Protein AF-A0A0P7BI59-F1 (afdb_monomer_lite)

Radius of gyration: 29.46 Å; chains: 1; bounding box: 63×76×78 Å

InterPro domains:
  IPR029062 Class I glutamine amidotransferase-like [G3DSA:3.40.50.880] (46-272)
  IPR029062 Class I glutamine amidotransferase-like [SSF52317] (73-241)
  IPR044992 Glutamine amidotransferase domain containing protein ChyE-like [PTHR42695] (14-272)
  IPR044992 Glutamine amidotransferase domain containing protein ChyE-like [cd01741] (15-230)

Organism: NCBI:txid78410

Secondary structure (DSSP, 8-state):
--EEE--SSSSEEEEEEEEE-S---HHHHHHT--HHHHHHHHHHHHHHHSSS-EEEEEEEEE--GGGT--PPPGGGGTT-SEEEE---SS-TTS--HHHHHHHHHHHHHHHH-TT-EEEEETHHHHHHHHHTT-EEEE-TT---EEEEEEEEEPHHHHHHHT---SEEEEEEEESEEEEE---SSTTS-TT---EEEEE-SS-S-SEEEETTTEEEESSBTT--HHHHHHHHHHHHHTTS---HHHHHHHHHTTTS---HHHHHHHHHHHH---TT---SSS--TT------BHHHHHHHS-GGG--S---TTSHHHHHHHHSBP--TTT--SSSSBPPP-GGGTT-GGG----S-TT--EEEEEEB-S--SS--EEEEEETTT-EEEEEETTTTBPPPGGG-EEHHHHHHHHHHHHHTTSEEEEEETTTEEEEEE-S--HHHHHHHHHHHHHHHH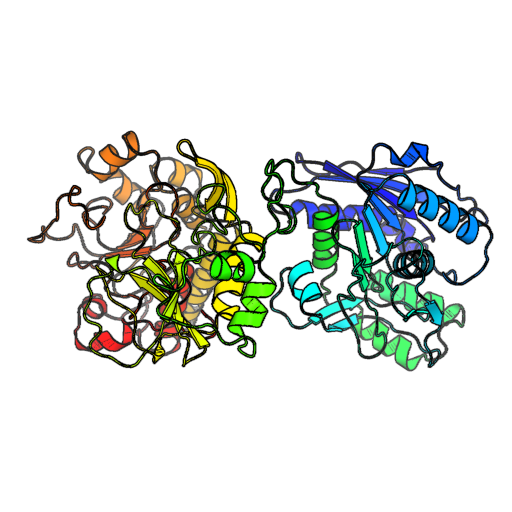HHHHH--PPTTPPPPPPBP---HHHHTTS---HHHHHHHHHSPBPSSSEEETTEE---HHHHHHHHHTS-TT-HHHHHHHHH-PBPP-EEEEEEEEEPP--TT---TTSSS---S---GGGEEEEEEPPB-SSS-TTBEEEE-TT--B-SSEESS--TTSS-PPPBHHHHHHHHHHHHHHTSS-EETTEE-S-GGGGT-GGGHHHHEE---TTT-

Foldseek 3Di:
DKDKDWFPDDDAEAEEEEAEAAAADPVCCVVQNGPQSLVQVLLSVLQCVDVVRYTYIYIYFHQPVVVVTHDDDLVVCVPHLEYEYEADPDFLQDDDPSSVVVLVSVLCCLVVPVRYAQEYEASSQQNVQVSLPFDKDFFPVQAFDFAKFKWQFDPVLCLLLVHPDRTFIFGGTDRMARPGGHDADDSQHHPFDKDQGTCGPRYRRQWIDGFLHYTYGNGDLRQALVRRLVSLVVCVVVVVHPPVVVSVVNNVRRHPDGPSSSSSNSVVVSSDPPPQPLGDPDDDPPDDQPFDQQVNQLVVP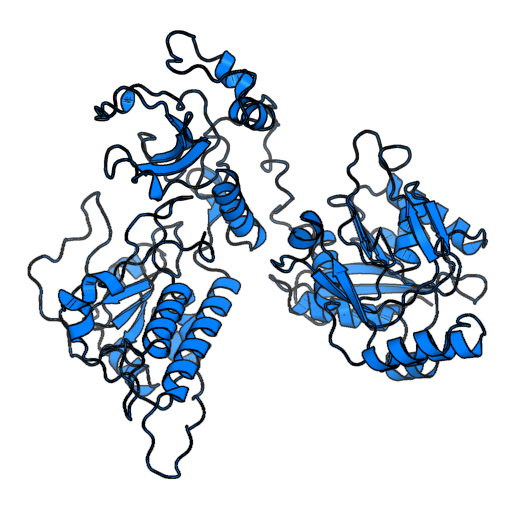PPVQDPDDDDCPDPVVVVSRPDGFDDQQLAAPAQFWTTADSSQQRDPVLPDPPVCPPWHKGQRTFGPPPDPDRQWHWIATRVVRWIFTDRRPPGRTDDPVLTHHPVVLVVVRVSCSSLVQWGFDQDPVRGTYIFGDLDDVVLLVLLQVLLVLLLVLLLVQEDDDPPDHADDFAAAADLVLLVVADAFPSLSSNRNHHTAGPFADSDAQKGADDSVNVCVQQVLADPPPVQVVCVVPAVWHAKDAGIFGPAAAAPPDPPQDDPDDPDDDDDDRDRNNTFGKIQHIDHDGDNRQAIWGAASNRDILLAFALDANGSGGRDHQGSSNVSNLSSVCSNVCVFHHYNRTGPHHSCCSVDPVNSVSRHDYQDPVND

Structure (mmCIF, N/CA/C/O backbone):
data_AF-A0A0P7BI59-F1
#
_entry.id   AF-A0A0P7BI59-F1
#
loop_
_atom_site.group_PDB
_atom_site.id
_atom_site.type_symbol
_atom_site.label_atom_id
_atom_site.label_alt_id
_atom_site.label_comp_id
_atom_site.label_asym_id
_atom_site.label_entity_id
_atom_site.label_seq_id
_atom_site.pdbx_PDB_ins_code
_atom_site.Cartn_x
_atom_site.Cartn_y
_atom_site.Cartn_z
_atom_site.occupancy
_atom_site.B_iso_or_equiv
_atom_site.auth_seq_id
_atom_site.auth_comp_id
_atom_site.auth_asym_id
_atom_site.auth_atom_id
_atom_site.pdbx_PDB_model_num
ATOM 1 N N . MET A 1 1 ? -5.778 -16.360 -35.110 1.00 52.47 1 MET A N 1
ATOM 2 C CA . MET A 1 1 ? -6.865 -15.350 -35.141 1.00 52.47 1 MET A CA 1
ATOM 3 C C . MET A 1 1 ? -6.785 -14.556 -33.850 1.00 52.47 1 MET A C 1
ATOM 5 O O . MET A 1 1 ? -6.412 -15.161 -32.855 1.00 52.47 1 MET A O 1
ATOM 9 N N . ALA A 1 2 ? -7.043 -13.246 -33.877 1.00 66.44 2 ALA A N 1
ATOM 10 C CA . ALA A 1 2 ? -7.028 -12.439 -32.656 1.00 66.44 2 ALA A CA 1
ATOM 11 C C . ALA A 1 2 ? -8.194 -12.843 -31.741 1.00 66.44 2 ALA A C 1
ATOM 13 O O . ALA A 1 2 ? -9.279 -13.153 -32.246 1.00 66.44 2 ALA A O 1
ATOM 14 N N . GLN A 1 3 ? -7.960 -12.883 -30.433 1.00 75.38 3 GLN A N 1
ATOM 15 C CA . GLN A 1 3 ? -8.986 -13.166 -29.427 1.00 75.38 3 GLN A CA 1
ATOM 16 C C . GLN A 1 3 ? -9.200 -11.922 -28.567 1.00 75.38 3 GLN A C 1
ATOM 18 O O . GLN A 1 3 ? -8.234 -11.282 -28.170 1.00 75.38 3 GLN A O 1
ATOM 23 N N . HIS A 1 4 ? -10.457 -11.572 -28.302 1.00 78.00 4 HIS A N 1
ATOM 24 C CA . HIS A 1 4 ? -10.819 -10.346 -27.594 1.00 78.00 4 HIS A CA 1
ATOM 25 C C . HIS A 1 4 ? -11.628 -10.673 -26.338 1.00 78.00 4 HIS A C 1
ATOM 27 O O . HIS A 1 4 ? -12.643 -11.373 -26.425 1.00 78.00 4 HIS A O 1
ATOM 33 N N . PHE A 1 5 ? -11.192 -10.148 -25.194 1.00 77.81 5 PHE A N 1
ATOM 34 C CA . PHE A 1 5 ? -11.770 -10.407 -23.876 1.00 77.81 5 PHE A CA 1
ATOM 35 C C . PHE A 1 5 ? -12.227 -9.110 -23.223 1.00 77.81 5 PHE A C 1
ATOM 37 O O . PHE A 1 5 ? -11.475 -8.139 -23.179 1.00 77.81 5 PHE A O 1
ATOM 44 N N . LYS A 1 6 ? -13.463 -9.113 -22.721 1.00 71.88 6 LYS A N 1
ATOM 45 C CA . LYS A 1 6 ? -14.146 -7.945 -22.152 1.00 71.88 6 LYS A CA 1
ATOM 46 C C . LYS A 1 6 ? -13.942 -7.850 -20.636 1.00 71.88 6 LYS A C 1
ATOM 48 O O . LYS A 1 6 ? -13.765 -8.890 -20.005 1.00 71.88 6 LYS A O 1
ATOM 53 N N . PRO A 1 7 ? -14.052 -6.646 -20.047 1.00 68.69 7 PRO A N 1
ATOM 54 C CA . PRO A 1 7 ? -13.990 -6.479 -18.600 1.00 68.69 7 PRO A CA 1
ATOM 55 C C . PRO A 1 7 ? -15.139 -7.206 -17.893 1.00 68.69 7 PRO A C 1
ATOM 57 O O . PRO A 1 7 ? -16.250 -7.324 -18.418 1.00 68.69 7 PRO A O 1
ATOM 60 N N . THR A 1 8 ? -14.863 -7.670 -16.675 1.00 68.81 8 THR A N 1
ATOM 61 C CA . THR A 1 8 ? -15.817 -8.369 -15.800 1.00 68.81 8 THR A CA 1
ATOM 62 C C . THR A 1 8 ? -16.585 -7.433 -14.861 1.00 68.81 8 THR A C 1
ATOM 64 O O . THR A 1 8 ? -17.529 -7.881 -14.213 1.00 68.81 8 THR A O 1
ATOM 67 N N . ILE A 1 9 ? -16.206 -6.151 -14.795 1.00 55.00 9 ILE A N 1
ATOM 68 C CA . ILE A 1 9 ? -16.776 -5.135 -13.897 1.00 55.00 9 ILE A CA 1
ATOM 69 C C . ILE A 1 9 ? -17.119 -3.843 -14.658 1.00 55.00 9 ILE A C 1
ATOM 71 O O . ILE A 1 9 ? -16.523 -3.560 -15.699 1.00 55.00 9 ILE A O 1
ATOM 75 N N . ASP A 1 10 ? -18.067 -3.061 -14.133 1.00 66.88 10 ASP A N 1
ATOM 76 C CA . ASP A 1 10 ? -18.457 -1.745 -14.666 1.00 66.88 10 ASP A CA 1
ATOM 77 C C . ASP A 1 10 ? -17.609 -0.641 -14.007 1.00 66.88 10 ASP A C 1
ATOM 79 O O . ASP A 1 10 ? -17.970 -0.090 -12.968 1.00 66.88 10 ASP A O 1
ATOM 83 N N . ALA A 1 11 ? -16.416 -0.404 -14.558 1.00 66.81 11 ALA A N 1
ATOM 84 C CA . ALA A 1 11 ? -15.424 0.546 -14.052 1.00 66.81 11 ALA A CA 1
ATOM 85 C C . ALA A 1 11 ? -14.570 1.116 -15.200 1.00 66.81 11 ALA A C 1
ATOM 87 O O . ALA A 1 11 ? -14.719 0.696 -16.349 1.00 66.81 11 ALA A O 1
ATOM 88 N N . THR A 1 12 ? -13.647 2.045 -14.910 1.00 77.19 12 THR A N 1
ATOM 89 C CA . THR A 1 12 ? -12.648 2.500 -15.895 1.00 77.19 12 THR A CA 1
ATOM 90 C C . THR A 1 12 ? -11.896 1.295 -16.458 1.00 77.19 12 THR A C 1
ATOM 92 O O . THR A 1 12 ? -11.370 0.483 -15.699 1.00 77.19 12 THR A O 1
ATOM 95 N N . VAL A 1 13 ? -11.867 1.170 -17.787 1.00 86.25 13 VAL A N 1
ATOM 96 C CA . VAL A 1 13 ? -11.341 -0.015 -18.474 1.00 86.25 13 VAL A CA 1
ATOM 97 C C . VAL A 1 13 ? -9.952 0.264 -19.031 1.00 86.25 13 VAL A C 1
ATOM 99 O O . VAL A 1 13 ? -9.805 1.138 -19.881 1.00 86.25 13 VAL A O 1
ATOM 102 N N . LEU A 1 14 ? -8.968 -0.522 -18.600 1.00 89.50 14 LEU A N 1
ATOM 103 C CA . LEU A 1 14 ? -7.641 -0.581 -19.205 1.00 89.50 14 LEU A CA 1
ATOM 104 C C . LEU A 1 14 ? -7.628 -1.584 -20.354 1.00 89.50 14 LEU A C 1
ATOM 106 O O . LEU A 1 14 ? -8.056 -2.730 -20.197 1.00 89.50 14 LEU A O 1
ATOM 110 N N . LYS A 1 15 ? -7.103 -1.163 -21.500 1.00 93.06 15 LYS A N 1
ATOM 111 C CA . LYS A 1 15 ? -7.008 -1.957 -22.723 1.00 93.06 15 LYS A CA 1
ATOM 112 C C . LYS A 1 15 ? -5.570 -2.378 -22.965 1.00 93.06 15 LYS A C 1
ATOM 114 O O . LYS A 1 15 ? -4.713 -1.555 -23.288 1.00 93.06 15 LYS A O 1
ATOM 119 N N . ILE A 1 16 ? -5.319 -3.680 -22.874 1.00 95.75 16 ILE A N 1
ATOM 120 C CA . ILE A 1 16 ? -3.981 -4.265 -22.984 1.00 95.75 16 ILE A CA 1
ATOM 121 C C . ILE A 1 16 ? -3.883 -5.111 -24.253 1.00 95.75 16 ILE A C 1
ATOM 123 O O . ILE A 1 16 ? -4.649 -6.058 -24.447 1.00 95.75 16 ILE A O 1
ATOM 127 N N . PHE A 1 17 ? -2.904 -4.807 -25.104 1.00 97.50 17 PHE A N 1
ATOM 128 C CA . PHE A 1 17 ? -2.592 -5.636 -26.266 1.00 97.50 17 PHE A CA 1
ATOM 129 C C . PHE A 1 17 ? -1.596 -6.737 -25.880 1.00 97.50 17 PHE A C 1
ATOM 131 O O . PHE A 1 17 ? -0.443 -6.464 -25.548 1.00 97.50 17 PHE A O 1
ATOM 138 N N . VAL A 1 18 ? -2.018 -7.994 -25.919 1.00 97.81 18 VAL A N 1
ATOM 139 C CA . VAL A 1 18 ? -1.217 -9.148 -25.505 1.00 97.81 18 VAL A CA 1
ATOM 140 C C . VAL A 1 18 ? -0.587 -9.819 -26.726 1.00 97.81 18 VAL A C 1
ATOM 142 O O . VAL A 1 18 ? -1.271 -10.336 -27.613 1.00 97.81 18 VAL A O 1
ATOM 145 N N . LEU A 1 19 ? 0.741 -9.829 -26.752 1.00 98.12 19 LEU A N 1
ATOM 146 C CA . LEU A 1 19 ? 1.565 -10.497 -27.751 1.00 98.12 19 LEU A CA 1
ATOM 147 C C . LEU A 1 19 ? 1.971 -11.862 -27.196 1.00 98.12 19 LEU A C 1
ATOM 149 O O . LEU A 1 19 ? 2.884 -11.972 -26.376 1.00 98.12 19 LEU A O 1
ATOM 153 N N . GLU A 1 20 ? 1.249 -12.893 -27.625 1.00 97.00 20 GLU A N 1
ATOM 154 C CA . GLU A 1 20 ? 1.455 -14.267 -27.180 1.00 97.00 20 GLU A CA 1
ATOM 155 C C . GLU A 1 20 ? 2.565 -14.928 -28.007 1.00 97.00 20 GLU A C 1
ATOM 157 O O . GLU A 1 20 ? 2.496 -15.010 -29.238 1.00 97.00 20 GLU A O 1
ATOM 162 N N . THR A 1 21 ? 3.612 -15.367 -27.318 1.00 96.75 21 THR A N 1
ATOM 163 C CA . THR A 1 21 ? 4.893 -15.817 -27.888 1.00 96.75 21 THR A CA 1
ATOM 164 C C . THR A 1 21 ? 5.119 -17.321 -27.744 1.00 96.75 21 THR A C 1
ATOM 166 O O . THR A 1 21 ? 6.175 -17.815 -28.136 1.00 96.75 21 THR A O 1
ATOM 169 N N . ASP A 1 22 ? 4.147 -18.054 -27.199 1.00 93.81 22 ASP A N 1
ATOM 170 C CA . ASP A 1 22 ? 4.183 -19.512 -27.069 1.00 93.81 22 ASP A CA 1
ATOM 171 C C . ASP A 1 22 ? 2.785 -20.085 -26.805 1.00 93.81 22 ASP A C 1
ATOM 173 O O . ASP A 1 22 ? 1.817 -19.335 -26.668 1.00 93.81 22 ASP A O 1
ATOM 177 N N . ARG A 1 23 ? 2.670 -21.412 -26.736 1.00 93.00 23 ARG A N 1
ATOM 178 C CA . ARG A 1 23 ? 1.446 -22.120 -26.356 1.00 93.00 23 ARG A CA 1
ATOM 179 C C . ARG A 1 23 ? 1.632 -22.842 -25.020 1.00 93.00 23 ARG A C 1
ATOM 181 O O . ARG A 1 23 ? 2.703 -23.393 -24.767 1.00 93.00 23 ARG A O 1
ATOM 188 N N . PRO A 1 24 ? 0.599 -22.885 -24.168 1.00 92.00 24 PRO A N 1
ATOM 189 C CA . PRO A 1 24 ? 0.653 -23.682 -22.952 1.00 92.00 24 PRO A CA 1
ATOM 190 C C . PRO A 1 24 ? 0.682 -25.185 -23.266 1.00 92.00 24 PRO A C 1
ATOM 192 O O . PRO A 1 24 ? 0.356 -25.616 -24.374 1.00 92.00 24 PRO A O 1
ATOM 195 N N . HIS A 1 25 ? 1.043 -25.990 -22.259 1.00 93.44 25 HIS A N 1
ATOM 196 C CA . HIS A 1 25 ? 0.895 -27.449 -22.313 1.00 93.44 25 HIS A CA 1
ATOM 197 C C . HIS A 1 25 ? -0.533 -27.821 -22.766 1.00 93.44 25 HIS A C 1
ATOM 199 O O . HIS A 1 25 ? -1.467 -27.155 -22.313 1.00 93.44 25 HIS A O 1
ATOM 205 N N . PRO A 1 26 ? -0.743 -28.869 -23.590 1.00 92.75 26 PRO A N 1
ATOM 206 C CA . PRO A 1 26 ? -2.069 -29.241 -24.095 1.00 92.75 26 PRO A CA 1
ATOM 207 C C . PRO A 1 26 ? -3.155 -29.327 -23.015 1.00 92.75 26 PRO A C 1
ATOM 209 O O . PRO A 1 26 ? -4.199 -28.702 -23.156 1.00 92.75 26 PRO A O 1
ATOM 212 N N . ASP A 1 27 ? -2.876 -29.986 -21.888 1.00 93.69 27 ASP A N 1
ATOM 213 C CA . ASP A 1 27 ? -3.842 -30.067 -20.781 1.00 93.69 27 ASP A CA 1
ATOM 214 C C . ASP A 1 27 ? -4.149 -28.687 -20.169 1.00 93.69 27 ASP A C 1
ATOM 216 O O . ASP A 1 27 ? -5.295 -28.379 -19.864 1.00 93.69 27 ASP A O 1
ATOM 220 N N . THR A 1 28 ? -3.150 -27.804 -20.050 1.00 93.62 28 THR A N 1
ATOM 221 C CA . THR A 1 28 ? -3.362 -26.425 -19.577 1.00 93.62 28 THR A CA 1
ATOM 222 C C . THR A 1 28 ? -4.169 -25.616 -20.592 1.00 93.62 28 THR A C 1
ATOM 224 O O . THR A 1 28 ? -5.043 -24.842 -20.205 1.00 93.62 28 THR A O 1
ATOM 227 N N . GLN A 1 29 ? -3.915 -25.815 -21.888 1.00 93.56 29 GLN A N 1
ATOM 228 C CA . GLN A 1 29 ? -4.665 -25.190 -22.975 1.00 93.56 29 GLN A CA 1
ATOM 229 C C . GLN A 1 29 ? -6.142 -25.600 -22.951 1.00 93.56 29 GLN A C 1
ATOM 231 O O . GLN A 1 29 ? -7.005 -24.749 -23.179 1.00 93.56 29 GLN A O 1
ATOM 236 N N . ASP A 1 30 ? -6.421 -26.874 -22.677 1.00 94.00 30 ASP A N 1
ATOM 237 C CA . ASP A 1 30 ? -7.773 -27.428 -22.607 1.00 94.00 30 ASP A CA 1
ATOM 238 C C . ASP A 1 30 ? -8.511 -26.999 -21.326 1.00 94.00 30 ASP A C 1
ATOM 240 O O . ASP A 1 30 ? -9.711 -26.722 -21.368 1.00 94.00 30 ASP A O 1
ATOM 244 N N . GLU A 1 31 ? -7.809 -26.907 -20.193 1.00 93.50 31 GLU A N 1
ATOM 245 C CA . GLU A 1 31 ? -8.395 -26.570 -18.887 1.00 93.50 31 GLU A CA 1
ATOM 246 C C . GLU A 1 31 ? -8.565 -25.065 -18.653 1.00 93.50 31 GLU A C 1
ATOM 248 O O . GLU A 1 31 ? -9.579 -24.630 -18.104 1.00 93.50 31 GLU A O 1
ATOM 253 N N . LYS A 1 32 ? -7.555 -24.268 -19.017 1.00 92.88 32 LYS A N 1
ATOM 254 C CA . LYS A 1 32 ? -7.433 -22.849 -18.632 1.00 92.88 32 LYS A CA 1
ATOM 255 C C . LYS A 1 32 ? -7.363 -21.906 -19.827 1.00 92.88 32 LYS A C 1
ATOM 257 O O . LYS A 1 32 ? -7.591 -20.707 -19.663 1.00 92.88 32 LYS A O 1
ATOM 262 N N . GLY A 1 33 ? -7.090 -22.436 -21.018 1.00 93.94 33 GLY A N 1
ATOM 263 C CA . GLY A 1 33 ? -6.982 -21.646 -22.233 1.00 93.94 33 GLY A CA 1
ATOM 264 C C . GLY A 1 33 ? -5.553 -21.232 -22.585 1.00 93.94 33 GLY A C 1
ATOM 265 O O . GLY A 1 33 ? -4.579 -21.812 -22.114 1.00 93.94 33 GLY A O 1
ATOM 266 N N . SER A 1 34 ? -5.435 -20.246 -23.476 1.00 93.56 34 SER A N 1
ATOM 267 C CA . SER A 1 34 ? -4.153 -19.674 -23.911 1.00 93.56 34 SER A CA 1
ATOM 268 C C . SER A 1 34 ? -3.435 -18.942 -22.766 1.00 93.56 34 SER A C 1
ATOM 270 O O . SER A 1 34 ? -4.056 -18.580 -21.762 1.00 93.56 34 SER A O 1
ATOM 272 N N . PHE A 1 35 ? -2.139 -18.646 -22.905 1.00 92.88 35 PHE A N 1
ATOM 273 C CA . PHE A 1 35 ? -1.440 -17.830 -21.902 1.00 92.88 35 PHE A CA 1
ATOM 274 C C . PHE A 1 35 ? -2.053 -16.439 -21.788 1.00 92.88 35 PHE A C 1
ATOM 276 O O . PHE A 1 35 ? -2.152 -15.891 -20.689 1.00 92.88 35 PHE A O 1
ATOM 283 N N . GLY A 1 36 ? -2.512 -15.886 -22.910 1.00 91.38 36 GLY A N 1
ATOM 284 C CA . GLY A 1 36 ? -3.250 -14.636 -22.894 1.00 91.38 36 GLY A CA 1
ATOM 285 C C . GLY A 1 36 ? -4.533 -14.734 -22.059 1.00 91.38 36 GLY A C 1
ATOM 286 O O . GLY A 1 36 ? -4.795 -13.842 -21.255 1.00 91.38 36 GLY A O 1
ATOM 287 N N . GLN A 1 37 ? -5.322 -15.806 -22.204 1.00 92.81 37 GLN A N 1
ATOM 288 C CA . GLN A 1 37 ? -6.541 -16.034 -21.413 1.00 92.81 37 GLN A CA 1
ATOM 289 C C . GLN A 1 37 ? -6.245 -16.134 -19.915 1.00 92.81 37 GLN A C 1
ATOM 291 O O . GLN A 1 37 ? -6.938 -15.513 -19.108 1.00 92.81 37 GLN A O 1
ATOM 296 N N . ILE A 1 38 ? -5.189 -16.861 -19.553 1.00 95.12 38 ILE A N 1
ATOM 297 C CA . ILE A 1 38 ? -4.738 -17.005 -18.164 1.00 95.12 38 ILE A CA 1
ATOM 298 C C . ILE A 1 38 ? -4.361 -15.638 -17.583 1.00 95.12 38 ILE A C 1
ATOM 300 O O . ILE A 1 38 ? -4.864 -15.249 -16.529 1.00 95.12 38 ILE A O 1
ATOM 304 N N . LEU A 1 39 ? -3.544 -14.866 -18.304 1.00 95.00 39 LEU A N 1
ATOM 305 C CA . LEU A 1 39 ? -3.150 -13.522 -17.884 1.00 95.00 39 LEU A CA 1
ATOM 306 C C . LEU A 1 39 ? -4.347 -12.574 -17.800 1.00 95.00 39 LEU A C 1
ATOM 308 O O . LEU A 1 39 ? -4.427 -11.804 -16.851 1.00 95.00 39 LEU A O 1
ATOM 312 N N . HIS A 1 40 ? -5.298 -12.641 -18.734 1.00 95.06 40 HIS A N 1
ATOM 313 C CA . HIS A 1 40 ? -6.511 -11.826 -18.684 1.00 95.06 40 HIS A CA 1
ATOM 314 C C . HIS A 1 40 ? -7.287 -12.050 -17.382 1.00 95.06 40 HIS A C 1
ATOM 316 O O . HIS A 1 40 ? -7.592 -11.079 -16.694 1.00 95.06 40 HIS A O 1
ATOM 322 N N . HIS A 1 41 ? -7.546 -13.305 -17.000 1.00 93.75 41 HIS A N 1
ATOM 323 C CA . HIS A 1 41 ? -8.217 -13.604 -15.731 1.00 93.75 41 HIS A CA 1
ATOM 324 C C . HIS A 1 41 ? -7.421 -13.097 -14.527 1.00 93.75 41 HIS A C 1
ATOM 326 O O . HIS A 1 41 ? -7.997 -12.542 -13.590 1.00 93.75 41 HIS A O 1
ATOM 332 N N . HIS A 1 42 ? -6.100 -13.244 -14.574 1.00 94.12 42 HIS A N 1
ATOM 333 C CA . HIS A 1 42 ? -5.212 -12.797 -13.509 1.00 94.12 42 HIS A CA 1
ATOM 334 C C . HIS A 1 42 ? -5.219 -11.268 -13.341 1.00 94.12 42 HIS A C 1
ATOM 336 O O . HIS A 1 42 ? -5.338 -10.764 -12.225 1.00 94.12 42 HIS A O 1
ATOM 342 N N . PHE A 1 43 ? -5.207 -10.514 -14.444 1.00 95.31 43 PHE A N 1
ATOM 343 C CA . PHE A 1 43 ? -5.379 -9.060 -14.417 1.00 95.31 43 PHE A CA 1
ATOM 344 C C . PHE A 1 43 ? -6.792 -8.633 -14.019 1.00 95.31 43 PHE A C 1
ATOM 346 O O . PHE A 1 43 ? -6.931 -7.627 -13.337 1.00 95.31 43 PHE A O 1
ATOM 353 N N . CYS A 1 44 ? -7.840 -9.371 -14.394 1.00 93.69 44 CYS A N 1
ATOM 354 C CA . CYS A 1 44 ? -9.196 -9.082 -13.923 1.00 93.69 44 CYS A CA 1
ATOM 355 C C . CYS A 1 44 ? -9.322 -9.242 -12.405 1.00 93.69 44 CYS A C 1
ATOM 357 O O . CYS A 1 44 ? -10.009 -8.438 -11.783 1.00 93.69 44 CYS A O 1
ATOM 359 N N . LYS A 1 45 ? -8.645 -10.235 -11.810 1.00 91.50 45 LYS A N 1
ATOM 360 C CA . LYS A 1 45 ? -8.566 -10.385 -10.351 1.00 91.50 45 LYS A CA 1
ATOM 361 C C . LYS A 1 45 ? -7.894 -9.160 -9.722 1.00 91.50 45 LYS A C 1
ATOM 363 O O . LYS A 1 45 ? -8.524 -8.463 -8.939 1.00 91.50 45 LYS A O 1
ATOM 368 N N . ALA A 1 46 ? -6.681 -8.827 -10.167 1.00 90.44 46 ALA A N 1
ATOM 369 C CA . ALA A 1 46 ? -5.959 -7.653 -9.669 1.00 90.44 46 ALA A CA 1
ATOM 370 C C . ALA A 1 46 ? -6.715 -6.329 -9.904 1.00 90.44 46 ALA A C 1
ATOM 372 O O . ALA A 1 46 ? -6.632 -5.414 -9.093 1.00 90.44 46 ALA A O 1
ATOM 373 N N . GLY A 1 47 ? -7.454 -6.213 -11.010 1.00 86.44 47 GLY A N 1
ATOM 374 C CA . GLY A 1 47 ? -8.269 -5.044 -11.335 1.00 86.44 47 GLY A CA 1
ATOM 375 C C . GLY A 1 47 ? -9.505 -4.912 -10.448 1.00 86.44 47 GLY A C 1
ATOM 376 O O . GLY A 1 47 ? -9.851 -3.797 -10.063 1.00 86.44 47 GLY A O 1
ATOM 377 N N . ALA A 1 48 ? -10.140 -6.025 -10.073 1.00 83.12 48 ALA A N 1
ATOM 378 C CA . ALA A 1 48 ? -11.244 -6.027 -9.114 1.00 83.12 48 ALA A CA 1
ATOM 379 C C . ALA A 1 48 ? -10.784 -5.607 -7.708 1.00 83.12 48 ALA A C 1
ATOM 381 O O . ALA A 1 48 ? -11.501 -4.863 -7.040 1.00 83.12 48 ALA A O 1
ATOM 382 N N . ASP A 1 49 ? -9.579 -6.028 -7.314 1.00 76.75 49 ASP A N 1
ATOM 383 C CA . ASP A 1 49 ? -8.963 -5.695 -6.023 1.00 76.75 49 ASP A CA 1
ATOM 384 C C . ASP A 1 49 ? -8.298 -4.298 -6.022 1.00 76.75 49 ASP A C 1
ATOM 386 O O . ASP A 1 49 ? -7.926 -3.764 -4.976 1.00 76.75 49 ASP A O 1
ATOM 390 N N . HIS A 1 50 ? -8.147 -3.665 -7.193 1.00 72.06 50 HIS A N 1
ATOM 391 C CA . HIS A 1 50 ? -7.601 -2.314 -7.311 1.00 72.06 50 HIS A CA 1
ATOM 392 C C . HIS A 1 50 ? -8.572 -1.265 -6.737 1.00 72.06 50 HIS A C 1
ATOM 394 O O . HIS A 1 50 ? -9.790 -1.412 -6.813 1.00 72.06 50 HIS A O 1
ATOM 400 N N . HIS A 1 51 ? -8.048 -0.149 -6.210 1.00 58.69 51 HIS A N 1
ATOM 401 C CA . HIS A 1 51 ? -8.867 0.965 -5.724 1.00 58.69 51 HIS A CA 1
ATOM 402 C C . HIS A 1 51 ? -8.527 2.301 -6.423 1.00 58.69 51 HIS A C 1
ATOM 404 O O . HIS A 1 51 ? -7.395 2.776 -6.293 1.00 58.69 51 HIS A O 1
ATOM 410 N N . PRO A 1 52 ? -9.487 2.940 -7.129 1.00 64.31 52 PRO A N 1
ATOM 411 C CA . PRO A 1 52 ? -10.817 2.408 -7.459 1.00 64.31 52 PRO A CA 1
ATOM 412 C C . PRO A 1 52 ? -10.715 1.167 -8.371 1.00 64.31 52 PRO A C 1
ATOM 414 O O . PRO A 1 52 ? -9.699 1.038 -9.060 1.00 64.31 52 PRO A O 1
ATOM 417 N N . PRO A 1 53 ? -11.727 0.277 -8.404 1.00 73.38 53 PRO A N 1
ATOM 418 C CA . PRO A 1 53 ? -11.702 -0.913 -9.257 1.00 73.38 53 PRO A CA 1
ATOM 419 C C . PRO A 1 53 ? -11.435 -0.577 -10.724 1.00 73.38 53 PRO A C 1
ATOM 421 O O . PRO A 1 53 ? -11.873 0.462 -11.221 1.00 73.38 53 PRO A O 1
ATOM 424 N N . LEU A 1 54 ? -10.721 -1.461 -11.419 1.00 81.56 54 LEU A N 1
ATOM 425 C CA . LEU A 1 54 ? -10.367 -1.319 -12.830 1.00 81.56 54 LEU A CA 1
ATOM 426 C C . LEU A 1 54 ? -10.904 -2.494 -13.642 1.00 81.56 54 LEU A C 1
ATOM 428 O O . LEU A 1 54 ? -10.636 -3.661 -13.350 1.00 81.56 54 LEU A O 1
ATOM 432 N N . GLY A 1 55 ? -11.637 -2.177 -14.704 1.00 87.75 55 GLY A N 1
ATOM 433 C CA . GLY A 1 55 ? -11.934 -3.146 -15.746 1.00 87.75 55 GLY A CA 1
ATOM 434 C C . GLY A 1 55 ? -10.669 -3.424 -16.553 1.00 87.75 55 GLY A C 1
ATOM 435 O O . GLY A 1 55 ? -9.892 -2.514 -16.829 1.00 87.75 55 GLY A O 1
ATOM 436 N N . VAL A 1 56 ? -10.468 -4.672 -16.968 1.00 93.56 56 VAL A N 1
ATOM 437 C CA . VAL A 1 56 ? -9.367 -5.035 -17.867 1.00 93.56 56 VAL A CA 1
ATOM 438 C C . VAL A 1 56 ? -9.941 -5.662 -19.126 1.00 93.56 56 VAL A C 1
ATOM 440 O O . VAL A 1 56 ? -10.693 -6.632 -19.065 1.00 93.56 56 VAL A O 1
ATOM 443 N N . GLU A 1 57 ? -9.575 -5.108 -20.272 1.00 94.00 57 GLU A N 1
ATOM 444 C CA . GLU A 1 57 ? -9.889 -5.608 -21.605 1.00 94.00 57 GLU A CA 1
ATOM 445 C C . GLU A 1 57 ? -8.580 -6.041 -22.269 1.00 94.00 57 GLU A C 1
ATOM 447 O O . GLU A 1 57 ? -7.586 -5.313 -22.225 1.00 94.00 57 GLU A O 1
ATOM 452 N N . THR A 1 58 ? -8.556 -7.230 -22.874 1.00 95.06 58 THR A N 1
ATOM 453 C CA . THR A 1 58 ? -7.356 -7.712 -23.576 1.00 95.06 58 THR A CA 1
ATOM 454 C C . THR A 1 58 ? -7.668 -8.108 -25.011 1.00 95.06 58 THR A C 1
ATOM 456 O O . THR A 1 58 ? -8.669 -8.777 -25.278 1.00 95.06 58 THR A O 1
ATOM 459 N N . GLU A 1 59 ? -6.794 -7.726 -25.941 1.00 95.19 59 GLU A N 1
ATOM 460 C CA . GLU A 1 59 ? -6.744 -8.315 -27.282 1.00 95.19 59 GLU A CA 1
ATOM 461 C C . GLU A 1 59 ? -5.459 -9.121 -27.429 1.00 95.19 59 GLU A C 1
ATOM 463 O O . GLU A 1 59 ? -4.369 -8.614 -27.195 1.00 95.19 59 GLU A O 1
ATOM 468 N N . GLN A 1 60 ? -5.594 -10.386 -27.811 1.00 94.50 60 GLN A N 1
ATOM 469 C CA . GLN A 1 60 ? -4.502 -11.348 -27.875 1.00 94.50 60 GLN A CA 1
ATOM 470 C C . GLN A 1 60 ? -4.175 -11.713 -29.316 1.00 94.50 60 GLN A C 1
ATOM 472 O O . GLN A 1 60 ? -5.059 -12.103 -30.090 1.00 94.50 60 GLN A O 1
ATOM 477 N N . VAL A 1 61 ? -2.888 -11.658 -29.662 1.00 96.62 61 VAL A N 1
ATOM 478 C CA . VAL A 1 61 ? -2.358 -12.109 -30.952 1.00 96.62 61 VAL A CA 1
ATOM 479 C C . VAL A 1 61 ? -1.159 -13.024 -30.738 1.00 96.62 61 VAL A C 1
ATOM 481 O O . VAL A 1 61 ? -0.169 -12.631 -30.133 1.00 96.62 61 VAL A O 1
ATOM 484 N N . PHE A 1 62 ? -1.231 -14.229 -31.306 1.00 97.25 62 PHE A N 1
ATOM 485 C CA . PHE A 1 62 ? -0.103 -15.156 -31.374 1.00 97.25 62 PHE A CA 1
ATOM 486 C C . PHE A 1 62 ? 0.896 -14.709 -32.453 1.00 97.25 62 PHE A C 1
ATOM 488 O O . PHE A 1 62 ? 0.530 -14.664 -33.635 1.00 97.25 62 PHE A O 1
ATOM 495 N N . VAL A 1 63 ? 2.130 -14.375 -32.061 1.00 97.12 63 VAL A N 1
ATOM 496 C CA . VAL A 1 63 ? 3.117 -13.693 -32.929 1.00 97.12 63 VAL A CA 1
ATOM 497 C C . VAL A 1 63 ? 4.197 -14.595 -33.527 1.00 97.12 63 VAL A C 1
ATOM 499 O O . VAL A 1 63 ? 4.944 -14.146 -34.396 1.00 97.12 63 VAL A O 1
ATOM 502 N N . VAL A 1 64 ? 4.255 -15.871 -33.137 1.00 96.75 64 VAL A N 1
ATOM 503 C CA . VAL A 1 64 ? 5.223 -16.843 -33.674 1.00 96.75 64 VAL A CA 1
ATOM 504 C C . VAL A 1 64 ? 4.801 -17.255 -35.087 1.00 96.75 64 VAL A C 1
ATOM 506 O O . VAL A 1 64 ? 3.995 -18.166 -35.283 1.00 96.75 64 VAL A O 1
ATOM 509 N N . THR A 1 65 ? 5.289 -16.536 -36.100 1.00 95.00 65 THR A N 1
ATOM 510 C CA . THR A 1 65 ? 4.825 -16.690 -37.492 1.00 95.00 65 THR A CA 1
ATOM 511 C C . THR A 1 65 ? 5.190 -18.039 -38.106 1.00 95.00 65 THR A C 1
ATOM 513 O O . THR A 1 65 ? 4.438 -18.547 -38.938 1.00 95.00 65 THR A O 1
ATOM 516 N N . GLU A 1 66 ? 6.286 -18.657 -37.663 1.00 94.12 66 GLU A N 1
ATOM 517 C CA . GLU A 1 66 ? 6.680 -20.007 -38.085 1.00 94.12 66 GLU A CA 1
ATOM 518 C C . GLU A 1 66 ? 5.733 -21.104 -37.567 1.00 94.12 66 GLU A C 1
ATOM 520 O O . GLU A 1 66 ? 5.548 -22.116 -38.237 1.00 94.12 66 GLU A O 1
ATOM 525 N N . GLU A 1 67 ? 5.016 -20.839 -36.471 1.00 93.75 67 GLU A N 1
ATOM 526 C CA . GLU A 1 67 ? 3.993 -21.711 -35.868 1.00 93.75 67 GLU A CA 1
ATOM 527 C C . GLU A 1 67 ? 2.555 -21.279 -36.246 1.00 93.75 67 GLU A C 1
ATOM 529 O O . GLU A 1 67 ? 1.571 -21.567 -35.555 1.00 93.75 67 GLU A O 1
ATOM 534 N N . GLY A 1 68 ? 2.407 -20.534 -37.348 1.00 93.38 68 GLY A N 1
ATOM 535 C CA . GLY A 1 68 ? 1.108 -20.081 -37.863 1.00 93.38 68 GLY A CA 1
ATOM 536 C C . GLY A 1 68 ? 0.535 -18.830 -37.182 1.00 93.38 68 GLY A C 1
ATOM 537 O O . GLY A 1 68 ? -0.655 -18.534 -37.341 1.00 93.38 68 GLY A O 1
ATOM 538 N N . GLY A 1 69 ? 1.353 -18.097 -36.424 1.00 95.25 69 GLY A N 1
ATOM 539 C CA . GLY A 1 69 ? 1.035 -16.773 -35.887 1.00 95.25 69 GLY A CA 1
ATOM 540 C C . GLY A 1 69 ? 1.058 -15.652 -36.932 1.00 95.25 69 GLY A C 1
ATOM 541 O O . GLY A 1 69 ? 1.287 -15.872 -38.123 1.00 95.25 69 GLY A O 1
ATOM 542 N N . ARG A 1 70 ? 0.819 -14.415 -36.484 1.00 96.62 70 ARG A N 1
ATOM 543 C CA . ARG A 1 70 ? 0.925 -13.200 -37.309 1.00 96.62 70 ARG A CA 1
ATOM 544 C C . ARG A 1 70 ? 1.601 -12.078 -36.530 1.00 96.62 70 ARG A C 1
ATOM 546 O O . ARG A 1 70 ? 1.327 -11.910 -35.348 1.00 96.62 70 ARG A O 1
ATOM 553 N N . MET A 1 71 ? 2.381 -11.251 -37.219 1.00 97.12 71 MET A N 1
ATOM 554 C CA . MET A 1 71 ? 2.844 -9.988 -36.649 1.00 97.12 71 MET A CA 1
ATOM 555 C C . MET A 1 71 ? 1.730 -8.930 -36.756 1.00 97.12 71 MET A C 1
ATOM 557 O O . MET A 1 71 ? 1.174 -8.762 -37.850 1.00 97.12 71 MET A O 1
ATOM 561 N N . PRO A 1 72 ? 1.355 -8.239 -35.665 1.00 96.69 72 PRO A N 1
ATOM 562 C CA . PRO A 1 72 ? 0.445 -7.102 -35.728 1.00 96.69 72 PRO A CA 1
ATOM 563 C C . PRO A 1 72 ? 1.050 -5.921 -36.488 1.00 96.69 72 PRO A C 1
ATOM 565 O O . PRO A 1 72 ? 2.270 -5.769 -36.581 1.00 96.69 72 PRO A O 1
ATOM 568 N N . LYS A 1 73 ? 0.187 -5.062 -37.020 1.00 95.12 73 LYS A N 1
ATOM 569 C CA . LYS A 1 73 ? 0.575 -3.770 -37.586 1.00 95.12 73 LYS A CA 1
ATOM 570 C C . LYS A 1 73 ? 0.586 -2.697 -36.504 1.00 95.12 73 LYS A C 1
ATOM 572 O O . LYS A 1 73 ? -0.132 -2.799 -35.516 1.00 95.12 73 LYS A O 1
ATOM 577 N N . PHE A 1 74 ? 1.360 -1.640 -36.732 1.00 94.94 74 PHE A N 1
ATOM 578 C CA . PHE A 1 74 ? 1.483 -0.511 -35.809 1.00 94.94 74 PHE A CA 1
ATOM 579 C C . PHE A 1 74 ? 0.124 0.118 -35.449 1.00 94.94 74 PHE A C 1
ATOM 581 O O . PHE A 1 74 ? -0.114 0.435 -34.289 1.00 94.94 74 PHE A O 1
ATOM 588 N N . GLU A 1 75 ? -0.786 0.247 -36.416 1.00 94.50 75 GLU A N 1
ATOM 589 C CA . GLU A 1 75 ? -2.087 0.904 -36.222 1.00 94.50 75 GLU A CA 1
ATOM 590 C C . GLU A 1 75 ? -3.052 0.083 -35.347 1.00 94.50 75 GLU A C 1
ATOM 592 O O . GLU A 1 75 ? -4.028 0.618 -34.828 1.00 94.50 75 GLU A O 1
ATOM 597 N N . GLU A 1 76 ? -2.793 -1.216 -35.148 1.00 95.19 76 GLU A N 1
ATOM 598 C CA . GLU A 1 76 ? -3.615 -2.065 -34.269 1.00 95.19 76 GLU A CA 1
ATOM 599 C C . GLU A 1 76 ? -3.459 -1.682 -32.783 1.00 95.19 76 GLU A C 1
ATOM 601 O O . GLU A 1 76 ? -4.309 -2.038 -31.974 1.00 95.19 76 GLU A O 1
ATOM 606 N N . PHE A 1 77 ? -2.421 -0.917 -32.422 1.00 95.25 77 PHE A N 1
ATOM 607 C CA . PHE A 1 77 ? -2.145 -0.485 -31.047 1.00 95.25 77 PHE A CA 1
ATOM 608 C C . PHE A 1 77 ? -2.744 0.892 -30.699 1.00 95.25 77 PHE A C 1
ATOM 610 O O . PHE A 1 77 ? -2.600 1.361 -29.568 1.00 95.25 77 PHE A O 1
ATOM 617 N N . ASP A 1 78 ? -3.405 1.573 -31.641 1.00 89.56 78 ASP A N 1
ATOM 618 C CA . ASP A 1 78 ? -3.894 2.950 -31.448 1.00 89.56 78 ASP A CA 1
ATOM 619 C C . ASP A 1 78 ? -4.981 3.068 -30.367 1.00 89.56 78 ASP A C 1
ATOM 621 O O . ASP A 1 78 ? -5.091 4.103 -29.716 1.00 89.56 78 ASP A O 1
ATOM 625 N N . SER A 1 79 ? -5.764 2.010 -30.141 1.00 88.12 79 SER A N 1
ATOM 626 C CA . SER A 1 79 ? -6.858 1.981 -29.158 1.00 88.12 79 SER A CA 1
ATOM 627 C C . SER A 1 79 ? -6.492 1.343 -27.814 1.00 88.12 79 SER A C 1
ATOM 629 O O . SER A 1 79 ? -7.398 1.017 -27.046 1.00 88.12 79 SER A O 1
ATOM 631 N N . TYR A 1 80 ? -5.204 1.112 -27.562 1.00 93.12 80 TYR A N 1
ATOM 632 C CA . TYR A 1 80 ? -4.703 0.402 -26.386 1.00 93.12 80 TYR A CA 1
ATOM 633 C C . TYR A 1 80 ? -3.834 1.315 -25.515 1.00 93.12 80 TYR A C 1
ATOM 635 O O . TYR A 1 80 ? -3.153 2.210 -26.026 1.00 93.12 80 TYR A O 1
ATOM 643 N N . ASP A 1 81 ? -3.834 1.052 -24.209 1.00 90.56 81 ASP A N 1
ATOM 644 C CA . ASP A 1 81 ? -3.076 1.817 -23.207 1.00 90.56 81 ASP A CA 1
ATOM 645 C C . ASP A 1 81 ? -1.636 1.300 -23.067 1.00 90.56 81 ASP A C 1
ATOM 647 O O . ASP A 1 81 ? -0.695 2.045 -22.772 1.00 90.56 81 ASP A O 1
ATOM 651 N N . GLY A 1 82 ? -1.446 0.008 -23.329 1.00 95.31 82 GLY A N 1
ATOM 652 C CA . GLY A 1 82 ? -0.142 -0.633 -23.325 1.00 95.31 82 GLY A CA 1
ATOM 653 C C . GLY A 1 82 ? -0.161 -2.026 -23.936 1.00 95.31 82 GLY A C 1
ATOM 654 O O . GLY A 1 82 ? -1.194 -2.522 -24.400 1.00 95.31 82 GLY A O 1
ATOM 655 N N . LEU A 1 83 ? 1.009 -2.659 -23.929 1.00 97.44 83 LEU A N 1
ATOM 656 C CA . LEU A 1 83 ? 1.199 -4.029 -24.385 1.00 97.44 83 LEU A CA 1
ATOM 657 C C . LEU A 1 83 ? 1.739 -4.929 -23.278 1.00 97.44 83 LEU A C 1
ATOM 659 O O . LEU A 1 83 ? 2.458 -4.475 -22.386 1.00 97.44 83 LEU A O 1
ATOM 663 N N . LEU A 1 84 ? 1.474 -6.225 -23.414 1.00 98.06 84 LEU A N 1
ATOM 664 C CA . LEU A 1 84 ? 2.117 -7.279 -22.643 1.00 98.06 84 LEU A CA 1
ATOM 665 C C . LEU A 1 84 ? 2.698 -8.343 -23.576 1.00 98.06 84 LEU A C 1
ATOM 667 O O . LEU A 1 84 ? 1.995 -8.851 -24.444 1.00 98.06 84 LEU A O 1
ATOM 671 N N . ILE A 1 85 ? 3.959 -8.719 -23.365 1.00 98.44 85 ILE A N 1
ATOM 672 C CA . ILE A 1 85 ? 4.622 -9.828 -24.069 1.00 98.44 85 ILE A CA 1
ATOM 673 C C . ILE A 1 85 ? 4.749 -11.025 -23.124 1.00 98.44 85 ILE A C 1
ATOM 675 O O . ILE A 1 85 ? 5.296 -10.887 -22.026 1.00 98.44 85 ILE A O 1
ATOM 679 N N . THR A 1 86 ? 4.253 -12.191 -23.536 1.00 97.44 86 THR A N 1
ATOM 680 C CA . THR A 1 86 ? 4.288 -13.408 -22.708 1.00 97.44 86 THR A CA 1
ATOM 681 C C . THR A 1 86 ? 5.672 -14.070 -22.683 1.00 97.44 86 THR A C 1
ATOM 683 O O . THR A 1 86 ? 6.575 -13.710 -23.447 1.00 97.44 86 THR A O 1
ATOM 686 N N . GLY A 1 87 ? 5.823 -15.072 -21.812 1.00 94.19 87 GLY A N 1
ATOM 687 C CA . GLY A 1 87 ? 6.971 -15.981 -21.815 1.00 94.19 87 GLY A CA 1
ATOM 688 C C . GLY A 1 87 ? 6.996 -16.884 -23.054 1.00 94.19 87 GLY A C 1
ATOM 689 O O . GLY A 1 87 ? 5.964 -17.075 -23.696 1.00 94.19 87 GLY A O 1
ATOM 690 N N . SER A 1 88 ? 8.170 -17.434 -23.373 1.00 93.38 88 SER A N 1
ATOM 691 C CA . SER A 1 88 ? 8.375 -18.303 -24.533 1.00 93.38 88 SER A CA 1
ATOM 692 C C . SER A 1 88 ? 9.473 -19.331 -24.296 1.00 93.38 88 SER A C 1
ATOM 694 O O . SER A 1 88 ? 10.395 -19.082 -23.524 1.00 93.38 88 SER A O 1
ATOM 696 N N . MET A 1 89 ? 9.385 -20.470 -24.985 1.00 90.56 89 MET A N 1
ATOM 697 C CA . MET A 1 89 ? 10.465 -21.447 -25.111 1.00 90.56 89 MET A CA 1
ATOM 698 C C . MET A 1 89 ? 11.606 -21.016 -26.037 1.00 90.56 89 MET A C 1
ATOM 700 O O . MET A 1 89 ? 12.614 -21.714 -26.089 1.00 90.56 89 MET A O 1
ATOM 704 N N . TYR A 1 90 ? 11.423 -19.942 -26.806 1.00 93.12 90 TYR A N 1
ATOM 705 C CA . TYR A 1 90 ? 12.445 -19.411 -27.701 1.00 93.12 90 TYR A CA 1
ATOM 706 C C . TYR A 1 90 ? 13.454 -18.543 -26.952 1.00 93.12 90 TYR A C 1
ATOM 708 O O . TYR A 1 90 ? 13.113 -17.860 -25.988 1.00 93.12 90 TYR A O 1
ATOM 716 N N . ASP A 1 91 ? 14.670 -18.479 -27.482 1.00 93.56 91 ASP A N 1
ATOM 717 C CA . ASP A 1 91 ? 15.728 -17.628 -26.949 1.00 93.56 91 ASP A CA 1
ATOM 718 C C . ASP A 1 91 ? 15.465 -16.159 -27.321 1.00 93.56 91 ASP A C 1
ATOM 720 O O . ASP A 1 91 ? 15.527 -15.774 -28.494 1.00 93.56 91 ASP A O 1
ATOM 724 N N . ALA A 1 92 ? 15.217 -15.288 -26.336 1.00 94.88 92 ALA A N 1
ATOM 725 C CA . ALA A 1 92 ? 14.979 -13.853 -26.577 1.00 94.88 92 ALA A CA 1
ATOM 726 C C . ALA A 1 92 ? 16.184 -13.138 -27.209 1.00 94.88 92 ALA A C 1
ATOM 728 O O . ALA A 1 92 ? 16.051 -12.079 -27.835 1.00 94.88 92 ALA A O 1
ATOM 729 N N . HIS A 1 93 ? 17.372 -13.719 -27.050 1.00 93.25 93 HIS A N 1
ATOM 730 C CA . HIS A 1 93 ? 18.624 -13.255 -27.631 1.00 93.25 93 HIS A CA 1
ATOM 731 C C . HIS A 1 93 ? 18.905 -13.841 -29.029 1.00 93.25 93 HIS A C 1
ATOM 733 O O . HIS A 1 93 ? 19.837 -13.385 -29.692 1.00 93.25 93 HIS A O 1
ATOM 739 N N . GLY A 1 94 ? 18.086 -14.788 -29.499 1.00 92.38 94 GLY A N 1
ATOM 740 C CA . GLY A 1 94 ? 18.201 -15.413 -30.815 1.00 92.38 94 GLY A CA 1
ATOM 741 C C . GLY A 1 94 ? 17.822 -14.497 -31.986 1.00 92.38 94 GLY A C 1
ATOM 742 O O . GLY A 1 94 ? 17.280 -13.400 -31.812 1.00 92.38 94 GLY A O 1
ATOM 743 N N . ASP A 1 95 ? 18.095 -14.973 -33.203 1.00 94.31 95 ASP A N 1
ATOM 744 C CA . ASP A 1 95 ? 17.863 -14.253 -34.467 1.00 94.31 95 ASP A CA 1
ATOM 745 C C . ASP A 1 95 ? 16.722 -14.869 -35.302 1.00 94.31 95 ASP A C 1
ATOM 747 O O . ASP A 1 95 ? 16.693 -14.741 -36.531 1.00 94.31 95 ASP A O 1
ATOM 751 N N . ASN A 1 96 ? 15.766 -15.555 -34.660 1.00 96.44 96 ASN A N 1
ATOM 752 C CA . ASN A 1 96 ? 14.571 -16.055 -35.343 1.00 96.44 96 ASN A CA 1
ATOM 753 C C . ASN A 1 96 ? 13.870 -14.891 -36.072 1.00 96.44 96 ASN A C 1
ATOM 755 O O . ASN A 1 96 ? 13.655 -13.838 -35.461 1.00 96.44 96 ASN A O 1
ATOM 759 N N . PRO A 1 97 ? 13.464 -15.051 -37.348 1.00 96.81 97 PRO A N 1
ATOM 760 C CA . PRO A 1 97 ? 12.907 -13.949 -38.133 1.00 96.81 97 PRO A CA 1
ATOM 761 C C . PRO A 1 97 ? 11.737 -13.225 -37.454 1.00 96.81 97 PRO A C 1
ATOM 763 O O . PRO A 1 97 ? 11.694 -11.999 -37.452 1.00 96.81 97 PRO A O 1
ATOM 766 N N . TRP A 1 98 ? 10.834 -13.965 -36.801 1.00 96.75 98 TRP A N 1
ATOM 767 C CA . TRP A 1 98 ? 9.684 -13.377 -36.110 1.00 96.75 98 TRP A CA 1
ATOM 768 C C . TRP A 1 98 ? 10.077 -12.561 -34.867 1.00 96.75 98 TRP A C 1
ATOM 770 O O . TRP A 1 98 ? 9.404 -11.581 -34.556 1.00 96.75 98 TRP A O 1
ATOM 780 N N . ILE A 1 99 ? 11.173 -12.919 -34.183 1.00 97.75 99 ILE A N 1
ATOM 781 C CA . ILE A 1 99 ? 11.715 -12.166 -33.039 1.00 97.75 99 ILE A CA 1
ATOM 782 C C . ILE A 1 99 ? 12.308 -10.845 -33.531 1.00 97.75 99 ILE A C 1
ATOM 784 O O . ILE A 1 99 ? 12.080 -9.798 -32.923 1.00 97.75 99 ILE A O 1
ATOM 788 N N . LEU A 1 100 ? 13.033 -10.871 -34.653 1.00 97.69 100 LEU A N 1
ATOM 789 C CA . LEU A 1 100 ? 13.582 -9.663 -35.273 1.00 97.69 100 LEU A CA 1
ATOM 790 C C . LEU A 1 100 ? 12.468 -8.724 -35.761 1.00 97.69 100 LEU A C 1
ATOM 792 O O . LEU A 1 100 ? 12.535 -7.516 -35.520 1.00 97.69 100 LEU A O 1
ATOM 796 N N . ASP A 1 101 ? 11.419 -9.275 -36.377 1.00 97.75 101 ASP A N 1
ATOM 797 C CA . ASP A 1 101 ? 10.230 -8.517 -36.782 1.00 97.75 101 ASP A CA 1
ATOM 798 C C . ASP A 1 101 ? 9.505 -7.915 -35.564 1.00 97.75 101 ASP A C 1
ATOM 800 O O . ASP A 1 101 ? 9.102 -6.748 -35.591 1.00 97.75 101 ASP A O 1
ATOM 804 N N . LEU A 1 102 ? 9.395 -8.673 -34.466 1.00 98.19 102 LEU A N 1
ATOM 805 C CA . LEU A 1 102 ? 8.814 -8.196 -33.212 1.00 98.19 102 LEU A CA 1
ATOM 806 C C . LEU A 1 102 ? 9.641 -7.054 -32.610 1.00 98.19 102 LEU A C 1
ATOM 808 O O . LEU A 1 102 ? 9.081 -6.023 -32.248 1.00 98.19 102 LEU A O 1
ATOM 812 N N . LEU A 1 103 ? 10.970 -7.181 -32.547 1.00 98.19 103 LEU A N 1
ATOM 813 C CA . LEU A 1 103 ? 11.858 -6.111 -32.078 1.00 98.19 103 LEU A CA 1
ATOM 814 C C . LEU A 1 103 ? 11.709 -4.838 -32.913 1.00 98.19 103 LEU A C 1
ATOM 816 O O . LEU A 1 103 ? 11.711 -3.737 -32.357 1.00 98.19 103 LEU A O 1
ATOM 820 N N . GLN A 1 104 ? 11.556 -4.970 -34.231 1.00 97.88 104 GLN A N 1
ATOM 821 C CA . GLN A 1 104 ? 11.321 -3.828 -35.109 1.00 97.88 104 GLN A CA 1
ATOM 822 C C . GLN A 1 104 ? 9.977 -3.151 -34.799 1.00 97.88 104 GLN A C 1
ATOM 824 O O . GLN A 1 104 ? 9.941 -1.928 -34.651 1.00 97.88 104 GLN A O 1
ATOM 829 N N . LEU A 1 105 ? 8.898 -3.919 -34.621 1.00 98.19 105 LEU A N 1
ATOM 830 C CA . LEU A 1 105 ? 7.594 -3.389 -34.208 1.00 98.19 105 LEU A CA 1
ATOM 831 C C . LEU A 1 105 ? 7.670 -2.681 -32.844 1.00 98.19 105 LEU A C 1
ATOM 833 O O . LEU A 1 105 ? 7.216 -1.543 -32.713 1.00 98.19 105 LEU A O 1
ATOM 837 N N . LEU A 1 106 ? 8.289 -3.313 -31.843 1.00 98.25 106 LEU A N 1
ATOM 838 C CA . LEU A 1 106 ? 8.446 -2.745 -30.500 1.00 98.25 106 LEU A CA 1
ATOM 839 C C . LEU A 1 106 ? 9.276 -1.459 -30.523 1.00 98.25 106 LEU A C 1
ATOM 841 O O . LEU A 1 106 ? 8.932 -0.494 -29.846 1.00 98.25 106 LEU A O 1
ATOM 845 N N . LYS A 1 107 ? 10.333 -1.403 -31.341 1.00 97.88 107 LYS A N 1
ATOM 846 C CA . LYS A 1 107 ? 11.138 -0.192 -31.542 1.00 97.88 107 LYS A CA 1
ATOM 847 C C . LYS A 1 107 ? 10.317 0.949 -32.132 1.00 97.88 107 LYS A C 1
ATOM 849 O O . LYS A 1 107 ? 10.492 2.105 -31.732 1.00 97.88 107 LYS A O 1
ATOM 854 N N . GLU A 1 108 ? 9.440 0.648 -33.084 1.00 97.56 108 GLU A N 1
ATOM 855 C CA . GLU A 1 108 ? 8.549 1.643 -33.674 1.00 97.56 108 GLU A CA 1
ATOM 856 C C . GLU A 1 108 ? 7.526 2.159 -32.668 1.00 97.56 108 GLU A C 1
ATOM 858 O O . GLU A 1 108 ? 7.390 3.376 -32.545 1.00 97.56 108 GLU A O 1
ATOM 863 N N . LEU A 1 109 ? 6.878 1.269 -31.910 1.00 97.38 109 LEU A N 1
ATOM 864 C CA . LEU A 1 109 ? 5.964 1.644 -30.828 1.00 97.38 109 LEU A CA 1
ATOM 865 C C . LEU A 1 109 ? 6.677 2.513 -29.792 1.00 97.38 109 LEU A C 1
ATOM 867 O O . LEU A 1 109 ? 6.226 3.617 -29.502 1.00 97.38 109 LEU A O 1
ATOM 871 N N . TRP A 1 110 ? 7.845 2.073 -29.321 1.00 96.00 110 TRP A N 1
ATOM 872 C CA . TRP A 1 110 ? 8.640 2.792 -28.327 1.00 96.00 110 TRP A CA 1
ATOM 873 C C . TRP A 1 110 ? 8.971 4.211 -28.788 1.00 96.00 110 TRP A C 1
ATOM 875 O O . TRP A 1 110 ? 8.882 5.156 -28.010 1.00 96.00 110 TRP A O 1
ATOM 885 N N . THR A 1 111 ? 9.335 4.380 -30.059 1.00 93.19 111 THR A N 1
ATOM 886 C CA . THR A 1 111 ? 9.772 5.677 -30.593 1.00 93.19 111 THR A CA 1
ATOM 887 C C . THR A 1 111 ? 8.601 6.597 -30.948 1.00 93.19 111 THR A C 1
ATOM 889 O O . THR A 1 111 ? 8.710 7.810 -30.780 1.00 93.19 111 THR A O 1
ATOM 892 N N . LYS A 1 112 ? 7.500 6.051 -31.477 1.00 92.50 112 LYS A N 1
ATOM 893 C CA . LYS A 1 112 ? 6.387 6.837 -32.040 1.00 92.50 112 LYS A CA 1
ATOM 894 C C . LYS A 1 112 ? 5.235 7.063 -31.056 1.00 92.50 112 LYS A C 1
ATOM 896 O O . LYS A 1 112 ? 4.459 7.988 -31.276 1.00 92.50 112 LYS A O 1
ATOM 901 N N . ARG A 1 113 ? 5.121 6.253 -29.998 1.00 89.31 113 ARG A N 1
ATOM 902 C CA . ARG A 1 113 ? 4.081 6.350 -28.965 1.00 89.31 113 ARG A CA 1
ATOM 903 C C . ARG A 1 113 ? 4.710 6.541 -27.575 1.00 89.31 113 ARG A C 1
ATOM 905 O O . ARG A 1 113 ? 4.864 5.574 -26.830 1.00 89.31 113 ARG A O 1
ATOM 912 N N . PRO A 1 114 ? 5.118 7.772 -27.211 1.00 84.94 114 PRO A N 1
ATOM 913 C CA . PRO A 1 114 ? 5.686 8.054 -25.887 1.00 84.94 114 PRO A CA 1
ATOM 914 C C . PRO A 1 114 ? 4.679 7.849 -24.744 1.00 84.94 114 PRO A C 1
ATOM 916 O O . PRO A 1 114 ? 5.079 7.711 -23.595 1.00 84.94 114 PRO A O 1
ATOM 919 N N . ASP A 1 115 ? 3.388 7.828 -25.067 1.00 80.25 115 ASP A N 1
ATOM 920 C CA . ASP A 1 115 ? 2.263 7.506 -24.195 1.00 80.25 115 ASP A CA 1
ATOM 921 C C . ASP A 1 115 ? 2.015 5.996 -24.046 1.00 80.25 115 ASP A C 1
ATOM 923 O O . ASP A 1 115 ? 1.147 5.608 -23.282 1.00 80.25 115 ASP A O 1
ATOM 927 N N . PHE A 1 116 ? 2.705 5.118 -24.773 1.00 91.38 116 PHE A N 1
ATOM 928 C CA . PHE A 1 116 ? 2.411 3.684 -24.726 1.00 91.38 116 PHE A CA 1
ATOM 929 C C . PHE A 1 116 ? 3.281 2.964 -23.700 1.00 91.38 116 PHE A C 1
ATOM 931 O O . PHE A 1 116 ? 4.481 3.230 -23.584 1.00 91.38 116 PHE A O 1
ATOM 938 N N . ARG A 1 117 ? 2.668 2.045 -22.950 1.00 94.75 117 ARG A N 1
ATOM 939 C CA . ARG A 1 117 ? 3.313 1.337 -21.841 1.00 94.75 117 ARG A CA 1
ATOM 940 C C . ARG A 1 117 ? 3.685 -0.083 -22.239 1.00 94.75 117 ARG A C 1
ATOM 942 O O . ARG A 1 117 ? 2.951 -0.758 -22.958 1.00 94.75 117 ARG A O 1
ATOM 949 N N . PHE A 1 118 ? 4.835 -0.533 -21.755 1.00 98.19 118 PHE A N 1
ATOM 950 C CA . PHE A 1 118 ? 5.448 -1.794 -22.150 1.00 98.19 118 PHE A CA 1
ATOM 951 C C . PHE A 1 118 ? 5.588 -2.727 -20.954 1.00 98.19 118 PHE A C 1
ATOM 953 O O . PHE A 1 118 ? 6.284 -2.419 -19.984 1.00 98.19 118 PHE A O 1
ATOM 960 N N . THR A 1 119 ? 4.983 -3.903 -21.067 1.00 98.19 119 THR A N 1
ATOM 961 C CA . THR A 1 119 ? 5.096 -4.966 -20.075 1.00 98.19 119 THR A CA 1
ATOM 962 C C . THR A 1 119 ? 5.558 -6.267 -20.710 1.00 98.19 119 THR A C 1
ATOM 964 O O . THR A 1 119 ? 5.261 -6.566 -21.866 1.00 98.19 119 THR A O 1
ATOM 967 N N . GLY A 1 120 ? 6.322 -7.053 -19.958 1.00 97.75 120 GLY A N 1
ATOM 968 C CA . GLY A 1 120 ? 6.863 -8.319 -20.431 1.00 97.75 120 GLY A CA 1
ATOM 969 C C . GLY A 1 120 ? 7.125 -9.286 -19.288 1.00 97.75 120 GLY A C 1
ATOM 970 O O . GLY A 1 120 ? 7.570 -8.866 -18.218 1.00 97.75 120 GLY A O 1
ATOM 971 N N . VAL A 1 121 ? 6.849 -10.563 -19.546 1.00 98.06 121 VAL A N 1
ATOM 972 C CA . VAL A 1 121 ? 7.011 -11.683 -18.611 1.00 98.06 121 VAL A CA 1
ATOM 973 C C . VAL A 1 121 ? 8.043 -12.655 -19.179 1.00 98.06 121 VAL A C 1
ATOM 975 O O . VAL A 1 121 ? 7.912 -13.053 -20.337 1.00 98.06 121 VAL A O 1
ATOM 978 N N . CYS A 1 122 ? 9.050 -13.044 -18.394 1.00 97.25 122 CYS A N 1
ATOM 979 C CA . CYS A 1 122 ? 10.104 -13.988 -18.787 1.00 97.25 122 CYS A CA 1
ATOM 980 C C . CYS A 1 122 ? 10.764 -13.600 -20.134 1.00 97.25 122 CYS A C 1
ATOM 982 O O . CYS A 1 122 ? 11.435 -12.569 -20.204 1.00 97.25 122 CYS A O 1
ATOM 984 N N . PHE A 1 123 ? 10.513 -14.327 -21.230 1.00 98.12 123 PHE A N 1
ATOM 985 C CA . PHE A 1 123 ? 10.934 -13.945 -22.591 1.00 98.12 123 PHE A CA 1
ATOM 986 C C . PHE A 1 123 ? 10.595 -12.486 -22.936 1.00 98.12 123 PHE A C 1
ATOM 988 O O . PHE A 1 123 ? 11.421 -11.765 -23.489 1.00 98.12 123 PHE A O 1
ATOM 995 N N . GLY A 1 124 ? 9.397 -12.012 -22.581 1.00 98.25 124 GLY A N 1
ATOM 996 C CA . GLY A 1 124 ? 8.989 -10.629 -22.817 1.00 98.25 124 GLY A CA 1
ATOM 997 C C . GLY A 1 124 ? 9.837 -9.610 -22.051 1.00 98.25 124 GLY A C 1
ATOM 998 O O . GLY A 1 124 ? 10.180 -8.558 -22.591 1.00 98.25 124 GLY A O 1
ATOM 999 N N . HIS A 1 125 ? 10.210 -9.929 -20.809 1.00 98.38 125 HIS A N 1
ATOM 1000 C CA . HIS A 1 125 ? 11.120 -9.115 -20.001 1.00 98.38 125 HIS A CA 1
ATOM 1001 C C . HIS A 1 125 ? 12.503 -9.028 -20.653 1.00 98.38 125 HIS A C 1
ATOM 1003 O O . HIS A 1 125 ? 13.041 -7.934 -20.841 1.00 98.38 125 HIS A O 1
ATOM 1009 N N . GLN A 1 126 ? 13.032 -10.172 -21.077 1.00 98.56 126 GLN A N 1
ATOM 1010 C CA . GLN A 1 126 ? 14.318 -10.274 -21.754 1.00 98.56 126 GLN A CA 1
ATOM 1011 C C . GLN A 1 126 ? 14.315 -9.516 -23.087 1.00 98.56 126 GLN A C 1
ATOM 1013 O O . GLN A 1 126 ? 15.224 -8.735 -23.368 1.00 98.56 126 GLN A O 1
ATOM 1018 N N . LEU A 1 127 ? 13.268 -9.676 -23.897 1.00 98.19 127 LEU A N 1
ATOM 1019 C CA . LEU A 1 127 ? 13.160 -9.024 -25.199 1.00 98.19 127 LEU A CA 1
ATOM 1020 C C . LEU A 1 127 ? 13.097 -7.498 -25.072 1.00 98.19 127 LEU A C 1
ATOM 1022 O O . LEU A 1 127 ? 13.757 -6.785 -25.831 1.00 98.19 127 LEU A O 1
ATOM 1026 N N . LEU A 1 128 ? 12.346 -6.988 -24.091 1.00 98.50 128 LEU A N 1
ATOM 1027 C CA . LEU A 1 128 ? 12.289 -5.555 -23.806 1.00 98.50 128 LEU A CA 1
ATOM 1028 C C . LEU A 1 128 ? 13.615 -5.034 -23.237 1.00 98.50 128 LEU A C 1
ATOM 1030 O O . LEU A 1 128 ? 14.047 -3.948 -23.616 1.00 98.50 128 LEU A O 1
ATOM 1034 N N . ALA A 1 129 ? 14.317 -5.806 -22.406 1.00 98.06 129 ALA A N 1
ATOM 1035 C CA . ALA A 1 129 ? 15.666 -5.447 -21.973 1.00 98.06 129 ALA A CA 1
ATOM 1036 C C . ALA A 1 129 ? 16.631 -5.357 -23.169 1.00 98.06 129 ALA A C 1
ATOM 1038 O O . ALA A 1 129 ? 17.319 -4.346 -23.324 1.00 98.06 129 ALA A O 1
ATOM 1039 N N . ARG A 1 130 ? 16.622 -6.357 -24.064 1.00 97.06 130 ARG A N 1
ATOM 1040 C CA . ARG A 1 130 ? 17.417 -6.382 -25.307 1.00 97.06 130 ARG A CA 1
ATOM 1041 C C . ARG A 1 130 ? 17.113 -5.177 -26.194 1.00 97.06 130 ARG A C 1
ATOM 1043 O O . ARG A 1 130 ? 18.037 -4.527 -26.679 1.00 97.06 130 ARG A O 1
ATOM 1050 N N . LEU A 1 131 ? 15.833 -4.851 -26.383 1.00 97.56 131 LEU A N 1
ATOM 1051 C CA . LEU A 1 131 ? 15.395 -3.686 -27.158 1.00 97.56 131 LEU A CA 1
ATOM 1052 C C . LEU A 1 131 ? 16.034 -2.389 -26.643 1.00 97.56 131 LEU A C 1
ATOM 1054 O O . LEU A 1 131 ? 16.449 -1.544 -27.437 1.00 97.56 131 LEU A O 1
ATOM 1058 N N . LEU A 1 132 ? 16.124 -2.241 -25.322 1.00 97.06 132 LEU A N 1
ATOM 1059 C CA . LEU A 1 132 ? 16.621 -1.039 -24.655 1.00 97.06 132 LEU A CA 1
ATOM 1060 C C . LEU A 1 132 ? 18.143 -1.007 -24.474 1.00 97.06 132 LEU A C 1
ATOM 1062 O O . LEU A 1 132 ? 18.666 -0.038 -23.930 1.00 97.06 132 LEU A O 1
ATOM 1066 N N . GLY A 1 133 ? 18.859 -2.016 -24.974 1.00 95.38 133 GLY A N 1
ATOM 1067 C CA . GLY A 1 133 ? 20.320 -2.086 -24.922 1.00 95.38 133 GLY A CA 1
ATOM 1068 C C . GLY A 1 133 ? 20.878 -2.872 -23.736 1.00 95.38 133 GLY A C 1
ATOM 1069 O O . GLY A 1 133 ? 22.080 -2.808 -23.492 1.00 95.38 133 GLY A O 1
ATOM 1070 N N . GLY A 1 134 ? 20.035 -3.608 -23.009 1.00 96.06 134 GLY A N 1
ATOM 1071 C CA . GLY A 1 134 ? 20.478 -4.634 -22.068 1.00 96.06 134 GLY A CA 1
ATOM 1072 C C . GLY A 1 134 ? 21.013 -5.877 -22.786 1.00 96.06 134 GLY A C 1
ATOM 1073 O O . GLY A 1 134 ? 20.715 -6.119 -23.959 1.00 96.06 134 GLY A O 1
ATOM 1074 N N . THR A 1 135 ? 21.790 -6.684 -22.068 1.00 96.25 135 THR A N 1
ATOM 1075 C CA . THR A 1 135 ? 22.344 -7.946 -22.584 1.00 96.25 135 THR A CA 1
ATOM 1076 C C . THR A 1 135 ? 21.549 -9.118 -22.027 1.00 96.25 135 THR A C 1
ATOM 1078 O O . THR A 1 135 ? 21.316 -9.182 -20.821 1.00 96.25 135 THR A O 1
ATOM 1081 N N . VAL A 1 136 ? 21.168 -10.052 -22.896 1.00 97.50 136 VAL A N 1
ATOM 1082 C CA . VAL A 1 136 ? 20.406 -11.263 -22.563 1.00 97.50 136 VAL A CA 1
ATOM 1083 C C . VAL A 1 136 ? 21.192 -12.484 -23.018 1.00 97.50 136 VAL A C 1
ATOM 1085 O O . VAL A 1 136 ? 21.822 -12.444 -24.076 1.00 97.50 136 VAL A O 1
ATOM 1088 N N . GLY A 1 137 ? 21.141 -13.552 -22.235 1.00 96.69 137 GLY A N 1
ATOM 1089 C CA . GLY A 1 137 ? 21.693 -14.851 -22.595 1.00 96.69 137 GLY A CA 1
ATOM 1090 C C . GLY A 1 137 ? 21.414 -15.890 -21.510 1.00 96.69 137 GLY A C 1
ATOM 1091 O O . GLY A 1 137 ? 20.778 -15.548 -20.508 1.00 96.69 137 GLY A O 1
ATOM 1092 N N . PRO A 1 138 ? 21.919 -17.121 -21.674 1.00 94.94 138 PRO A N 1
ATOM 1093 C CA . PRO A 1 138 ? 21.804 -18.157 -20.657 1.00 94.94 138 PRO A CA 1
ATOM 1094 C C . PRO A 1 138 ? 22.479 -17.729 -19.354 1.00 94.94 138 PRO A C 1
ATOM 1096 O O . PRO A 1 138 ? 23.396 -16.895 -19.350 1.00 94.94 138 PRO A O 1
ATOM 1099 N N . SER A 1 139 ? 22.052 -18.331 -18.245 1.00 93.06 139 SER A N 1
ATOM 1100 C CA . SER A 1 139 ? 22.719 -18.185 -16.956 1.00 93.06 139 SER A CA 1
ATOM 1101 C C . SER A 1 139 ? 24.237 -18.400 -17.098 1.00 93.06 139 SER A C 1
ATOM 1103 O O . SER A 1 139 ? 24.650 -19.327 -17.798 1.00 93.06 139 SER A O 1
ATOM 1105 N N . PRO A 1 140 ? 25.105 -17.593 -16.449 1.00 90.38 140 PRO A N 1
ATOM 1106 C CA . PRO A 1 140 ? 26.556 -17.799 -16.478 1.00 90.38 140 PRO A CA 1
ATOM 1107 C C . PRO A 1 140 ? 26.991 -19.207 -16.051 1.00 90.38 140 P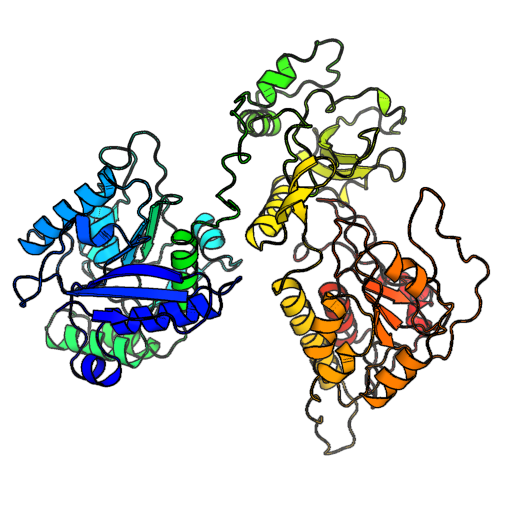RO A C 1
ATOM 1109 O O . PRO A 1 140 ? 28.046 -19.683 -16.475 1.00 90.38 140 PRO A O 1
ATOM 1112 N N . THR A 1 141 ? 26.187 -19.860 -15.213 1.00 90.50 141 THR A N 1
ATOM 1113 C CA . THR A 1 141 ? 26.364 -21.235 -14.730 1.00 90.50 141 THR A CA 1
ATOM 1114 C C . THR A 1 141 ? 25.598 -22.271 -15.554 1.00 90.50 141 THR A C 1
ATOM 1116 O O . THR A 1 141 ? 25.789 -23.468 -15.351 1.00 90.50 141 THR A O 1
ATOM 1119 N N . ASN A 1 142 ? 24.818 -21.823 -16.542 1.00 88.19 142 ASN A N 1
ATOM 1120 C CA . ASN A 1 142 ? 23.995 -22.625 -17.445 1.00 88.19 142 ASN A CA 1
ATOM 1121 C C . ASN A 1 142 ? 22.968 -23.521 -16.724 1.00 88.19 142 ASN A C 1
ATOM 1123 O O . ASN A 1 142 ? 22.529 -24.534 -17.268 1.00 88.19 142 ASN A O 1
ATOM 1127 N N . ASP A 1 143 ? 22.605 -23.145 -15.505 1.00 91.00 143 ASP A N 1
ATOM 1128 C CA . ASP A 1 143 ? 21.564 -23.725 -14.667 1.00 91.00 143 ASP A CA 1
ATOM 1129 C C . ASP A 1 143 ? 20.224 -22.998 -14.847 1.00 91.00 143 ASP A C 1
ATOM 1131 O O . ASP A 1 143 ? 20.127 -21.985 -15.543 1.00 91.00 143 ASP A O 1
ATOM 1135 N N . TRP A 1 144 ? 19.180 -23.580 -14.264 1.00 94.81 144 TRP A N 1
ATOM 1136 C CA . TRP A 1 144 ? 17.819 -23.063 -14.314 1.00 94.81 144 TRP A CA 1
ATOM 1137 C C . TRP A 1 144 ? 17.435 -22.430 -12.978 1.00 94.81 144 TRP A C 1
ATOM 1139 O O . TRP A 1 144 ? 17.823 -22.924 -11.923 1.00 94.81 144 TRP A O 1
ATOM 1149 N N . GLU A 1 145 ? 16.578 -21.414 -13.028 1.00 95.75 145 GLU A N 1
ATOM 1150 C CA . GLU A 1 145 ? 15.770 -20.995 -11.884 1.00 95.75 145 GLU A CA 1
ATOM 1151 C C . GLU A 1 145 ? 14.359 -21.570 -12.057 1.00 95.75 145 GLU A C 1
ATOM 1153 O O . GLU A 1 145 ? 13.668 -21.276 -13.043 1.00 95.75 145 GLU A O 1
ATOM 1158 N N . LEU A 1 146 ? 13.947 -22.438 -11.128 1.00 95.12 146 LEU A N 1
ATOM 1159 C CA . LEU A 1 146 ? 12.720 -23.230 -11.225 1.00 95.12 146 LEU A CA 1
ATOM 1160 C C . LEU A 1 146 ? 11.873 -23.138 -9.956 1.00 95.12 146 LEU A C 1
ATOM 1162 O O . LEU A 1 146 ? 12.384 -23.237 -8.841 1.00 95.12 146 LEU A O 1
ATOM 1166 N N . GLY A 1 147 ? 10.554 -23.099 -10.144 1.00 93.12 147 GLY A N 1
ATOM 1167 C CA . GLY A 1 147 ? 9.582 -23.251 -9.064 1.00 93.12 147 GLY A CA 1
ATOM 1168 C C . GLY A 1 147 ? 9.459 -22.001 -8.199 1.00 93.12 147 GLY A C 1
ATOM 1169 O O . GLY A 1 147 ? 9.710 -20.892 -8.654 1.00 93.12 147 GLY A O 1
ATOM 1170 N N . HIS A 1 148 ? 8.985 -22.164 -6.967 1.00 96.38 148 HIS A N 1
ATOM 1171 C CA . HIS A 1 148 ? 8.789 -21.056 -6.024 1.00 96.38 148 HIS A CA 1
ATOM 1172 C C . HIS A 1 148 ? 10.131 -20.461 -5.574 1.00 96.38 148 HIS A C 1
ATOM 1174 O O . HIS A 1 148 ? 11.035 -21.204 -5.190 1.00 96.38 148 HIS A O 1
ATOM 1180 N N . SER A 1 149 ? 10.290 -19.141 -5.675 1.00 95.75 149 SER A N 1
ATOM 1181 C CA . SER A 1 149 ? 11.525 -18.436 -5.320 1.00 95.75 149 SER A CA 1
ATOM 1182 C C . SER A 1 149 ? 11.241 -17.074 -4.694 1.00 95.75 149 SER A C 1
ATOM 1184 O O . SER A 1 149 ? 10.465 -16.282 -5.235 1.00 95.75 149 SER A O 1
ATOM 1186 N N . ALA A 1 150 ? 11.953 -16.786 -3.603 1.00 96.62 150 ALA A N 1
ATOM 1187 C CA . ALA A 1 150 ? 11.969 -15.473 -2.976 1.00 96.62 150 ALA A CA 1
ATOM 1188 C C . ALA A 1 150 ? 12.807 -14.488 -3.803 1.00 96.62 150 ALA A C 1
ATOM 1190 O O . ALA A 1 150 ? 13.954 -14.761 -4.176 1.00 96.62 150 ALA A O 1
ATOM 1191 N N . ILE A 1 151 ? 12.229 -13.322 -4.064 1.00 98.25 151 ILE A N 1
ATOM 1192 C CA . ILE A 1 151 ? 12.843 -12.205 -4.772 1.00 98.25 151 ILE A CA 1
ATOM 1193 C C . ILE A 1 151 ? 13.017 -11.059 -3.783 1.00 98.25 151 ILE A C 1
ATOM 1195 O O . ILE A 1 151 ? 12.043 -10.443 -3.351 1.00 98.25 151 ILE A O 1
ATOM 1199 N N . ASP A 1 152 ? 14.269 -10.739 -3.479 1.00 97.31 152 ASP A N 1
ATOM 1200 C CA . ASP A 1 152 ? 14.652 -9.586 -2.680 1.00 97.31 152 ASP A CA 1
ATOM 1201 C C . ASP A 1 152 ? 14.301 -8.299 -3.428 1.00 97.31 152 ASP A C 1
ATOM 1203 O O . ASP A 1 152 ? 14.763 -8.040 -4.549 1.00 97.31 152 ASP A O 1
ATOM 1207 N N . LEU A 1 153 ? 13.489 -7.466 -2.791 1.00 87.38 153 LEU A N 1
ATOM 1208 C CA . LEU A 1 153 ? 13.065 -6.186 -3.319 1.00 87.38 153 LEU A CA 1
ATOM 1209 C C . LEU A 1 153 ? 14.122 -5.117 -3.066 1.00 87.38 153 LEU A C 1
ATOM 1211 O O . LEU A 1 153 ? 14.677 -4.954 -1.983 1.00 87.38 153 LEU A O 1
ATOM 1215 N N . THR A 1 154 ? 14.347 -4.304 -4.088 1.00 86.00 154 THR A N 1
ATOM 1216 C CA . THR A 1 154 ? 14.999 -3.003 -3.907 1.00 86.00 154 THR A CA 1
ATOM 1217 C C . THR A 1 154 ? 14.011 -1.995 -3.300 1.00 86.00 154 THR A C 1
ATOM 1219 O O . THR A 1 154 ? 12.801 -2.228 -3.362 1.00 86.00 154 THR A O 1
ATOM 1222 N N . PRO A 1 155 ? 14.463 -0.823 -2.810 1.00 77.81 155 PRO A N 1
ATOM 1223 C CA . PRO A 1 155 ? 13.547 0.207 -2.309 1.00 77.81 155 PRO A CA 1
ATOM 1224 C C . PRO A 1 155 ? 12.487 0.640 -3.333 1.00 77.81 155 PRO A C 1
ATOM 1226 O O . PRO A 1 155 ? 11.345 0.917 -2.977 1.00 77.81 155 PRO A O 1
ATOM 1229 N N . ILE A 1 156 ? 12.835 0.669 -4.627 1.00 78.25 156 ILE A N 1
ATOM 1230 C CA . ILE A 1 156 ? 11.847 0.937 -5.678 1.00 78.25 156 ILE A CA 1
ATOM 1231 C C . ILE A 1 156 ? 10.868 -0.233 -5.834 1.00 78.25 156 ILE A C 1
ATOM 1233 O O . ILE A 1 156 ? 9.688 0.012 -6.034 1.00 78.25 156 ILE A O 1
ATOM 1237 N N . GLY A 1 157 ? 11.317 -1.485 -5.694 1.00 79.12 157 GLY A N 1
ATOM 1238 C CA . GLY A 1 157 ? 10.442 -2.659 -5.714 1.00 79.12 157 GLY A CA 1
ATOM 1239 C C . GLY A 1 157 ? 9.416 -2.629 -4.588 1.00 79.12 157 GLY A C 1
ATOM 1240 O O . GLY A 1 157 ? 8.229 -2.797 -4.847 1.00 79.12 157 GLY A O 1
ATOM 1241 N N . GLN A 1 158 ? 9.841 -2.299 -3.367 1.00 74.88 158 GLN A N 1
ATOM 1242 C CA . GLN A 1 158 ? 8.938 -2.122 -2.223 1.00 74.88 158 GLN A CA 1
ATOM 1243 C C . GLN A 1 158 ? 7.852 -1.078 -2.503 1.00 74.88 158 GLN A C 1
ATOM 1245 O O . GLN A 1 158 ? 6.669 -1.348 -2.289 1.00 74.88 158 GLN A O 1
ATOM 1250 N N . ARG A 1 159 ? 8.228 0.073 -3.079 1.00 72.19 159 ARG A N 1
ATOM 1251 C CA . ARG A 1 159 ? 7.270 1.109 -3.506 1.00 72.19 159 ARG A CA 1
ATOM 1252 C C . ARG A 1 159 ? 6.338 0.627 -4.617 1.00 72.19 159 ARG A C 1
ATOM 1254 O O . ARG A 1 159 ? 5.126 0.804 -4.526 1.00 72.19 159 ARG A O 1
ATOM 1261 N N . LEU A 1 160 ? 6.882 -0.018 -5.650 1.00 80.12 160 LEU A N 1
ATOM 1262 C CA . LEU A 1 160 ? 6.115 -0.511 -6.799 1.00 80.12 160 LEU A CA 1
ATOM 1263 C C . LEU A 1 160 ? 5.076 -1.557 -6.403 1.00 80.12 160 LEU A C 1
ATOM 1265 O O . LEU A 1 160 ? 3.991 -1.566 -6.985 1.00 80.12 160 LEU A O 1
ATOM 1269 N N . PHE A 1 161 ? 5.379 -2.399 -5.416 1.00 81.00 161 PHE A N 1
ATOM 1270 C CA . PHE A 1 161 ? 4.451 -3.395 -4.879 1.00 81.00 161 PHE A CA 1
ATOM 1271 C C . PHE A 1 161 ? 3.628 -2.880 -3.693 1.00 81.00 161 PHE A C 1
ATOM 1273 O O . PHE A 1 161 ? 2.670 -3.539 -3.306 1.00 81.00 161 PHE A O 1
ATOM 1280 N N . ARG A 1 162 ? 3.919 -1.677 -3.176 1.00 77.25 162 ARG A N 1
ATOM 1281 C CA . ARG A 1 162 ? 3.315 -1.092 -1.963 1.00 77.25 162 ARG A CA 1
ATOM 1282 C C . ARG A 1 162 ? 3.402 -2.024 -0.754 1.00 77.25 162 ARG A C 1
ATOM 1284 O O . ARG A 1 162 ? 2.440 -2.186 -0.009 1.00 77.25 162 ARG A O 1
ATOM 1291 N N . THR A 1 163 ? 4.565 -2.635 -0.562 1.00 72.69 163 THR A N 1
ATOM 1292 C CA . THR A 1 163 ? 4.816 -3.567 0.539 1.00 72.69 163 THR A CA 1
ATOM 1293 C C . THR A 1 163 ? 5.948 -3.074 1.429 1.00 72.69 163 THR A C 1
ATOM 1295 O O . THR A 1 163 ? 6.907 -2.463 0.958 1.00 72.69 163 THR A O 1
ATOM 1298 N N . ARG A 1 164 ? 5.842 -3.361 2.730 1.00 69.81 164 ARG A N 1
ATOM 1299 C CA . ARG A 1 164 ? 6.947 -3.199 3.690 1.00 69.81 164 ARG A CA 1
ATOM 1300 C C . ARG A 1 164 ? 7.843 -4.438 3.756 1.00 69.81 164 ARG A C 1
ATOM 1302 O O . ARG A 1 164 ? 8.884 -4.393 4.404 1.00 69.81 164 ARG A O 1
ATOM 1309 N N . SER A 1 165 ? 7.447 -5.535 3.105 1.00 76.56 165 SER A N 1
ATOM 1310 C CA . SER A 1 165 ? 8.269 -6.739 3.018 1.00 76.56 165 SER A CA 1
ATOM 1311 C C . SER A 1 165 ? 9.568 -6.454 2.263 1.00 76.56 165 SER A C 1
ATOM 1313 O O . SER A 1 165 ? 9.598 -5.683 1.302 1.00 76.56 165 SER A O 1
ATOM 1315 N N . ALA A 1 166 ? 10.659 -7.082 2.692 1.00 83.06 166 ALA A N 1
ATOM 1316 C CA . ALA A 1 166 ? 11.933 -7.035 1.979 1.00 83.06 166 ALA A CA 1
ATOM 1317 C C . ALA A 1 166 ? 11.941 -7.928 0.729 1.00 83.06 166 ALA A C 1
ATOM 1319 O O . ALA A 1 166 ? 12.828 -7.778 -0.105 1.00 83.06 166 ALA A O 1
ATOM 1320 N N . SER A 1 167 ? 10.964 -8.824 0.580 1.00 94.00 167 SER A N 1
ATOM 1321 C CA . SER A 1 167 ? 10.881 -9.778 -0.524 1.00 94.00 167 SER A CA 1
ATOM 1322 C C . SER A 1 167 ? 9.437 -10.059 -0.943 1.00 94.00 167 SER A C 1
ATOM 1324 O O . SER A 1 167 ? 8.503 -9.811 -0.177 1.00 94.00 167 SER A O 1
ATOM 1326 N N . ILE A 1 168 ? 9.281 -10.597 -2.151 1.00 96.31 168 ILE A N 1
ATOM 1327 C CA . ILE A 1 168 ? 8.058 -11.257 -2.635 1.00 96.31 168 ILE A CA 1
ATOM 1328 C C . ILE A 1 168 ? 8.408 -12.642 -3.163 1.00 96.31 168 ILE A C 1
ATOM 1330 O O . ILE A 1 168 ? 9.541 -12.869 -3.589 1.00 96.31 168 ILE A O 1
ATOM 1334 N N . ASP A 1 169 ? 7.441 -13.539 -3.191 1.00 97.38 169 ASP A N 1
ATOM 1335 C CA . ASP A 1 169 ? 7.600 -14.895 -3.689 1.00 97.38 169 ASP A CA 1
ATOM 1336 C C . ASP A 1 169 ? 6.918 -15.061 -5.049 1.00 97.38 169 ASP A C 1
ATOM 1338 O O . ASP A 1 169 ? 5.746 -14.725 -5.215 1.00 97.38 169 ASP A O 1
ATOM 1342 N N . LEU A 1 170 ? 7.633 -15.584 -6.049 1.00 97.25 170 LEU A N 1
ATOM 1343 C CA . LEU A 1 170 ? 7.093 -15.834 -7.392 1.00 97.25 170 LEU A CA 1
ATOM 1344 C C . LEU A 1 170 ? 7.598 -17.159 -7.971 1.00 97.25 170 LEU A C 1
ATOM 1346 O O . LEU A 1 170 ? 8.645 -17.673 -7.580 1.00 97.25 170 LEU A O 1
ATOM 1350 N N . HIS A 1 171 ? 6.866 -17.702 -8.947 1.00 97.19 171 HIS A N 1
ATOM 1351 C CA . HIS A 1 171 ? 7.298 -18.892 -9.675 1.00 97.19 171 HIS A CA 1
ATOM 1352 C C . HIS A 1 171 ? 8.251 -18.562 -10.831 1.00 97.19 171 HIS A C 1
ATOM 1354 O O . HIS A 1 171 ? 7.972 -17.698 -11.665 1.00 97.19 171 HIS A O 1
ATOM 1360 N N . GLN A 1 172 ? 9.350 -19.310 -10.911 1.00 96.19 172 GLN A N 1
ATOM 1361 C CA . GLN A 1 172 ? 10.408 -19.197 -11.909 1.00 96.19 172 GLN A CA 1
ATOM 1362 C C . GLN A 1 172 ? 10.383 -20.378 -12.883 1.00 96.19 172 GLN A C 1
ATOM 1364 O O . GLN A 1 172 ? 10.023 -21.505 -12.527 1.00 96.19 172 GLN A O 1
ATOM 1369 N N . MET A 1 173 ? 10.741 -20.105 -14.137 1.00 95.00 173 MET A N 1
ATOM 1370 C CA . MET A 1 173 ? 10.867 -21.111 -15.193 1.00 95.00 173 MET A CA 1
ATOM 1371 C C . MET A 1 173 ? 11.770 -20.579 -16.309 1.00 95.00 173 MET A C 1
ATOM 1373 O O . MET A 1 173 ? 11.292 -20.227 -17.391 1.00 95.00 173 MET A O 1
ATOM 1377 N N . HIS A 1 174 ? 13.071 -20.450 -16.047 1.00 95.38 174 HIS A N 1
ATOM 1378 C CA . HIS A 1 174 ? 13.997 -19.944 -17.060 1.00 95.38 174 HIS A CA 1
ATOM 1379 C C . HIS A 1 174 ? 15.448 -20.399 -16.853 1.00 95.38 174 HIS A C 1
ATOM 1381 O O . HIS A 1 174 ? 15.893 -20.636 -15.735 1.00 95.38 174 HIS A O 1
ATOM 1387 N N . GLN A 1 175 ? 16.180 -20.483 -17.964 1.00 94.56 175 GLN A N 1
ATOM 1388 C CA . GLN A 1 175 ? 17.642 -20.608 -18.007 1.00 94.56 175 GLN A CA 1
ATOM 1389 C C . GLN A 1 175 ? 18.271 -19.298 -18.500 1.00 94.56 175 GLN A C 1
ATOM 1391 O O . GLN A 1 175 ? 19.282 -18.838 -17.972 1.00 94.56 175 GLN A O 1
ATOM 1396 N N . ASP A 1 176 ? 17.639 -18.665 -19.490 1.00 96.44 176 ASP A N 1
ATOM 1397 C CA . ASP A 1 176 ? 17.994 -17.337 -19.981 1.00 96.44 176 ASP A CA 1
ATOM 1398 C C . ASP A 1 176 ? 17.638 -16.242 -18.976 1.00 96.44 176 ASP A C 1
ATOM 1400 O O . ASP A 1 176 ? 16.608 -16.308 -18.308 1.00 96.44 176 ASP A O 1
ATOM 1404 N N . GLN A 1 177 ? 18.462 -15.199 -18.905 1.00 97.75 177 GLN A N 1
ATOM 1405 C CA . GLN A 1 177 ? 18.240 -14.039 -18.049 1.00 97.75 177 GLN A CA 1
ATOM 1406 C C . GLN A 1 177 ? 18.808 -12.752 -18.657 1.00 97.75 177 GLN A C 1
ATOM 1408 O O . GLN A 1 177 ? 19.631 -12.759 -19.580 1.00 97.75 177 GLN A O 1
ATOM 1413 N N . VAL A 1 178 ? 18.391 -11.612 -18.106 1.00 98.06 178 VAL A N 1
ATOM 1414 C CA . VAL A 1 178 ? 19.039 -10.325 -18.372 1.00 98.06 178 VAL A CA 1
ATOM 1415 C C . VAL A 1 178 ? 20.353 -10.266 -17.589 1.00 98.06 178 VAL A C 1
ATOM 1417 O O . VAL A 1 178 ? 20.372 -10.057 -16.379 1.00 98.06 178 VAL A O 1
ATOM 1420 N N . LEU A 1 179 ? 21.470 -10.425 -18.297 1.00 96.50 179 LEU A N 1
ATOM 1421 C CA . LEU A 1 179 ? 22.825 -10.400 -17.734 1.00 96.50 179 LEU A CA 1
ATOM 1422 C C . LEU A 1 179 ? 23.262 -8.986 -17.343 1.00 96.50 179 LEU A C 1
ATOM 1424 O O . LEU A 1 179 ? 24.071 -8.788 -16.438 1.00 96.50 179 LEU A O 1
ATOM 1428 N N . THR A 1 180 ? 22.781 -7.978 -18.067 1.00 95.69 180 THR A N 1
ATOM 1429 C CA . THR A 1 180 ? 23.080 -6.575 -17.775 1.00 95.69 180 THR A CA 1
ATOM 1430 C C . THR A 1 180 ? 21.858 -5.735 -18.084 1.00 95.69 180 THR A C 1
ATOM 1432 O O . THR A 1 180 ? 21.364 -5.749 -19.213 1.00 95.69 180 THR A O 1
ATOM 1435 N N . ALA A 1 181 ? 21.380 -5.005 -17.076 1.00 95.50 181 ALA A N 1
ATOM 1436 C CA . ALA A 1 181 ? 20.261 -4.091 -17.233 1.00 95.50 181 ALA A CA 1
ATOM 1437 C C . ALA A 1 181 ? 20.595 -2.978 -18.250 1.00 95.50 181 ALA A C 1
ATOM 1439 O O . ALA A 1 181 ? 21.756 -2.564 -18.350 1.00 95.50 181 ALA A O 1
ATOM 1440 N N . PRO A 1 182 ? 19.599 -2.474 -18.997 1.00 94.44 182 PRO A N 1
ATOM 1441 C CA . PRO A 1 182 ? 19.782 -1.329 -19.882 1.00 94.44 182 PRO A CA 1
ATOM 1442 C C . PRO A 1 182 ? 20.327 -0.102 -19.136 1.00 94.44 182 PRO A C 1
ATOM 1444 O O . PRO A 1 182 ? 19.945 0.158 -17.997 1.00 94.44 182 PRO A O 1
ATOM 1447 N N . THR A 1 183 ? 21.185 0.677 -19.793 1.00 88.44 183 THR A N 1
ATOM 1448 C CA . THR A 1 183 ? 21.704 1.955 -19.275 1.00 88.44 183 THR A CA 1
ATOM 1449 C C . THR A 1 183 ? 21.310 3.112 -20.193 1.00 88.44 183 THR A C 1
ATOM 1451 O O . THR A 1 183 ? 20.878 2.900 -21.328 1.00 88.44 183 THR A O 1
ATOM 1454 N N . ALA A 1 184 ? 21.426 4.352 -19.705 1.00 77.12 184 ALA A N 1
ATOM 1455 C CA . ALA A 1 184 ? 21.078 5.540 -20.481 1.00 77.12 184 ALA A CA 1
ATOM 1456 C C . ALA A 1 184 ? 21.848 5.602 -21.815 1.00 77.12 184 ALA A C 1
ATOM 1458 O O . ALA A 1 184 ? 23.073 5.479 -21.860 1.00 77.12 184 ALA A O 1
ATOM 1459 N N . GLY A 1 185 ? 21.123 5.837 -22.909 1.00 70.12 185 GLY A N 1
ATOM 1460 C CA . GLY A 1 185 ? 21.660 5.807 -24.269 1.00 70.12 185 GLY A CA 1
ATOM 1461 C C . GLY A 1 185 ? 20.703 5.151 -25.265 1.00 70.12 185 GLY A C 1
ATOM 1462 O O . GLY A 1 185 ? 19.715 4.521 -24.895 1.00 70.12 185 GLY A O 1
ATOM 1463 N N . GLY A 1 186 ? 20.961 5.336 -26.563 1.00 85.81 186 GLY A N 1
ATOM 1464 C CA . GLY A 1 186 ? 20.132 4.750 -27.621 1.00 85.81 186 GLY A CA 1
ATOM 1465 C C . GLY A 1 186 ? 18.653 5.140 -27.507 1.00 85.81 186 GLY A C 1
ATOM 1466 O O . GLY A 1 186 ? 18.314 6.318 -27.605 1.00 85.81 186 GLY A O 1
ATOM 1467 N N . LEU A 1 187 ? 17.780 4.146 -27.309 1.00 89.00 187 LEU A N 1
ATOM 1468 C CA . LEU A 1 187 ? 16.325 4.324 -27.211 1.00 89.00 187 LEU A CA 1
ATOM 1469 C C . LEU A 1 187 ? 15.842 4.901 -25.870 1.00 89.00 187 LEU A C 1
ATOM 1471 O O . LEU A 1 187 ? 14.725 5.422 -25.812 1.00 89.00 187 LEU A O 1
ATOM 1475 N N . LEU A 1 188 ? 16.639 4.803 -24.805 1.00 83.31 188 LEU A N 1
ATOM 1476 C CA . LEU A 1 188 ? 16.300 5.359 -23.491 1.00 83.31 188 LEU A CA 1
ATOM 1477 C C . LEU A 1 188 ? 16.590 6.866 -23.418 1.00 83.31 188 LEU A C 1
ATOM 1479 O O . LEU A 1 188 ? 15.968 7.574 -22.639 1.00 83.31 188 LEU A O 1
ATOM 1483 N N . GLY A 1 189 ? 17.456 7.379 -24.297 1.00 79.06 189 GLY A N 1
ATOM 1484 C CA . GLY A 1 189 ? 17.897 8.771 -24.278 1.00 79.06 189 GLY A CA 1
ATOM 1485 C C . GLY A 1 189 ? 18.918 9.061 -23.162 1.00 79.06 189 GLY A C 1
ATOM 1486 O O . GLY A 1 189 ? 19.171 8.210 -22.304 1.00 79.06 189 GLY A O 1
ATOM 1487 N N . PRO A 1 190 ? 19.573 10.235 -23.186 1.00 70.50 190 PRO A N 1
ATOM 1488 C CA . PRO A 1 190 ? 20.514 10.633 -22.141 1.00 70.50 190 PRO A CA 1
ATOM 1489 C C . PRO A 1 190 ? 19.797 10.884 -20.808 1.00 70.50 190 PRO A C 1
ATOM 1491 O O . PRO A 1 190 ? 18.795 11.592 -20.781 1.00 70.50 190 PRO A O 1
ATOM 1494 N N . GLY A 1 191 ? 20.333 10.346 -19.710 1.00 70.50 191 GLY A N 1
ATOM 1495 C CA . GLY A 1 191 ? 19.814 10.579 -18.355 1.00 70.50 191 GLY A CA 1
ATOM 1496 C C . GLY A 1 191 ? 18.581 9.758 -17.966 1.00 70.50 191 GLY A C 1
ATOM 1497 O O . GLY A 1 191 ? 18.025 9.997 -16.903 1.00 70.50 191 GLY A O 1
ATOM 1498 N N . ALA A 1 192 ? 18.143 8.803 -18.791 1.00 77.50 192 ALA A N 1
ATOM 1499 C CA . ALA A 1 192 ? 17.053 7.913 -18.411 1.00 77.50 192 ALA A CA 1
ATOM 1500 C C . ALA A 1 192 ? 17.461 6.960 -17.285 1.00 77.50 192 ALA A C 1
ATOM 1502 O O . ALA A 1 192 ? 18.487 6.278 -17.370 1.00 77.50 192 ALA A O 1
ATOM 1503 N N . GLU A 1 193 ? 16.613 6.889 -16.264 1.00 82.81 193 GLU A N 1
ATOM 1504 C CA . GLU A 1 193 ? 16.776 5.978 -15.141 1.00 82.81 193 GLU A CA 1
ATOM 1505 C C . GLU A 1 193 ? 16.052 4.663 -15.422 1.00 82.81 193 GLU A C 1
ATOM 1507 O O . GLU A 1 193 ? 14.860 4.624 -15.738 1.00 82.81 193 GLU A O 1
ATOM 1512 N N . VAL A 1 194 ? 16.807 3.572 -15.330 1.00 88.62 194 VAL A N 1
ATOM 1513 C CA . VAL A 1 194 ? 16.290 2.210 -15.413 1.00 88.62 194 VAL A CA 1
ATOM 1514 C C . VAL A 1 194 ? 16.544 1.571 -14.066 1.00 88.62 194 VAL A C 1
ATOM 1516 O O . VAL A 1 194 ? 17.694 1.442 -13.643 1.00 88.62 194 VAL A O 1
ATOM 1519 N N . HIS A 1 195 ? 15.479 1.162 -13.394 1.00 90.81 195 HIS A N 1
ATOM 1520 C CA . HIS A 1 195 ? 15.599 0.534 -12.093 1.00 90.81 195 HIS A CA 1
ATOM 1521 C C . HIS A 1 195 ? 15.399 -0.971 -12.200 1.00 90.81 195 HIS A C 1
ATOM 1523 O O . HIS A 1 195 ? 14.470 -1.443 -12.852 1.00 90.81 195 HIS A O 1
ATOM 1529 N N . VAL A 1 196 ? 16.248 -1.722 -11.508 1.00 95.75 196 VAL A N 1
ATOM 1530 C CA . VAL A 1 196 ? 16.002 -3.134 -11.220 1.00 95.75 196 VAL A CA 1
ATOM 1531 C C . VAL A 1 196 ? 15.164 -3.188 -9.953 1.00 95.75 196 VAL A C 1
ATOM 1533 O O . VAL A 1 196 ? 15.631 -2.721 -8.915 1.00 95.75 196 VAL A O 1
ATOM 1536 N N . TRP A 1 197 ? 13.938 -3.709 -10.021 1.00 94.31 197 TRP A N 1
ATOM 1537 C CA . TRP A 1 197 ? 13.054 -3.693 -8.852 1.00 94.31 197 TRP A CA 1
ATOM 1538 C C . TRP A 1 197 ? 13.284 -4.873 -7.903 1.00 94.31 197 TRP A C 1
ATOM 1540 O O . TRP A 1 197 ? 13.030 -4.723 -6.708 1.00 94.31 197 TRP A O 1
ATOM 1550 N N . GLY A 1 198 ? 13.843 -5.986 -8.386 1.00 96.06 198 GLY A N 1
ATOM 1551 C CA . GLY A 1 198 ? 14.086 -7.180 -7.577 1.00 96.06 198 GLY A CA 1
ATOM 1552 C C . GLY A 1 198 ? 15.286 -8.007 -8.032 1.00 96.06 198 GLY A C 1
ATOM 1553 O O . GLY A 1 198 ? 15.757 -7.875 -9.168 1.00 96.06 198 GLY A O 1
ATOM 1554 N N . ARG A 1 199 ? 15.781 -8.854 -7.129 1.00 97.44 199 ARG A N 1
ATOM 1555 C CA . ARG A 1 199 ? 16.932 -9.750 -7.319 1.00 97.44 199 ARG A CA 1
ATOM 1556 C C . ARG A 1 199 ? 16.667 -11.069 -6.601 1.00 97.44 199 ARG A C 1
ATOM 1558 O O . ARG A 1 199 ? 15.898 -11.106 -5.657 1.00 97.44 199 ARG A O 1
ATOM 1565 N N . SER A 1 200 ? 17.336 -12.130 -7.006 1.00 96.62 200 SER A N 1
ATOM 1566 C CA . SER A 1 200 ? 17.306 -13.427 -6.321 1.00 96.62 200 SER A CA 1
ATOM 1567 C C . SER A 1 200 ? 18.733 -13.946 -6.169 1.00 96.62 200 SER A C 1
ATOM 1569 O O . SER A 1 200 ? 19.671 -13.364 -6.722 1.00 96.62 200 SER A O 1
ATOM 1571 N N . ALA A 1 201 ? 18.906 -15.060 -5.458 1.00 92.19 201 ALA A N 1
ATOM 1572 C CA . ALA A 1 201 ? 20.211 -15.708 -5.341 1.00 92.19 201 ALA A CA 1
ATOM 1573 C C . ALA A 1 201 ? 20.779 -16.164 -6.703 1.00 92.19 201 ALA A C 1
ATOM 1575 O O . ALA A 1 201 ? 21.997 -16.183 -6.871 1.00 92.19 201 ALA A O 1
ATOM 1576 N N . HIS A 1 202 ? 19.909 -16.510 -7.658 1.00 95.00 202 HIS A N 1
ATOM 1577 C CA . HIS A 1 202 ? 20.284 -16.987 -8.991 1.00 95.00 202 HIS A CA 1
ATOM 1578 C C . HIS A 1 202 ? 20.353 -15.843 -10.020 1.00 95.00 202 HIS A C 1
ATOM 1580 O O . HIS A 1 202 ? 21.345 -15.689 -10.733 1.00 95.00 202 HIS A O 1
ATOM 1586 N N . THR A 1 203 ? 19.325 -14.994 -10.056 1.00 97.12 203 THR A N 1
ATOM 1587 C CA . THR A 1 203 ? 19.137 -13.962 -11.085 1.00 97.12 203 THR A CA 1
ATOM 1588 C C . THR A 1 203 ? 19.222 -12.554 -10.508 1.00 97.12 203 THR A C 1
ATOM 1590 O O . THR A 1 203 ? 18.436 -12.162 -9.639 1.00 97.12 203 THR A O 1
ATOM 1593 N N . ALA A 1 204 ? 20.152 -11.753 -11.035 1.00 96.50 204 ALA A N 1
ATOM 1594 C CA . ALA A 1 204 ? 20.419 -10.394 -10.555 1.00 96.50 204 ALA A CA 1
ATOM 1595 C C . ALA A 1 204 ? 19.384 -9.351 -11.017 1.00 96.50 204 ALA A C 1
ATOM 1597 O O . ALA A 1 204 ? 19.232 -8.312 -10.373 1.00 96.50 204 ALA A O 1
ATOM 1598 N N . VAL A 1 205 ? 18.697 -9.611 -12.133 1.00 98.00 205 VAL A N 1
ATOM 1599 C CA . VAL A 1 205 ? 17.704 -8.713 -12.735 1.00 98.00 205 VAL A CA 1
ATOM 1600 C C . VAL A 1 205 ? 16.375 -9.458 -12.825 1.00 98.00 205 VAL A C 1
ATOM 1602 O O . VAL A 1 205 ? 16.031 -9.995 -13.870 1.00 98.00 205 VAL A O 1
ATOM 1605 N N . GLN A 1 206 ? 15.628 -9.507 -11.718 1.00 98.25 206 GLN A N 1
ATOM 1606 C CA . GLN A 1 206 ? 14.306 -10.159 -11.688 1.00 98.25 206 GLN A CA 1
ATOM 1607 C C . GLN A 1 206 ? 13.207 -9.295 -12.324 1.00 98.25 206 GLN A C 1
ATOM 1609 O O . GLN A 1 206 ? 12.129 -9.778 -12.665 1.00 98.25 206 GLN A O 1
ATOM 1614 N N . GLY A 1 207 ? 13.478 -8.010 -12.541 1.00 97.81 207 GLY A N 1
ATOM 1615 C CA . GLY A 1 207 ? 12.613 -7.174 -13.350 1.00 97.81 207 GLY A CA 1
ATOM 1616 C C . GLY A 1 207 ? 13.082 -5.732 -13.455 1.00 97.81 207 GLY A C 1
ATOM 1617 O O . GLY A 1 207 ? 13.892 -5.258 -12.656 1.00 97.81 207 GLY A O 1
ATOM 1618 N N . LEU A 1 208 ? 12.590 -5.052 -14.490 1.00 98.06 208 LEU A N 1
ATOM 1619 C CA . LEU A 1 208 ? 12.969 -3.681 -14.833 1.00 98.06 208 LEU A CA 1
ATOM 1620 C C . LEU A 1 208 ? 11.773 -2.747 -14.720 1.00 98.06 208 LEU A C 1
ATOM 1622 O O . LEU A 1 208 ? 10.660 -3.112 -15.107 1.00 98.06 208 LEU A O 1
ATOM 1626 N N . TYR A 1 209 ? 12.044 -1.529 -14.271 1.00 94.94 209 TYR A N 1
ATOM 1627 C CA . TYR A 1 209 ? 11.102 -0.426 -14.219 1.00 94.94 209 TYR A CA 1
ATOM 1628 C C . TYR A 1 209 ? 11.705 0.831 -14.855 1.00 94.94 209 TYR A C 1
ATOM 1630 O O . TYR A 1 209 ? 12.827 1.225 -14.534 1.00 94.94 209 TYR A O 1
ATOM 1638 N N . VAL A 1 210 ? 10.939 1.462 -15.743 1.00 88.12 210 VAL A N 1
ATOM 1639 C CA . VAL A 1 210 ? 11.180 2.815 -16.258 1.00 88.12 210 VAL A CA 1
ATOM 1640 C C . VAL A 1 210 ? 9.902 3.600 -16.025 1.00 88.12 210 VAL A C 1
ATOM 1642 O O . VAL A 1 210 ? 8.837 3.184 -16.494 1.00 88.12 210 VAL A O 1
ATOM 1645 N N . ALA A 1 211 ? 10.018 4.718 -15.309 1.00 81.19 211 ALA A N 1
ATOM 1646 C CA . ALA A 1 211 ? 8.876 5.517 -14.887 1.00 81.19 211 ALA A CA 1
ATOM 1647 C C . ALA A 1 211 ? 7.911 5.810 -16.046 1.00 81.19 211 ALA A C 1
ATOM 1649 O O . ALA A 1 211 ? 8.336 6.184 -17.142 1.00 81.19 211 ALA A O 1
ATOM 1650 N N . ASP A 1 212 ? 6.620 5.578 -15.793 1.00 78.00 212 ASP A N 1
ATOM 1651 C CA . ASP A 1 212 ? 5.485 5.802 -16.701 1.00 78.00 212 ASP A CA 1
ATOM 1652 C C . ASP A 1 212 ? 5.533 5.074 -18.055 1.00 78.00 212 ASP A C 1
ATOM 1654 O O . ASP A 1 212 ? 4.673 5.308 -18.912 1.00 78.00 212 ASP A O 1
ATOM 1658 N N . ARG A 1 213 ? 6.509 4.178 -18.264 1.00 88.75 213 ARG A N 1
ATOM 1659 C CA . ARG A 1 213 ? 6.776 3.594 -19.582 1.00 88.75 213 ARG A CA 1
ATOM 1660 C C . ARG A 1 213 ? 6.956 2.085 -19.599 1.00 88.75 213 ARG A C 1
ATOM 1662 O O . ARG A 1 213 ? 6.511 1.451 -20.554 1.00 88.75 213 ARG A O 1
ATOM 1669 N N . LEU A 1 214 ? 7.630 1.502 -18.610 1.00 95.56 214 LEU A N 1
ATOM 1670 C CA . LEU A 1 214 ? 7.977 0.083 -18.648 1.00 95.56 214 LEU A CA 1
ATOM 1671 C C . LEU A 1 214 ? 7.957 -0.556 -17.263 1.00 95.56 214 LEU A C 1
ATOM 1673 O O . LEU A 1 214 ? 8.571 -0.046 -16.332 1.00 95.56 214 LEU A O 1
ATOM 1677 N N . PHE A 1 215 ? 7.320 -1.720 -17.167 1.00 97.44 215 PHE A N 1
ATOM 1678 C CA . PHE A 1 215 ? 7.420 -2.623 -16.024 1.00 97.44 215 PHE A CA 1
ATOM 1679 C C . PHE A 1 215 ? 7.509 -4.051 -16.550 1.00 97.44 215 PHE A C 1
ATOM 1681 O O . PHE A 1 215 ? 6.631 -4.501 -17.279 1.00 97.44 215 PHE A O 1
ATOM 1688 N N . THR A 1 216 ? 8.556 -4.782 -16.187 1.00 98.25 216 THR A N 1
ATOM 1689 C CA . THR A 1 216 ? 8.781 -6.160 -16.653 1.00 98.25 216 THR A CA 1
ATOM 1690 C C . THR A 1 216 ? 9.156 -7.073 -15.498 1.00 98.25 216 THR A C 1
ATOM 1692 O O . THR A 1 216 ? 9.715 -6.600 -14.511 1.00 98.25 216 THR A O 1
ATOM 1695 N N . THR A 1 217 ? 8.891 -8.368 -15.635 1.00 98.31 217 THR A N 1
ATOM 1696 C CA . THR A 1 217 ? 9.234 -9.389 -14.638 1.00 98.31 217 THR A CA 1
ATOM 1697 C C . THR A 1 217 ? 9.814 -10.630 -15.310 1.00 98.31 217 THR A C 1
ATOM 1699 O O . THR A 1 217 ? 9.319 -11.069 -16.348 1.00 98.31 217 THR A O 1
ATOM 1702 N N . GLN A 1 218 ? 10.889 -11.179 -14.750 1.00 98.06 218 GLN A N 1
ATOM 1703 C CA . GLN A 1 218 ? 11.474 -12.447 -15.182 1.00 98.06 218 GLN A CA 1
ATOM 1704 C C . GLN A 1 218 ? 10.606 -13.631 -14.722 1.00 98.06 218 GLN A C 1
ATOM 1706 O O . GLN A 1 218 ? 10.459 -14.602 -15.465 1.00 98.06 218 GLN A O 1
ATOM 1711 N N . ALA A 1 219 ? 9.972 -13.500 -13.556 1.00 96.81 219 ALA A N 1
ATOM 1712 C CA . ALA A 1 219 ? 9.111 -14.510 -12.962 1.00 96.81 219 ALA A CA 1
ATOM 1713 C C . ALA A 1 219 ? 7.724 -14.585 -13.621 1.00 96.81 219 ALA A C 1
ATOM 1715 O O . ALA A 1 219 ? 7.227 -13.630 -14.225 1.00 96.81 219 ALA A O 1
ATOM 1716 N N . HIS A 1 220 ? 7.057 -15.725 -13.469 1.00 96.06 220 HIS A N 1
ATOM 1717 C CA . HIS A 1 220 ? 5.730 -15.975 -14.015 1.00 96.06 220 HIS A CA 1
ATOM 1718 C C . HIS A 1 220 ? 4.637 -15.626 -13.002 1.00 96.06 220 HIS A C 1
ATOM 1720 O O . HIS A 1 220 ? 4.310 -16.408 -12.116 1.00 96.06 220 HIS A O 1
ATOM 1726 N N . LEU A 1 221 ? 4.010 -14.461 -13.184 1.00 94.69 221 LEU A N 1
ATOM 1727 C CA . LEU A 1 221 ? 3.002 -13.940 -12.254 1.00 94.69 221 LEU A CA 1
ATOM 1728 C C . LEU A 1 221 ? 1.670 -14.718 -12.201 1.00 94.69 221 LEU A C 1
ATOM 1730 O O . LEU A 1 221 ? 0.860 -14.441 -11.329 1.00 94.69 221 LEU A O 1
ATOM 1734 N N . ALA A 1 222 ? 1.415 -15.639 -13.133 1.00 94.38 222 ALA A N 1
ATOM 1735 C CA . ALA A 1 222 ? 0.117 -16.311 -13.285 1.00 94.38 222 ALA A CA 1
ATOM 1736 C C . ALA A 1 222 ? 0.235 -17.844 -13.392 1.00 94.38 222 ALA A C 1
ATOM 1738 O O . ALA A 1 222 ? -0.662 -18.497 -13.922 1.00 94.38 222 ALA A O 1
ATOM 1739 N N . PHE A 1 223 ? 1.372 -18.413 -12.982 1.00 93.62 223 PHE A N 1
ATOM 1740 C CA . PHE A 1 223 ? 1.559 -19.864 -12.937 1.00 93.62 223 PHE A CA 1
ATOM 1741 C C . PHE A 1 223 ? 0.983 -20.417 -11.640 1.00 93.62 223 PHE A C 1
ATOM 1743 O O . PHE A 1 223 ? 1.291 -19.896 -10.583 1.00 93.62 223 PHE A O 1
ATOM 1750 N N . ASP A 1 224 ? 0.199 -21.486 -11.727 1.00 93.31 224 ASP A N 1
ATOM 1751 C CA . ASP A 1 224 ? -0.225 -22.268 -10.567 1.00 93.31 224 ASP A CA 1
ATOM 1752 C C . ASP A 1 224 ? 0.555 -23.587 -10.463 1.00 93.31 224 ASP A C 1
ATOM 1754 O O . ASP A 1 224 ? 1.410 -23.894 -11.301 1.00 93.31 224 ASP A O 1
ATOM 1758 N N . GLU A 1 225 ? 0.238 -24.381 -9.438 1.00 95.06 225 GLU A N 1
ATOM 1759 C CA . GLU A 1 225 ? 0.900 -25.655 -9.163 1.00 95.06 225 GLU A CA 1
ATOM 1760 C C . GLU A 1 225 ? 0.955 -26.579 -10.388 1.00 95.06 225 GLU A C 1
ATOM 1762 O O . GLU A 1 225 ? 2.028 -27.075 -10.752 1.00 95.06 225 GLU A O 1
ATOM 1767 N N . ASP A 1 226 ? -0.186 -26.800 -11.044 1.00 95.50 226 ASP A N 1
ATOM 1768 C CA . ASP A 1 226 ? -0.284 -27.712 -12.184 1.00 95.50 226 ASP A CA 1
ATOM 1769 C C . ASP A 1 226 ? 0.548 -27.204 -13.361 1.00 95.50 226 ASP A C 1
ATOM 1771 O O . ASP A 1 226 ? 1.247 -27.978 -14.025 1.00 95.50 226 ASP A O 1
ATOM 1775 N N . MET A 1 227 ? 0.514 -25.895 -13.616 1.00 94.94 227 MET A N 1
ATOM 1776 C CA . MET A 1 227 ? 1.309 -25.271 -14.669 1.00 94.94 227 MET A CA 1
ATOM 1777 C C . MET A 1 227 ? 2.807 -25.404 -14.403 1.00 94.94 227 MET A C 1
ATOM 1779 O O . MET A 1 227 ? 3.535 -25.796 -15.316 1.00 94.94 227 MET A O 1
ATOM 1783 N N . VAL A 1 228 ? 3.269 -25.134 -13.179 1.00 95.50 228 VAL A N 1
ATOM 1784 C CA . VAL A 1 228 ? 4.684 -25.289 -12.806 1.00 95.50 228 VAL A CA 1
ATOM 1785 C C . VAL A 1 228 ? 5.126 -26.735 -13.023 1.00 95.50 228 VAL A C 1
ATOM 1787 O O . VAL A 1 228 ? 6.096 -26.973 -13.745 1.00 95.50 228 VAL A O 1
ATOM 1790 N N . ARG A 1 229 ? 4.386 -27.713 -12.485 1.00 96.19 229 ARG A N 1
ATOM 1791 C CA . ARG A 1 229 ? 4.716 -29.143 -12.625 1.00 96.19 229 ARG A CA 1
ATOM 1792 C C . ARG A 1 229 ? 4.767 -29.587 -14.087 1.00 96.19 229 ARG A C 1
ATOM 1794 O O . ARG A 1 229 ? 5.723 -30.247 -14.491 1.00 96.19 229 ARG A O 1
ATOM 1801 N N . ARG A 1 230 ? 3.770 -29.205 -14.894 1.00 94.88 230 ARG A N 1
ATOM 1802 C CA . ARG A 1 230 ? 3.713 -29.541 -16.329 1.00 94.88 230 ARG A CA 1
ATOM 1803 C C . ARG A 1 230 ? 4.887 -28.940 -17.093 1.00 94.88 230 ARG A C 1
ATOM 1805 O O . ARG A 1 230 ? 5.498 -29.635 -17.897 1.00 94.88 230 ARG A O 1
ATOM 1812 N N . GLN A 1 231 ? 5.228 -27.680 -16.826 1.00 92.19 231 GLN A N 1
ATOM 1813 C CA . GLN A 1 231 ? 6.353 -27.018 -17.487 1.00 92.19 231 GLN A CA 1
ATOM 1814 C C . GLN A 1 231 ? 7.691 -27.660 -17.110 1.00 92.19 231 GLN A C 1
ATOM 1816 O O . GLN A 1 231 ? 8.501 -27.913 -18.000 1.00 92.19 231 GLN A O 1
ATOM 1821 N N . ILE A 1 232 ? 7.902 -28.008 -15.835 1.00 94.38 232 ILE A N 1
ATOM 1822 C CA . ILE A 1 232 ? 9.106 -28.740 -15.407 1.00 94.38 232 ILE A CA 1
ATOM 1823 C C . ILE A 1 232 ? 9.192 -30.076 -16.156 1.00 94.38 232 ILE A C 1
ATOM 1825 O O . ILE A 1 232 ? 10.212 -30.363 -16.782 1.00 94.38 232 ILE A O 1
ATOM 1829 N N . GLN A 1 233 ? 8.110 -30.863 -16.164 1.00 94.06 233 GLN A N 1
ATOM 1830 C CA . GLN A 1 233 ? 8.098 -32.175 -16.816 1.00 94.06 233 GLN A CA 1
ATOM 1831 C C . GLN A 1 233 ? 8.365 -32.077 -18.323 1.00 94.06 233 GLN A C 1
ATOM 1833 O O . GLN A 1 233 ? 9.179 -32.834 -18.843 1.00 94.06 233 GLN A O 1
ATOM 1838 N N . MET A 1 234 ? 7.751 -31.115 -19.023 1.00 92.50 234 MET A N 1
ATOM 1839 C CA . MET A 1 234 ? 8.009 -30.887 -20.451 1.00 92.50 234 MET A CA 1
ATOM 1840 C C . MET A 1 234 ? 9.490 -30.622 -20.736 1.00 92.50 234 MET A C 1
ATOM 1842 O O . MET A 1 234 ? 10.022 -31.117 -21.729 1.00 92.50 234 MET A O 1
ATOM 1846 N N . ARG A 1 235 ? 10.153 -29.835 -19.881 1.00 91.56 235 ARG A N 1
ATOM 1847 C CA . ARG A 1 235 ? 11.571 -29.483 -20.035 1.00 91.56 235 ARG A CA 1
ATOM 1848 C C . ARG A 1 235 ? 12.500 -30.642 -19.692 1.00 91.56 235 ARG A C 1
ATOM 1850 O O . ARG A 1 235 ? 13.533 -30.785 -20.342 1.00 91.56 235 ARG A O 1
ATOM 1857 N N . VAL A 1 236 ? 12.132 -31.484 -18.728 1.00 93.38 236 VAL A N 1
ATOM 1858 C CA . VAL A 1 236 ? 12.831 -32.747 -18.449 1.00 93.38 236 VAL A CA 1
ATOM 1859 C C . VAL A 1 236 ? 12.699 -33.699 -19.641 1.00 93.38 236 VAL A C 1
ATOM 1861 O O . VAL A 1 236 ? 13.704 -34.187 -20.156 1.00 93.38 236 VAL A O 1
ATOM 1864 N N . ASP A 1 237 ? 11.482 -33.901 -20.148 1.00 92.19 237 ASP A N 1
ATOM 1865 C CA . ASP A 1 237 ? 11.208 -34.816 -21.262 1.00 92.19 237 ASP A CA 1
ATOM 1866 C C . ASP A 1 237 ? 11.885 -34.373 -22.566 1.00 92.19 237 ASP A C 1
ATOM 1868 O O . ASP A 1 237 ? 12.317 -35.209 -23.364 1.00 92.19 237 ASP A O 1
ATOM 1872 N N . SER A 1 238 ? 12.013 -33.059 -22.786 1.00 90.12 238 SER A N 1
ATOM 1873 C CA . SER A 1 238 ? 12.729 -32.508 -23.939 1.00 90.12 238 SER A CA 1
ATOM 1874 C C . SER A 1 238 ? 14.255 -32.534 -23.791 1.00 90.12 238 SER A C 1
ATOM 1876 O O . SER A 1 238 ? 14.946 -32.179 -24.746 1.00 90.12 238 SER A O 1
ATOM 1878 N N . GLY A 1 239 ? 14.788 -32.897 -22.618 1.00 88.69 239 GLY A N 1
ATOM 1879 C CA . GLY A 1 239 ? 16.220 -32.829 -22.302 1.00 88.69 239 GLY A CA 1
ATOM 1880 C C . GLY A 1 239 ? 16.757 -31.403 -22.136 1.00 88.69 239 GLY A C 1
ATOM 1881 O O . GLY A 1 239 ? 17.930 -31.159 -22.388 1.00 88.69 239 GLY A O 1
ATOM 1882 N N . GLY A 1 240 ? 15.893 -30.442 -21.792 1.00 86.62 240 GLY A N 1
ATOM 1883 C CA . GLY A 1 240 ? 16.291 -29.063 -21.486 1.00 86.62 240 GLY A CA 1
ATOM 1884 C C . GLY A 1 240 ? 16.768 -28.880 -20.042 1.00 86.62 240 GLY A C 1
ATOM 1885 O O . GLY A 1 240 ? 17.602 -28.016 -19.779 1.00 86.62 240 GLY A O 1
ATOM 1886 N N . ILE A 1 241 ? 16.261 -29.701 -19.114 1.00 90.94 241 ILE A N 1
ATOM 1887 C CA . ILE A 1 241 ? 16.727 -29.769 -17.724 1.00 90.94 241 ILE A CA 1
ATOM 1888 C C . ILE A 1 241 ? 17.405 -31.121 -17.502 1.00 90.94 241 ILE A C 1
ATOM 1890 O O . ILE A 1 241 ? 16.740 -32.155 -17.460 1.00 90.94 241 ILE A O 1
ATOM 1894 N N . ASP A 1 242 ? 18.726 -31.094 -17.327 1.00 89.62 242 ASP A N 1
ATOM 1895 C CA . ASP A 1 242 ? 19.525 -32.289 -17.025 1.00 89.62 242 ASP A CA 1
ATOM 1896 C C . ASP A 1 242 ? 19.650 -32.555 -15.510 1.00 89.62 242 ASP A C 1
ATOM 1898 O O . ASP A 1 242 ? 19.894 -33.689 -15.091 1.00 89.62 242 ASP A O 1
ATOM 1902 N N . ASP A 1 243 ? 19.474 -31.524 -14.673 1.00 92.56 243 ASP A N 1
ATOM 1903 C CA . ASP A 1 243 ? 19.482 -31.645 -13.209 1.00 92.56 243 ASP A CA 1
ATOM 1904 C C . ASP A 1 243 ? 18.096 -32.060 -12.692 1.00 92.56 243 ASP A C 1
ATOM 1906 O O . ASP A 1 243 ? 17.267 -31.238 -12.294 1.00 92.56 243 ASP A O 1
ATOM 1910 N N . LEU A 1 244 ? 17.847 -33.370 -12.719 1.00 94.12 244 LEU A N 1
ATOM 1911 C CA . LEU A 1 244 ? 16.583 -33.959 -12.271 1.00 94.12 244 LEU A CA 1
ATOM 1912 C C . LEU A 1 244 ? 16.320 -33.733 -10.777 1.00 94.12 244 LEU A C 1
ATOM 1914 O O . LEU A 1 244 ? 15.170 -33.601 -10.377 1.00 94.12 244 LEU A O 1
ATOM 1918 N N . GLU A 1 245 ? 17.365 -33.646 -9.949 1.00 93.88 245 GLU A N 1
ATOM 1919 C CA . GLU A 1 245 ? 17.190 -33.400 -8.515 1.00 93.88 245 GLU A CA 1
ATOM 1920 C C . GL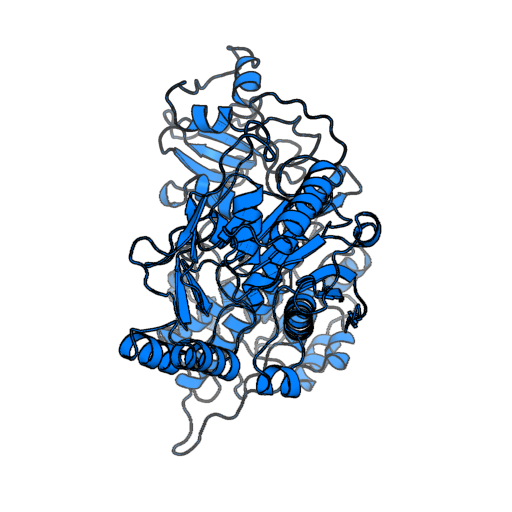U A 1 245 ? 16.703 -31.967 -8.272 1.00 93.88 245 GLU A C 1
ATOM 1922 O O . GLU A 1 245 ? 15.831 -31.730 -7.436 1.00 93.88 245 GLU A O 1
ATOM 1927 N N . HIS A 1 246 ? 17.233 -30.997 -9.022 1.00 92.06 246 HIS A N 1
ATOM 1928 C CA . HIS A 1 246 ? 16.731 -29.630 -8.978 1.00 92.06 246 HIS A CA 1
ATOM 1929 C C . HIS A 1 246 ? 15.291 -29.519 -9.492 1.00 92.06 246 HIS A C 1
ATOM 1931 O O . HIS A 1 246 ? 14.482 -28.849 -8.846 1.00 92.06 246 HIS A O 1
ATOM 1937 N N . ALA A 1 247 ? 14.964 -30.210 -10.589 1.00 93.62 247 ALA A N 1
ATOM 1938 C CA . ALA A 1 247 ? 13.605 -30.281 -11.124 1.00 93.62 247 ALA A CA 1
ATOM 1939 C C . ALA A 1 247 ? 12.608 -30.847 -10.097 1.00 93.62 247 ALA A C 1
ATOM 1941 O O . ALA A 1 247 ? 11.555 -30.246 -9.875 1.00 93.62 247 ALA A O 1
ATOM 1942 N N . ASP A 1 248 ? 12.961 -31.947 -9.427 1.00 93.44 248 ASP A N 1
ATOM 1943 C CA . ASP A 1 248 ? 12.125 -32.572 -8.398 1.00 93.44 248 ASP A CA 1
ATOM 1944 C C . ASP A 1 248 ? 11.897 -31.620 -7.212 1.00 93.44 248 ASP A C 1
ATOM 1946 O O . ASP A 1 248 ? 10.751 -31.391 -6.820 1.00 93.44 248 ASP A O 1
ATOM 1950 N N . ARG A 1 249 ? 12.956 -30.973 -6.694 1.00 93.62 249 ARG A N 1
ATOM 1951 C CA . ARG A 1 249 ? 12.832 -29.980 -5.605 1.00 93.62 249 ARG A CA 1
ATOM 1952 C C . ARG A 1 249 ? 11.943 -28.794 -5.990 1.00 93.62 249 ARG A C 1
ATOM 1954 O O . ARG A 1 249 ? 11.160 -28.322 -5.170 1.00 93.62 249 ARG A O 1
ATOM 1961 N N . ALA A 1 250 ? 12.051 -28.308 -7.225 1.00 92.81 250 ALA A N 1
ATOM 1962 C CA . ALA A 1 250 ? 11.219 -27.213 -7.717 1.00 92.81 250 ALA A CA 1
ATOM 1963 C C . ALA A 1 250 ? 9.752 -27.634 -7.904 1.00 92.81 250 ALA A C 1
ATOM 1965 O O . ALA A 1 250 ? 8.836 -26.860 -7.626 1.00 92.81 250 ALA A O 1
ATOM 1966 N N . ALA A 1 251 ? 9.504 -28.875 -8.330 1.00 93.94 251 ALA A N 1
ATOM 1967 C CA . ALA A 1 251 ? 8.156 -29.420 -8.405 1.00 93.94 251 ALA A CA 1
ATOM 1968 C C . ALA A 1 251 ? 7.541 -29.600 -7.006 1.00 93.94 251 ALA A C 1
ATOM 1970 O O . ALA A 1 251 ? 6.337 -29.412 -6.837 1.00 93.94 251 ALA A O 1
ATOM 1971 N N . GLU A 1 252 ? 8.327 -29.941 -5.984 1.00 94.62 252 GLU A N 1
ATOM 1972 C CA . GLU A 1 252 ? 7.845 -30.041 -4.599 1.00 94.62 252 GLU A CA 1
ATOM 1973 C C . GLU A 1 252 ? 7.323 -28.703 -4.055 1.00 94.62 252 GLU A C 1
ATOM 1975 O O . GLU A 1 252 ? 6.366 -28.707 -3.283 1.00 94.62 252 GLU A O 1
ATOM 1980 N N . THR A 1 253 ? 7.858 -27.563 -4.506 1.00 94.44 253 THR A N 1
ATOM 1981 C CA . THR A 1 253 ? 7.444 -26.220 -4.054 1.00 94.44 253 THR A CA 1
ATOM 1982 C C . THR A 1 253 ? 6.347 -25.582 -4.914 1.00 94.44 253 THR A C 1
ATOM 1984 O O . THR A 1 253 ? 5.880 -24.491 -4.600 1.00 94.44 253 THR A O 1
ATOM 1987 N N . ALA A 1 254 ? 5.877 -26.259 -5.966 1.00 93.69 254 ALA A N 1
ATOM 1988 C CA . ALA A 1 254 ? 4.884 -25.730 -6.908 1.00 93.69 254 ALA A CA 1
ATOM 1989 C C . ALA A 1 254 ? 3.527 -25.357 -6.272 1.00 93.69 254 ALA A C 1
ATOM 1991 O O . ALA A 1 254 ? 2.796 -24.551 -6.828 1.00 93.69 254 ALA A O 1
ATOM 1992 N N . HIS A 1 255 ? 3.190 -25.945 -5.123 1.00 92.81 255 HIS A N 1
ATOM 1993 C CA . HIS A 1 255 ? 1.932 -25.713 -4.405 1.00 92.81 255 HIS A CA 1
ATOM 1994 C C . HIS A 1 255 ? 1.955 -24.483 -3.483 1.00 92.81 255 HIS A C 1
ATOM 1996 O O . HIS A 1 255 ? 0.928 -24.149 -2.892 1.00 92.81 255 HIS A O 1
ATOM 2002 N N . LEU A 1 256 ? 3.123 -23.863 -3.282 1.00 93.50 256 LEU A N 1
ATOM 2003 C CA . LEU A 1 256 ? 3.266 -22.715 -2.392 1.00 93.50 256 LEU A CA 1
ATOM 2004 C C . LEU A 1 256 ? 2.594 -21.477 -2.996 1.00 93.50 256 LEU A C 1
ATOM 2006 O O . LEU A 1 256 ? 2.678 -21.241 -4.199 1.00 93.50 256 LEU A O 1
ATOM 2010 N N . GLU A 1 257 ? 1.949 -20.676 -2.146 1.00 91.75 257 GLU A N 1
ATOM 2011 C CA . GLU A 1 257 ? 1.367 -19.398 -2.560 1.00 91.75 257 GLU A CA 1
ATOM 2012 C C . GLU A 1 257 ? 2.451 -18.421 -3.033 1.00 91.75 257 GLU A C 1
ATOM 2014 O O . GLU A 1 257 ? 3.594 -18.454 -2.569 1.00 91.75 257 GLU A O 1
ATOM 2019 N N . HIS A 1 258 ? 2.081 -17.552 -3.972 1.00 94.44 258 HIS A N 1
ATOM 2020 C CA . HIS A 1 258 ? 2.982 -16.585 -4.584 1.00 94.44 258 HIS A CA 1
ATOM 2021 C C . HIS A 1 258 ? 2.272 -15.241 -4.821 1.00 94.44 258 HIS A C 1
ATOM 2023 O O . HIS A 1 258 ? 1.060 -15.187 -5.050 1.00 94.44 258 HIS A O 1
ATOM 2029 N N . ASP A 1 259 ? 3.040 -14.156 -4.880 1.00 95.81 259 ASP A N 1
ATOM 2030 C CA . ASP A 1 259 ? 2.573 -12.760 -4.941 1.00 95.81 259 ASP A CA 1
ATOM 2031 C C . ASP A 1 259 ? 2.264 -12.304 -6.378 1.00 95.81 259 ASP A C 1
ATOM 2033 O O . ASP A 1 259 ? 2.516 -11.172 -6.805 1.00 95.81 259 ASP A O 1
ATOM 2037 N N . GLY A 1 260 ? 1.746 -13.218 -7.197 1.00 95.12 260 GLY A N 1
ATOM 2038 C CA . GLY A 1 260 ? 1.526 -12.964 -8.619 1.00 95.12 260 GLY A CA 1
ATOM 2039 C C . GLY A 1 260 ? 0.490 -11.872 -8.879 1.00 95.12 260 GLY A C 1
ATOM 2040 O O . GLY A 1 260 ? 0.584 -11.140 -9.870 1.00 95.12 260 GLY A O 1
ATOM 2041 N N . VAL A 1 261 ? -0.517 -11.759 -8.008 1.00 93.31 261 VAL A N 1
ATOM 2042 C CA . VAL A 1 261 ? -1.555 -10.717 -8.089 1.00 93.31 261 VAL A CA 1
ATOM 2043 C C . VAL A 1 261 ? -0.945 -9.338 -7.829 1.00 93.31 261 VAL A C 1
ATOM 2045 O O . VAL A 1 261 ? -1.316 -8.372 -8.494 1.00 93.31 261 VAL A O 1
ATOM 2048 N N . GLU A 1 262 ? 0.089 -9.260 -6.994 1.00 91.06 262 GLU A N 1
ATOM 2049 C CA . GLU A 1 262 ? 0.681 -7.992 -6.558 1.00 91.06 262 GLU A CA 1
ATOM 2050 C C . GLU A 1 262 ? 1.543 -7.412 -7.681 1.00 91.06 262 GLU A C 1
ATOM 2052 O O . GLU A 1 262 ? 1.548 -6.201 -7.935 1.00 91.06 262 GLU A O 1
ATOM 2057 N N . VAL A 1 263 ? 2.187 -8.298 -8.447 1.00 95.81 263 VAL A N 1
ATOM 2058 C CA . VAL A 1 263 ? 2.854 -7.956 -9.707 1.00 95.81 263 VAL A CA 1
ATOM 2059 C C . VAL A 1 263 ? 1.849 -7.479 -10.754 1.00 95.81 263 VAL A C 1
ATOM 2061 O O . VAL A 1 263 ? 2.092 -6.471 -11.422 1.00 95.81 263 VAL A O 1
ATOM 2064 N N . ALA A 1 264 ? 0.704 -8.155 -10.891 1.00 95.62 264 ALA A N 1
ATOM 2065 C CA . ALA A 1 264 ? -0.353 -7.721 -11.802 1.00 95.62 264 ALA A CA 1
ATOM 2066 C C . ALA A 1 264 ? -0.902 -6.340 -11.412 1.00 95.62 264 ALA A C 1
ATOM 2068 O O . ALA A 1 264 ? -1.034 -5.474 -12.275 1.00 95.62 264 ALA A O 1
ATOM 2069 N N . ALA A 1 265 ? -1.139 -6.095 -10.123 1.00 87.69 265 ALA A N 1
ATOM 2070 C CA . ALA A 1 265 ? -1.581 -4.805 -9.607 1.00 87.69 265 ALA A CA 1
ATOM 2071 C C . ALA A 1 265 ? -0.554 -3.694 -9.888 1.00 87.69 265 ALA A C 1
ATOM 2073 O O . ALA A 1 265 ? -0.931 -2.601 -10.314 1.00 87.69 265 ALA A O 1
ATOM 2074 N N . ALA A 1 266 ? 0.746 -3.966 -9.727 1.00 89.06 266 ALA A N 1
ATOM 2075 C CA . ALA A 1 266 ? 1.804 -3.019 -10.084 1.00 89.06 266 ALA A CA 1
ATOM 2076 C C . ALA A 1 266 ? 1.797 -2.667 -11.585 1.00 89.06 266 ALA A C 1
ATOM 2078 O O . ALA A 1 266 ? 1.928 -1.495 -11.943 1.00 89.06 266 ALA A O 1
ATOM 2079 N N . ILE A 1 267 ? 1.572 -3.652 -12.459 1.00 93.50 267 ILE A N 1
ATOM 2080 C CA . ILE A 1 267 ? 1.423 -3.437 -13.906 1.00 93.50 267 ILE A CA 1
ATOM 2081 C C . ILE A 1 267 ? 0.167 -2.610 -14.215 1.00 93.50 267 ILE A C 1
ATOM 2083 O O . ILE A 1 267 ? 0.243 -1.669 -15.002 1.00 93.50 267 ILE A O 1
ATOM 2087 N N . LEU A 1 268 ? -0.979 -2.896 -13.590 1.00 90.81 268 LEU A N 1
ATOM 2088 C CA . LEU A 1 268 ? -2.200 -2.103 -13.795 1.00 90.81 268 LEU A CA 1
ATOM 2089 C C . LEU A 1 268 ? -2.009 -0.644 -13.364 1.00 90.81 268 LEU A C 1
ATOM 2091 O O . LEU A 1 268 ? -2.457 0.260 -14.067 1.00 90.81 268 LEU A O 1
ATOM 2095 N N . ARG A 1 269 ? -1.277 -0.402 -12.269 1.00 85.50 269 ARG A N 1
ATOM 2096 C CA . ARG A 1 269 ? -0.908 0.953 -11.829 1.00 85.50 269 ARG A CA 1
ATOM 2097 C C . ARG A 1 269 ? -0.021 1.684 -12.838 1.00 85.50 269 ARG A C 1
ATOM 2099 O O . ARG A 1 269 ? -0.201 2.880 -13.015 1.00 85.50 269 ARG A O 1
ATOM 2106 N N . LEU A 1 270 ? 0.890 0.985 -13.522 1.00 86.19 270 LEU A N 1
ATOM 2107 C CA . LEU A 1 270 ? 1.665 1.571 -14.626 1.00 86.19 270 LEU A CA 1
ATOM 2108 C C . LEU A 1 270 ? 0.758 1.966 -15.805 1.00 86.19 270 LEU A C 1
ATOM 2110 O O . LEU A 1 270 ? 0.977 2.995 -16.442 1.00 86.19 270 LEU A O 1
ATOM 2114 N N . LEU A 1 271 ? -0.218 1.116 -16.134 1.00 82.06 271 LEU A N 1
ATOM 2115 C CA . LEU A 1 271 ? -1.104 1.290 -17.287 1.00 82.06 271 LEU A CA 1
ATOM 2116 C C . LEU A 1 271 ? -2.179 2.359 -17.063 1.00 82.06 271 LEU A C 1
ATOM 2118 O O . LEU A 1 271 ? -2.672 2.941 -18.029 1.00 82.06 271 LEU A O 1
ATOM 2122 N N . ARG A 1 272 ? -2.536 2.635 -15.806 1.00 73.31 272 ARG A N 1
ATOM 2123 C CA . ARG A 1 272 ? -3.526 3.651 -15.460 1.00 73.31 272 ARG A CA 1
ATOM 2124 C C . ARG A 1 272 ? -2.945 5.051 -15.648 1.00 73.31 272 ARG A C 1
ATOM 2126 O O . ARG A 1 272 ? -2.072 5.498 -14.912 1.00 73.31 272 ARG A O 1
ATOM 2133 N N . VAL A 1 273 ? -3.491 5.778 -16.618 1.00 52.16 273 VAL A N 1
ATOM 2134 C CA . VAL A 1 273 ? -3.402 7.239 -16.641 1.00 52.16 273 VAL A CA 1
ATOM 2135 C C . VAL A 1 273 ? -4.579 7.759 -15.830 1.00 52.16 273 VAL A C 1
ATOM 2137 O O . VAL A 1 273 ? -5.699 7.801 -16.330 1.00 52.16 273 VAL A O 1
ATOM 2140 N N . ASP A 1 274 ? -4.353 8.106 -14.566 1.00 43.69 274 ASP A N 1
ATOM 2141 C CA . ASP A 1 274 ? -5.402 8.707 -13.741 1.00 43.69 274 ASP A CA 1
ATOM 2142 C C . ASP A 1 274 ? -5.909 9.997 -14.405 1.00 43.69 274 ASP A C 1
ATOM 2144 O O . ASP A 1 274 ? -5.123 10.920 -14.643 1.00 43.69 274 ASP A O 1
ATOM 2148 N N . GLU A 1 275 ? -7.222 10.088 -14.655 1.00 38.44 275 GLU A N 1
ATOM 2149 C CA . GLU A 1 275 ? -7.889 11.327 -15.099 1.00 38.44 275 GLU A CA 1
ATOM 2150 C C . GLU A 1 275 ? -7.679 12.485 -14.096 1.00 38.44 275 GLU A C 1
ATOM 2152 O O . GLU A 1 275 ? -7.726 13.654 -14.480 1.00 38.44 275 GLU A O 1
ATOM 2157 N N . ASP A 1 276 ? -7.301 12.173 -12.849 1.00 36.19 276 ASP A N 1
ATOM 2158 C CA . ASP A 1 276 ? -7.020 13.142 -11.781 1.00 36.19 276 ASP A CA 1
ATOM 2159 C C . ASP A 1 276 ? -5.537 13.532 -11.645 1.00 36.19 276 ASP A C 1
ATOM 2161 O O . ASP A 1 276 ? -5.186 14.428 -10.870 1.00 36.19 276 ASP A O 1
ATOM 2165 N N . GLY A 1 277 ? -4.636 12.930 -12.427 1.00 37.56 277 GLY A N 1
ATOM 2166 C CA . GLY A 1 277 ? -3.231 13.326 -12.432 1.00 37.56 277 GLY A CA 1
ATOM 2167 C C . GLY A 1 277 ? -2.483 13.036 -11.129 1.00 37.56 277 GLY A C 1
ATOM 2168 O O . GLY A 1 277 ? -1.562 13.785 -10.797 1.00 37.56 277 GLY A O 1
ATOM 2169 N N . ALA A 1 278 ? -2.796 11.938 -10.432 1.00 37.56 278 ALA A N 1
ATOM 2170 C CA . ALA A 1 278 ? -1.876 11.336 -9.462 1.00 37.56 278 ALA A CA 1
ATOM 2171 C C . ALA A 1 278 ? -0.692 10.691 -10.208 1.00 37.56 278 ALA A C 1
ATOM 2173 O O . ALA A 1 278 ? -0.490 9.482 -10.243 1.00 37.56 278 ALA A O 1
ATOM 2174 N N . LYS A 1 279 ? 0.067 11.552 -10.884 1.00 39.28 279 LYS A N 1
ATOM 2175 C CA . LYS A 1 279 ? 1.371 11.265 -11.456 1.00 39.28 279 LYS A CA 1
ATOM 2176 C C . LYS A 1 279 ? 2.354 11.111 -10.302 1.00 39.28 279 LYS A C 1
ATOM 2178 O O . LYS A 1 279 ? 2.180 11.727 -9.247 1.00 39.28 279 LYS A O 1
ATOM 2183 N N . VAL A 1 280 ? 3.421 10.354 -10.542 1.00 37.31 280 VAL A N 1
ATOM 2184 C CA . VAL A 1 280 ? 4.701 10.511 -9.838 1.00 37.31 280 VAL A CA 1
ATOM 2185 C C . VAL A 1 280 ? 4.923 12.000 -9.551 1.00 37.31 280 VAL A C 1
ATOM 2187 O O . VAL A 1 280 ? 4.711 12.811 -10.463 1.00 37.31 280 VAL A O 1
ATOM 2190 N N . ILE A 1 281 ? 5.308 12.344 -8.311 1.00 42.38 281 ILE A N 1
ATOM 2191 C CA . ILE A 1 281 ? 5.658 13.707 -7.878 1.00 42.38 281 ILE A CA 1
ATOM 2192 C C . ILE A 1 281 ? 6.706 14.237 -8.851 1.00 42.38 281 ILE A C 1
ATOM 2194 O O . ILE A 1 281 ? 7.899 13.994 -8.717 1.00 42.38 281 ILE A O 1
ATOM 2198 N N . SER A 1 282 ? 6.252 14.889 -9.906 1.00 39.97 282 SER A N 1
ATOM 2199 C CA . SER A 1 282 ? 7.139 15.491 -10.879 1.00 39.97 282 SER A CA 1
ATOM 2200 C C . SER A 1 282 ? 6.687 16.908 -11.152 1.00 39.97 282 SER A C 1
ATOM 2202 O O . SER A 1 282 ? 7.551 17.768 -11.224 1.00 39.97 282 SER A O 1
ATOM 2204 N N . HIS A 1 283 ? 5.379 17.204 -11.236 1.00 48.38 283 HIS A N 1
ATOM 2205 C CA . HIS A 1 283 ? 4.924 18.568 -11.529 1.00 48.38 283 HIS A CA 1
ATOM 2206 C C . HIS A 1 283 ? 3.514 18.874 -10.993 1.00 48.38 283 HIS A C 1
ATOM 2208 O O . HIS A 1 283 ? 2.589 18.081 -11.184 1.00 48.38 283 HIS A O 1
ATOM 2214 N N . ILE A 1 284 ? 3.347 20.066 -10.403 1.00 54.41 284 ILE A N 1
ATOM 2215 C CA . ILE A 1 284 ? 2.043 20.668 -10.079 1.00 54.41 284 ILE A CA 1
ATOM 2216 C C . ILE A 1 284 ? 1.240 20.807 -11.391 1.00 54.41 284 ILE A C 1
ATOM 2218 O O . ILE A 1 284 ? 1.731 21.424 -12.345 1.00 54.41 284 ILE A O 1
ATOM 2222 N N . PRO A 1 285 ? 0.025 20.239 -11.498 1.00 48.88 285 PRO A N 1
ATOM 2223 C CA . PRO A 1 285 ? -0.768 20.322 -12.719 1.00 48.88 285 PRO A CA 1
ATOM 2224 C C . PRO A 1 285 ? -1.052 21.777 -13.125 1.00 48.88 285 PRO A C 1
ATOM 2226 O O . PRO A 1 285 ? -1.744 22.500 -12.420 1.00 48.88 285 PRO A O 1
ATOM 2229 N N . GLY A 1 286 ? -0.551 22.198 -14.290 1.00 50.53 286 GLY A N 1
ATOM 2230 C CA . GLY A 1 286 ? -0.823 23.528 -14.850 1.00 50.53 286 GLY A CA 1
ATOM 2231 C C . GLY A 1 286 ? 0.156 24.635 -14.445 1.00 50.53 286 GLY A C 1
ATOM 2232 O O . GLY A 1 286 ? 0.011 25.751 -14.946 1.00 50.53 286 GLY A O 1
ATOM 2233 N N . SER A 1 287 ? 1.172 24.354 -13.620 1.00 51.12 287 SER A N 1
ATOM 2234 C CA . SER A 1 287 ? 2.219 25.335 -13.315 1.00 51.12 287 SER A CA 1
ATOM 2235 C C . SER A 1 287 ? 3.369 25.276 -14.330 1.00 51.12 287 SER A C 1
ATOM 2237 O O . SER A 1 287 ? 3.706 24.226 -14.883 1.00 51.12 287 SER A O 1
ATOM 2239 N N . THR A 1 288 ? 3.977 26.432 -14.608 1.00 50.19 288 THR A N 1
ATOM 2240 C CA . THR A 1 288 ? 5.258 26.481 -15.326 1.00 50.19 288 THR A CA 1
ATOM 2241 C C . THR A 1 288 ? 6.367 26.288 -14.291 1.00 50.19 288 THR A C 1
ATOM 2243 O O . THR A 1 288 ? 6.409 27.074 -13.346 1.00 50.19 288 THR A O 1
ATOM 2246 N N . PRO A 1 289 ? 7.270 25.300 -14.431 1.00 50.50 289 PRO A N 1
ATOM 2247 C CA . PRO A 1 289 ? 8.315 25.077 -13.440 1.00 50.50 289 PRO A CA 1
ATOM 2248 C C . PRO A 1 289 ? 9.224 26.304 -13.344 1.00 50.50 289 PRO A C 1
ATOM 2250 O O . PRO A 1 289 ? 9.934 26.632 -14.299 1.00 50.50 289 PRO A O 1
ATOM 2253 N N . VAL A 1 290 ? 9.245 26.971 -12.192 1.00 51.25 290 VAL A N 1
ATOM 2254 C CA . VAL A 1 290 ? 10.333 27.889 -11.846 1.00 51.25 290 VAL A CA 1
ATOM 2255 C C . VAL A 1 290 ? 11.369 27.054 -11.109 1.00 51.25 290 VAL A C 1
ATOM 2257 O O . VAL A 1 290 ? 11.409 27.031 -9.889 1.00 51.25 290 VAL A O 1
ATOM 2260 N N . LYS A 1 291 ? 12.187 26.312 -11.860 1.00 54.69 291 LYS A N 1
ATOM 2261 C CA . LYS A 1 291 ? 13.269 25.514 -11.273 1.00 54.69 291 LYS A CA 1
ATOM 2262 C C . LYS A 1 291 ? 14.329 26.438 -10.695 1.00 54.69 291 LYS A C 1
ATOM 2264 O O . LYS A 1 291 ? 15.155 26.993 -11.425 1.00 54.69 291 LYS A O 1
ATOM 2269 N N . ARG A 1 292 ? 14.261 26.649 -9.389 1.00 59.31 292 ARG A N 1
ATOM 2270 C CA . ARG A 1 292 ? 15.338 27.204 -8.577 1.00 59.31 292 ARG A CA 1
ATOM 2271 C C . ARG A 1 292 ? 15.428 26.329 -7.347 1.00 59.31 292 ARG A C 1
ATOM 2273 O O . ARG A 1 292 ? 14.436 26.206 -6.632 1.00 59.31 292 ARG A O 1
ATOM 2280 N N . ASP A 1 293 ? 16.593 25.741 -7.123 1.00 76.38 293 ASP A N 1
ATOM 2281 C CA . ASP A 1 293 ? 16.832 25.008 -5.889 1.00 76.38 293 ASP A CA 1
ATOM 2282 C C . ASP A 1 293 ? 16.639 25.934 -4.669 1.00 76.38 293 ASP A C 1
ATOM 2284 O O . ASP A 1 293 ? 16.782 27.167 -4.755 1.00 76.38 293 ASP A O 1
ATOM 2288 N N . VAL A 1 294 ? 16.242 25.356 -3.532 1.00 83.38 294 VAL A N 1
ATOM 2289 C CA . VAL A 1 294 ? 15.959 26.105 -2.293 1.00 83.38 294 VAL A CA 1
ATOM 2290 C C . VAL A 1 294 ? 17.177 26.930 -1.859 1.00 83.38 294 VAL A C 1
ATOM 2292 O O . VAL A 1 294 ? 17.021 28.077 -1.434 1.00 83.38 294 VAL A O 1
ATOM 2295 N N . ILE A 1 295 ? 18.391 26.403 -2.051 1.00 84.94 295 ILE A N 1
ATOM 2296 C CA . ILE A 1 295 ? 19.653 27.100 -1.760 1.00 84.94 295 ILE A CA 1
ATOM 2297 C C . ILE A 1 295 ? 19.800 28.388 -2.578 1.00 84.94 295 ILE A C 1
ATOM 2299 O O . ILE A 1 295 ? 20.167 29.430 -2.033 1.00 84.94 295 ILE A O 1
ATOM 2303 N N . THR A 1 296 ? 19.469 28.368 -3.865 1.00 82.69 296 THR A N 1
ATOM 2304 C CA . THR A 1 296 ? 19.532 29.536 -4.747 1.00 82.69 296 THR A CA 1
ATOM 2305 C C . THR A 1 296 ? 18.580 30.630 -4.272 1.00 82.69 296 THR A C 1
ATOM 2307 O O . THR A 1 296 ? 18.928 31.812 -4.334 1.00 82.69 296 THR A O 1
ATOM 2310 N N . ARG A 1 297 ? 17.387 30.273 -3.774 1.00 81.81 297 ARG A N 1
ATOM 2311 C CA . ARG A 1 297 ? 16.465 31.247 -3.161 1.00 81.81 297 ARG A CA 1
ATOM 2312 C C . ARG A 1 297 ? 16.973 31.743 -1.811 1.00 81.81 297 ARG A C 1
ATOM 2314 O O . ARG A 1 297 ? 16.888 32.938 -1.554 1.00 81.81 297 ARG A O 1
ATOM 2321 N N . TRP A 1 298 ? 17.545 30.871 -0.985 1.00 82.75 298 TRP A N 1
ATOM 2322 C CA . TRP A 1 298 ? 18.144 31.254 0.295 1.00 82.75 298 TRP A CA 1
ATOM 2323 C C . TRP A 1 298 ? 19.293 32.257 0.113 1.00 82.75 298 TRP A C 1
ATOM 2325 O O . TRP A 1 298 ? 19.337 33.277 0.793 1.00 82.75 298 TRP A O 1
ATOM 2335 N N . GLN A 1 299 ? 20.151 32.067 -0.892 1.00 82.81 299 GLN A N 1
ATOM 2336 C CA . GLN A 1 299 ? 21.222 33.014 -1.236 1.00 82.81 299 GLN A CA 1
ATOM 2337 C C . GLN A 1 299 ? 20.714 34.382 -1.729 1.00 82.81 299 GLN A C 1
ATOM 2339 O O . GLN A 1 299 ? 21.466 35.358 -1.696 1.00 82.81 299 GLN A O 1
ATOM 2344 N N . GLN A 1 300 ? 19.463 34.468 -2.195 1.00 83.69 300 GLN A N 1
ATOM 2345 C CA . GLN A 1 300 ? 18.819 35.730 -2.582 1.00 83.69 300 GLN A CA 1
ATOM 2346 C C . GLN A 1 300 ? 18.240 36.488 -1.382 1.00 83.69 300 GLN A C 1
ATOM 2348 O O . GLN A 1 300 ? 17.991 37.689 -1.507 1.00 83.69 300 GLN A O 1
ATOM 2353 N N . VAL A 1 301 ? 18.038 35.823 -0.238 1.00 79.88 301 VAL A N 1
ATOM 2354 C CA . VAL A 1 301 ? 17.620 36.486 1.002 1.00 79.88 301 VAL A CA 1
ATOM 2355 C C . VAL A 1 301 ? 18.757 37.418 1.460 1.00 79.88 301 VAL A C 1
ATOM 2357 O O . VAL A 1 301 ? 19.921 36.986 1.523 1.00 79.88 301 VAL A O 1
ATOM 2360 N N . PRO A 1 302 ? 18.470 38.705 1.747 1.00 82.25 302 PRO A N 1
ATOM 2361 C CA . PRO A 1 302 ? 19.474 39.659 2.211 1.00 82.25 302 PRO A CA 1
ATOM 2362 C C . PRO A 1 302 ? 20.271 39.112 3.403 1.00 82.25 302 PRO A C 1
ATOM 2364 O O . PRO A 1 302 ? 19.712 38.471 4.285 1.00 82.25 302 PRO A O 1
ATOM 2367 N N . ALA A 1 303 ? 21.590 39.330 3.423 1.00 75.75 303 ALA A N 1
ATOM 2368 C CA . ALA A 1 303 ? 22.464 38.758 4.456 1.00 75.75 303 ALA A CA 1
ATOM 2369 C C . ALA A 1 303 ? 22.131 39.255 5.874 1.00 75.75 303 ALA A C 1
ATOM 2371 O O . ALA A 1 303 ? 22.365 38.548 6.839 1.00 75.75 303 ALA A O 1
ATOM 2372 N N . ASP A 1 304 ? 21.557 40.450 5.999 1.00 74.44 304 ASP A N 1
ATOM 2373 C CA . ASP A 1 304 ? 21.048 41.016 7.251 1.00 74.44 304 ASP A CA 1
ATOM 2374 C C . ASP A 1 304 ? 19.745 40.361 7.743 1.00 74.44 304 ASP A C 1
ATOM 2376 O O . ASP A 1 304 ? 19.318 40.637 8.858 1.00 74.44 304 ASP A O 1
ATOM 2380 N N . GLN A 1 305 ? 19.129 39.502 6.925 1.00 70.50 305 GLN A N 1
ATOM 2381 C CA . GLN A 1 305 ? 17.916 38.734 7.232 1.00 70.50 305 GLN A CA 1
ATOM 2382 C C . GLN A 1 305 ? 18.185 37.223 7.340 1.00 70.50 305 GLN A C 1
ATOM 2384 O O . GLN A 1 305 ? 17.248 36.443 7.466 1.00 70.50 305 GLN A O 1
ATOM 2389 N N . ARG A 1 306 ? 19.456 36.805 7.261 1.00 73.50 306 ARG A N 1
ATOM 2390 C CA . ARG A 1 306 ? 19.911 35.432 7.515 1.00 73.50 306 ARG A CA 1
ATOM 2391 C C . ARG A 1 306 ? 20.701 35.447 8.825 1.00 73.50 306 ARG A C 1
ATOM 2393 O O . ARG A 1 306 ? 21.834 35.925 8.818 1.00 73.50 306 ARG A O 1
ATOM 2400 N N . ARG A 1 307 ? 20.125 34.999 9.945 1.00 65.88 307 ARG A N 1
ATOM 2401 C CA . ARG A 1 307 ? 20.877 34.813 11.199 1.00 65.88 307 ARG A CA 1
ATOM 2402 C C . ARG A 1 307 ? 21.695 33.534 11.158 1.00 65.88 307 ARG A C 1
ATOM 2404 O O . ARG A 1 307 ? 22.814 33.550 11.661 1.00 65.88 307 ARG A O 1
ATOM 2411 N N . THR A 1 308 ? 21.176 32.481 10.532 1.00 69.75 308 THR A N 1
ATOM 2412 C CA . THR A 1 308 ? 21.878 31.199 10.452 1.00 69.75 308 THR A CA 1
ATOM 2413 C C . THR A 1 308 ? 22.480 30.935 9.074 1.00 69.75 308 THR A C 1
ATOM 2415 O O . THR A 1 308 ? 21.819 31.065 8.037 1.00 69.75 308 THR A O 1
ATOM 2418 N N . ASP A 1 309 ? 23.752 30.534 9.065 1.00 73.94 309 ASP A N 1
ATOM 2419 C CA . ASP A 1 309 ? 24.459 30.063 7.877 1.00 73.94 309 ASP A CA 1
ATOM 2420 C C . ASP A 1 309 ? 24.292 28.545 7.734 1.00 73.94 309 ASP A C 1
ATOM 2422 O O . ASP A 1 309 ? 24.613 27.791 8.644 1.00 73.94 309 ASP A O 1
ATOM 2426 N N . ILE A 1 310 ? 23.843 28.082 6.563 1.00 80.94 310 ILE A N 1
ATOM 2427 C CA . ILE A 1 310 ? 23.814 26.656 6.209 1.00 80.94 310 ILE A CA 1
ATOM 2428 C C . ILE A 1 310 ? 25.155 26.302 5.534 1.00 80.94 310 ILE A C 1
ATOM 2430 O O . ILE A 1 310 ? 25.399 26.763 4.409 1.00 80.94 310 ILE A O 1
ATOM 2434 N N . PRO A 1 311 ? 26.045 25.512 6.171 1.00 81.38 311 PRO A N 1
ATOM 2435 C CA . PRO A 1 311 ? 27.361 25.196 5.614 1.00 81.38 311 PRO A CA 1
ATOM 2436 C C . PRO A 1 311 ? 27.256 24.404 4.309 1.00 81.38 311 PRO A C 1
ATOM 2438 O O . PRO A 1 311 ? 26.451 23.482 4.210 1.00 81.38 311 PRO A O 1
ATOM 2441 N N . GLN A 1 312 ? 28.092 24.717 3.312 1.00 84.75 312 GLN A N 1
ATOM 2442 C CA . GLN A 1 312 ? 28.061 24.036 2.004 1.00 84.75 312 GLN A CA 1
ATOM 2443 C C . GLN A 1 312 ? 28.362 22.532 2.076 1.00 84.75 312 GLN A C 1
ATOM 2445 O O . GLN A 1 312 ? 27.989 21.787 1.176 1.00 84.75 312 GLN A O 1
ATOM 2450 N N . ASP A 1 313 ? 29.070 22.104 3.115 1.00 82.81 313 ASP A N 1
ATOM 2451 C CA . ASP A 1 313 ? 29.439 20.723 3.408 1.00 82.81 313 ASP A CA 1
ATOM 2452 C C . ASP A 1 313 ? 28.447 20.015 4.345 1.00 82.81 313 ASP A C 1
ATOM 2454 O O . ASP A 1 313 ? 28.663 18.853 4.682 1.00 82.81 313 ASP A O 1
ATOM 2458 N N . SER A 1 314 ? 27.359 20.683 4.750 1.00 81.00 314 SER A N 1
ATOM 2459 C CA . SER A 1 314 ? 26.322 20.071 5.586 1.00 81.00 314 SER A CA 1
ATOM 2460 C C . SER A 1 314 ? 25.370 19.177 4.770 1.00 81.00 314 SER A C 1
ATOM 2462 O O . SER A 1 314 ? 25.019 19.528 3.635 1.00 81.00 314 SER A O 1
ATOM 2464 N N . PRO A 1 315 ? 24.867 18.066 5.346 1.00 79.56 315 PRO A N 1
ATOM 2465 C CA . PRO A 1 315 ? 23.836 17.237 4.716 1.00 79.56 315 PRO A CA 1
ATOM 2466 C C . PRO A 1 315 ? 22.571 18.023 4.353 1.00 79.56 315 PRO A C 1
ATOM 2468 O O . PRO A 1 315 ? 21.952 17.774 3.319 1.00 79.56 315 PRO A O 1
ATOM 2471 N N . LEU A 1 316 ? 22.210 19.019 5.170 1.00 83.50 316 LEU A N 1
ATOM 2472 C CA . LEU A 1 316 ? 21.076 19.897 4.898 1.00 83.50 316 LEU A CA 1
ATOM 2473 C C . LEU A 1 316 ? 21.290 20.733 3.628 1.00 83.50 316 LEU A C 1
ATOM 2475 O O . LEU A 1 316 ? 20.351 20.906 2.854 1.00 83.50 316 LEU A O 1
ATOM 2479 N N . PHE A 1 317 ? 22.503 21.236 3.380 1.00 86.75 317 PHE A N 1
ATOM 2480 C CA . PHE A 1 317 ? 22.801 21.976 2.152 1.00 86.75 317 PHE A CA 1
ATOM 2481 C C . PHE A 1 317 ? 22.656 21.095 0.914 1.00 86.75 317 PHE A C 1
ATOM 2483 O O . PHE A 1 317 ? 22.020 21.507 -0.058 1.00 86.75 317 PHE A O 1
ATOM 2490 N N . GLU A 1 318 ? 23.215 19.881 0.954 1.00 83.94 318 GLU A N 1
ATOM 2491 C CA . GLU A 1 318 ? 23.064 18.900 -0.124 1.00 83.94 318 GLU A CA 1
ATOM 2492 C C . GLU A 1 318 ? 21.581 18.603 -0.363 1.00 83.94 318 GLU A C 1
ATOM 2494 O O . GLU A 1 318 ? 21.103 18.763 -1.486 1.00 83.94 318 GLU A O 1
ATOM 2499 N N . PHE A 1 319 ? 20.827 18.292 0.693 1.00 84.31 319 PHE A N 1
ATOM 2500 C CA . PHE A 1 319 ? 19.388 18.054 0.614 1.00 84.31 319 PHE A CA 1
ATOM 2501 C C . PHE A 1 319 ? 18.635 19.232 -0.023 1.00 84.31 319 PHE A C 1
ATOM 2503 O O . PHE A 1 319 ? 17.943 19.054 -1.024 1.00 84.31 319 PHE A O 1
ATOM 2510 N N . LEU A 1 320 ? 18.806 20.451 0.495 1.00 86.06 320 LEU A N 1
ATOM 2511 C CA . LEU A 1 320 ? 18.131 21.647 -0.017 1.00 86.06 320 LEU A CA 1
ATOM 2512 C C . LEU A 1 320 ? 18.538 21.990 -1.460 1.00 86.06 320 LEU A C 1
ATOM 2514 O O . LEU A 1 320 ? 17.750 22.596 -2.188 1.00 86.06 320 LEU A O 1
ATOM 2518 N N . SER A 1 321 ? 19.744 21.609 -1.893 1.00 82.31 321 SER A N 1
ATOM 2519 C CA . SER A 1 321 ? 20.197 21.792 -3.279 1.00 82.31 321 SER A CA 1
ATOM 2520 C C . SER A 1 321 ? 19.494 20.864 -4.277 1.00 82.31 321 SER A C 1
ATOM 2522 O O . SER A 1 321 ? 19.453 21.162 -5.470 1.00 82.31 321 SER A O 1
ATOM 2524 N N . LEU A 1 322 ? 18.922 19.757 -3.793 1.00 79.56 322 LEU A N 1
ATOM 2525 C CA . LEU A 1 322 ? 18.173 18.784 -4.593 1.00 79.56 322 LEU A CA 1
ATOM 2526 C C . LEU A 1 322 ? 16.670 19.097 -4.660 1.00 79.56 322 LEU A C 1
ATOM 2528 O O . LEU A 1 322 ? 15.954 18.486 -5.452 1.00 79.56 322 LEU A O 1
ATOM 2532 N N . VAL A 1 323 ? 16.183 20.031 -3.838 1.00 77.56 323 VAL A N 1
ATOM 2533 C CA . VAL A 1 323 ? 14.763 20.387 -3.757 1.00 77.56 323 VAL A CA 1
ATOM 2534 C C . VAL A 1 323 ? 14.476 21.603 -4.634 1.00 77.56 323 VAL A C 1
ATOM 2536 O O . VAL A 1 323 ? 14.991 22.695 -4.394 1.00 77.56 323 VAL A O 1
ATOM 2539 N N . ASP A 1 324 ? 13.603 21.427 -5.627 1.00 73.62 324 ASP A N 1
ATOM 2540 C CA . ASP A 1 324 ? 13.018 22.538 -6.381 1.00 73.62 324 ASP A CA 1
ATOM 2541 C C . ASP A 1 324 ? 12.109 23.371 -5.459 1.00 73.62 324 ASP A C 1
ATOM 2543 O O . ASP A 1 324 ? 11.268 22.829 -4.742 1.00 73.62 324 ASP A O 1
ATOM 2547 N N . SER A 1 325 ? 12.246 24.697 -5.490 1.00 67.38 325 SER A N 1
ATOM 2548 C CA . SER A 1 325 ? 11.404 25.606 -4.711 1.00 67.38 325 SER A CA 1
ATOM 2549 C C . SER A 1 325 ? 10.319 26.254 -5.573 1.00 67.38 325 SER A C 1
ATOM 2551 O O . SER A 1 325 ? 10.604 26.823 -6.628 1.00 67.38 325 SER A O 1
ATOM 2553 N N . TYR A 1 326 ? 9.083 26.226 -5.079 1.00 67.12 326 TYR A N 1
ATOM 2554 C CA . TYR A 1 326 ? 7.911 26.883 -5.669 1.00 67.12 326 TYR A CA 1
ATOM 2555 C C . TYR A 1 326 ? 7.508 28.098 -4.820 1.00 67.12 326 TYR A C 1
ATOM 2557 O O . TYR A 1 326 ? 7.910 28.199 -3.655 1.00 67.12 326 TYR A O 1
ATOM 2565 N N . GLU A 1 327 ? 6.750 29.060 -5.362 1.00 62.25 327 GLU A N 1
ATOM 2566 C CA . GLU A 1 327 ? 6.205 30.105 -4.488 1.00 62.25 327 GLU A CA 1
ATOM 2567 C C . GLU A 1 327 ? 5.239 29.454 -3.478 1.00 62.25 327 GLU A C 1
ATOM 2569 O O . GLU A 1 327 ? 4.431 28.616 -3.880 1.00 62.25 327 GLU A O 1
ATOM 2574 N N . PRO A 1 328 ? 5.309 29.798 -2.175 1.00 56.00 328 PRO A N 1
ATOM 2575 C CA . PRO A 1 328 ? 4.582 29.087 -1.113 1.00 56.00 328 PRO A CA 1
ATOM 2576 C C . PRO A 1 328 ? 3.066 29.014 -1.319 1.00 56.00 328 PRO A C 1
ATOM 2578 O O . PRO A 1 328 ? 2.414 28.135 -0.772 1.00 56.00 328 PRO A O 1
ATOM 2581 N N . TRP A 1 329 ? 2.527 29.949 -2.103 1.00 60.47 329 TRP A N 1
ATOM 2582 C CA . TRP A 1 329 ? 1.100 30.128 -2.358 1.00 60.47 329 TRP A CA 1
ATOM 2583 C C . TRP A 1 329 ? 0.641 29.548 -3.702 1.00 60.47 329 TRP A C 1
ATOM 2585 O O . TRP A 1 329 ? -0.538 29.654 -4.025 1.00 60.47 329 TRP A O 1
ATOM 2595 N N . ASP A 1 330 ? 1.550 28.976 -4.500 1.00 60.16 330 ASP A N 1
ATOM 2596 C CA . ASP A 1 330 ? 1.190 28.377 -5.791 1.00 60.16 330 ASP A CA 1
ATOM 2597 C C . ASP A 1 330 ? 0.552 26.991 -5.606 1.00 60.16 330 ASP A C 1
ATOM 2599 O O . ASP A 1 330 ? -0.412 26.667 -6.297 1.00 60.16 330 ASP A O 1
ATOM 2603 N N . ALA A 1 331 ? 1.100 26.172 -4.698 1.00 67.44 331 ALA A N 1
ATOM 2604 C CA . ALA A 1 331 ? 0.519 24.920 -4.205 1.00 67.44 331 ALA A CA 1
ATOM 2605 C C . ALA A 1 331 ? 1.348 24.378 -3.022 1.00 67.44 331 ALA A C 1
ATOM 2607 O O . ALA A 1 331 ? 2.581 24.494 -3.040 1.00 67.44 331 ALA A O 1
ATOM 2608 N N . PRO A 1 332 ? 0.725 23.720 -2.033 1.00 76.12 332 PRO A N 1
ATOM 2609 C CA . PRO A 1 332 ? 1.456 23.088 -0.943 1.00 76.12 332 PRO A CA 1
ATOM 2610 C C . PRO A 1 332 ? 2.241 21.855 -1.407 1.00 76.12 332 PRO A C 1
ATOM 2612 O O . PRO A 1 332 ? 1.992 21.302 -2.480 1.00 76.12 332 PRO A O 1
ATOM 2615 N N . LEU A 1 333 ? 3.220 21.427 -0.604 1.00 79.12 333 LEU A N 1
ATOM 2616 C CA . LEU A 1 333 ? 4.004 20.220 -0.881 1.00 79.12 333 LEU A CA 1
ATOM 2617 C C . LEU A 1 333 ? 3.176 18.957 -0.621 1.00 79.12 333 LEU A C 1
ATOM 2619 O O . LEU A 1 333 ? 3.227 18.006 -1.400 1.00 79.12 333 LEU A O 1
ATOM 2623 N N . THR A 1 334 ? 2.410 18.955 0.467 1.00 81.19 334 THR A N 1
ATOM 2624 C CA . THR A 1 334 ? 1.431 17.919 0.820 1.00 81.19 334 THR A CA 1
ATOM 2625 C C . THR A 1 334 ? 0.196 18.584 1.423 1.00 81.19 334 THR A C 1
ATOM 2627 O O . THR A 1 334 ? 0.166 19.798 1.577 1.00 81.19 334 THR A O 1
ATOM 2630 N N . ALA A 1 335 ? -0.825 17.818 1.815 1.00 78.12 335 ALA A N 1
ATOM 2631 C CA . ALA A 1 335 ? -1.962 18.404 2.529 1.00 78.12 335 ALA A CA 1
ATOM 2632 C C . ALA A 1 335 ? -1.555 19.054 3.872 1.00 78.12 335 ALA A C 1
ATOM 2634 O O . ALA A 1 335 ? -2.251 19.938 4.361 1.00 78.12 335 ALA A O 1
ATOM 2635 N N . GLU A 1 336 ? -0.433 18.624 4.460 1.00 80.12 336 GLU A N 1
ATOM 2636 C CA . GLU A 1 336 ? 0.039 19.057 5.781 1.00 80.12 336 GLU A CA 1
ATOM 2637 C C . GLU A 1 336 ? 1.233 20.026 5.697 1.00 80.12 336 GLU A C 1
ATOM 2639 O O . GLU A 1 336 ? 1.412 20.860 6.583 1.00 80.12 336 GLU A O 1
ATOM 2644 N N . TYR A 1 337 ? 2.052 19.932 4.644 1.00 83.31 337 TYR A N 1
ATOM 2645 C CA . TYR A 1 337 ? 3.292 20.696 4.492 1.00 83.31 337 TYR A CA 1
ATOM 2646 C C . TYR A 1 337 ? 3.179 21.747 3.392 1.00 83.31 337 TYR A C 1
ATOM 2648 O O . TYR A 1 337 ? 2.897 21.430 2.232 1.00 83.31 337 TYR A O 1
ATOM 2656 N N . GLY A 1 338 ? 3.509 22.989 3.726 1.00 81.19 338 GLY A N 1
ATOM 2657 C CA . GLY A 1 338 ? 3.813 24.023 2.748 1.00 81.19 338 GLY A CA 1
ATOM 2658 C C . GLY A 1 338 ? 5.158 23.779 2.053 1.00 81.19 338 GLY A C 1
ATOM 2659 O O . GLY A 1 338 ? 5.974 22.958 2.476 1.00 81.19 338 GLY A O 1
ATOM 2660 N N . GLN A 1 339 ? 5.403 24.514 0.970 1.00 79.75 339 GLN A N 1
ATOM 2661 C CA . GLN A 1 339 ? 6.699 24.499 0.285 1.00 79.75 339 GLN A CA 1
ATOM 2662 C C . GLN A 1 339 ? 7.791 25.117 1.176 1.00 79.75 339 GLN A C 1
ATOM 2664 O O . GLN A 1 339 ? 7.515 26.092 1.886 1.00 79.75 339 GLN A O 1
ATOM 2669 N N . PRO A 1 340 ? 9.037 24.610 1.122 1.00 81.75 340 PRO A N 1
ATOM 2670 C CA . PRO A 1 340 ? 10.137 25.186 1.879 1.00 81.75 340 PRO A CA 1
ATOM 2671 C C . PRO A 1 340 ? 10.383 26.616 1.399 1.00 81.75 340 PRO A C 1
ATOM 2673 O O . PRO A 1 340 ? 10.581 26.875 0.205 1.00 81.75 340 PRO A O 1
ATOM 2676 N N . ASN A 1 341 ? 10.364 27.551 2.344 1.00 77.88 341 ASN A N 1
ATOM 2677 C CA . ASN A 1 341 ? 10.497 28.971 2.068 1.00 77.88 341 ASN A CA 1
ATOM 2678 C C . ASN A 1 341 ? 11.659 29.564 2.876 1.00 77.88 341 ASN A C 1
ATOM 2680 O O . ASN A 1 341 ? 11.494 29.816 4.071 1.00 77.88 341 ASN A O 1
ATOM 2684 N N . PRO A 1 342 ? 12.799 29.868 2.229 1.00 80.06 342 PRO A N 1
ATOM 2685 C CA . PRO A 1 342 ? 13.957 30.444 2.907 1.00 80.06 342 PRO A CA 1
ATOM 2686 C C . PRO A 1 342 ? 13.686 31.749 3.663 1.00 80.06 342 PRO A C 1
ATOM 2688 O O . PRO A 1 342 ? 14.413 32.064 4.596 1.00 80.06 342 PRO A O 1
ATOM 2691 N N . TRP A 1 343 ? 12.639 32.499 3.297 1.00 74.44 343 TRP A N 1
ATOM 2692 C CA . TRP A 1 343 ? 12.224 33.707 4.021 1.00 74.44 343 TRP A CA 1
ATOM 2693 C C . TRP A 1 343 ? 11.683 33.422 5.431 1.00 74.44 343 TRP A C 1
ATOM 2695 O O . TRP A 1 343 ? 11.583 34.341 6.240 1.00 74.44 343 TRP A O 1
ATOM 2705 N N . TRP A 1 344 ? 11.298 32.177 5.723 1.00 72.62 344 TRP A N 1
ATOM 2706 C CA . TRP A 1 344 ? 10.732 31.762 7.011 1.00 72.62 344 TRP A CA 1
ATOM 2707 C C . TRP A 1 344 ? 11.628 30.825 7.805 1.00 72.62 344 TRP A C 1
ATOM 2709 O O . TRP A 1 344 ? 11.256 30.452 8.914 1.00 72.62 344 TRP A O 1
ATOM 2719 N N . PHE A 1 345 ? 12.807 30.484 7.282 1.00 75.75 345 PHE A N 1
ATOM 2720 C CA . PHE A 1 345 ? 13.781 29.696 8.036 1.00 75.75 345 PHE A CA 1
ATOM 2721 C C . PHE A 1 345 ? 14.153 30.387 9.354 1.00 75.75 345 PHE A C 1
ATOM 2723 O O . PHE A 1 345 ? 14.439 29.697 10.319 1.00 75.75 345 PHE A O 1
ATOM 2730 N N . ASP A 1 346 ? 14.074 31.722 9.396 1.00 61.97 346 ASP A N 1
ATOM 2731 C CA . ASP A 1 346 ? 14.693 32.545 10.438 1.00 61.97 346 ASP A CA 1
ATOM 2732 C C . ASP A 1 346 ? 13.858 33.798 10.801 1.00 61.97 346 ASP A C 1
ATOM 2734 O O . ASP A 1 346 ? 14.372 34.891 11.030 1.00 61.97 346 ASP A O 1
ATOM 2738 N N . ASN A 1 347 ? 12.525 33.701 10.726 1.00 58.12 347 ASN A N 1
ATOM 2739 C CA . ASN A 1 347 ? 11.651 34.876 10.849 1.00 58.12 347 ASN A CA 1
ATOM 2740 C C . ASN A 1 347 ? 11.609 35.432 12.293 1.00 58.12 347 ASN A C 1
ATOM 2742 O O . ASN A 1 347 ? 11.045 34.810 13.183 1.00 58.12 347 ASN A O 1
ATOM 2746 N N . ASP A 1 348 ? 12.096 36.660 12.508 1.00 52.34 348 ASP A N 1
ATOM 2747 C CA . ASP A 1 348 ? 12.092 37.385 13.799 1.00 52.34 348 ASP A CA 1
ATOM 2748 C C . ASP A 1 348 ? 10.696 37.570 14.449 1.00 52.34 348 ASP A C 1
ATOM 2750 O O . ASP A 1 348 ? 10.594 38.026 15.588 1.00 52.34 348 ASP A O 1
ATOM 2754 N N . GLN A 1 349 ? 9.594 37.242 13.765 1.00 51.66 349 GLN A N 1
ATOM 2755 C CA . GLN A 1 349 ? 8.239 37.362 14.325 1.00 51.66 349 GLN A CA 1
ATOM 2756 C C . GLN A 1 349 ? 7.919 36.379 15.460 1.00 51.66 349 GLN A C 1
ATOM 2758 O O . GLN A 1 349 ? 6.825 36.464 16.025 1.00 51.66 349 GLN A O 1
ATOM 2763 N N . PHE A 1 350 ? 8.811 35.441 15.787 1.00 54.91 350 PHE A N 1
ATOM 2764 C CA . PHE A 1 350 ? 8.509 34.443 16.807 1.00 54.91 350 PHE A CA 1
ATOM 2765 C C . PHE A 1 350 ? 8.485 35.020 18.229 1.00 54.91 350 PHE A C 1
ATOM 2767 O O . PHE A 1 350 ? 7.685 34.521 19.006 1.00 54.91 350 PHE A O 1
ATOM 2774 N N . ASP A 1 351 ? 9.245 36.079 18.554 1.00 49.97 351 ASP A N 1
ATOM 2775 C CA . ASP A 1 351 ? 9.260 36.777 19.869 1.00 49.97 351 ASP A CA 1
ATOM 2776 C C . ASP A 1 351 ? 9.142 35.826 21.090 1.00 49.97 351 ASP A C 1
ATOM 2778 O O . ASP A 1 351 ? 8.509 36.141 22.100 1.00 49.97 351 ASP A O 1
ATOM 2782 N N . VAL A 1 352 ? 9.710 34.615 20.976 1.00 52.97 352 VAL A N 1
ATOM 2783 C CA . VAL A 1 352 ? 9.785 33.626 22.054 1.00 52.97 352 VAL A CA 1
ATOM 2784 C C . VAL A 1 352 ? 11.240 33.573 22.496 1.00 52.97 352 VAL A C 1
ATOM 2786 O O . VAL A 1 352 ? 12.102 33.164 21.721 1.00 52.97 352 VAL A O 1
ATOM 2789 N N . ASP A 1 353 ? 11.514 33.992 23.733 1.00 48.59 353 ASP A N 1
ATOM 2790 C CA . ASP A 1 353 ? 12.776 33.689 24.412 1.00 48.59 353 ASP A CA 1
ATOM 2791 C C . ASP A 1 353 ? 12.855 32.164 24.571 1.00 48.59 353 ASP A C 1
ATOM 2793 O O . ASP A 1 353 ? 12.263 31.576 25.484 1.00 48.59 353 ASP A O 1
ATOM 2797 N N . PHE A 1 354 ? 13.547 31.495 23.651 1.00 54.16 354 PHE A N 1
ATOM 2798 C CA . PHE A 1 354 ? 13.968 30.122 23.875 1.00 54.16 354 PHE A CA 1
ATOM 2799 C C . PHE A 1 354 ? 14.979 30.175 25.022 1.00 54.16 354 PHE A C 1
ATOM 2801 O O . PHE A 1 354 ? 16.007 30.831 24.919 1.00 54.16 354 PHE A O 1
ATOM 2808 N N . ASN A 1 355 ? 14.688 29.496 26.133 1.00 45.53 355 ASN A N 1
ATOM 2809 C CA . ASN A 1 355 ? 15.586 29.388 27.295 1.00 45.53 355 ASN A CA 1
ATOM 2810 C C . ASN A 1 355 ? 16.917 28.653 26.990 1.00 45.53 355 ASN A C 1
ATOM 2812 O O . ASN A 1 355 ? 17.620 28.262 27.921 1.00 45.53 355 ASN A O 1
ATOM 2816 N N . ASP A 1 356 ? 17.240 28.444 25.716 1.00 51.34 356 ASP A N 1
ATOM 2817 C CA . ASP A 1 356 ? 18.415 27.752 25.207 1.00 51.34 356 ASP A CA 1
ATOM 2818 C C . ASP A 1 356 ? 19.069 28.687 24.175 1.00 51.34 356 ASP A C 1
ATOM 2820 O O . ASP A 1 356 ? 18.753 28.653 22.988 1.00 51.34 356 ASP A O 1
ATOM 2824 N N . GLU A 1 357 ? 19.904 29.616 24.651 1.00 54.09 357 GLU A N 1
ATOM 2825 C CA . GLU A 1 357 ? 20.512 30.691 23.840 1.00 54.09 357 GLU A CA 1
ATOM 2826 C C . GLU A 1 357 ? 21.489 30.176 22.753 1.00 54.09 357 GLU A C 1
ATOM 2828 O O . GLU A 1 357 ? 22.004 30.981 21.980 1.00 54.09 357 GLU A O 1
ATOM 2833 N N . ASP A 1 358 ? 21.720 28.859 22.658 1.00 58.62 358 ASP A N 1
ATOM 2834 C CA . ASP A 1 358 ? 22.789 28.256 21.847 1.00 58.62 358 ASP A CA 1
ATOM 2835 C C . ASP A 1 358 ? 22.311 27.342 20.698 1.00 58.62 358 ASP A C 1
ATOM 2837 O O . ASP A 1 358 ? 23.141 26.892 19.908 1.00 58.62 358 ASP A O 1
ATOM 2841 N N . ARG A 1 359 ? 21.007 27.050 20.572 1.00 65.38 359 ARG A N 1
ATOM 2842 C CA . ARG A 1 359 ? 20.513 26.045 19.613 1.00 65.38 359 ARG A CA 1
ATOM 2843 C C . ARG A 1 359 ? 19.863 26.670 18.381 1.00 65.38 359 ARG A C 1
ATOM 2845 O O . ARG A 1 359 ? 18.885 27.408 18.491 1.00 65.38 359 ARG A O 1
ATOM 2852 N N . GLU A 1 360 ? 20.386 26.339 17.202 1.00 75.69 360 GLU A N 1
ATOM 2853 C CA . GLU A 1 360 ? 19.905 26.869 15.923 1.00 75.69 360 GLU A CA 1
ATOM 2854 C C . GLU A 1 360 ? 18.953 25.880 15.229 1.00 75.69 360 GLU A C 1
ATOM 2856 O O . GLU A 1 360 ? 19.312 24.743 14.918 1.00 75.69 360 GLU A O 1
ATOM 2861 N N . PHE A 1 361 ? 17.730 26.322 14.945 1.00 79.50 361 PHE A N 1
ATOM 2862 C CA . PHE A 1 361 ? 16.726 25.555 14.207 1.00 79.50 361 PHE A CA 1
ATOM 2863 C C . PHE A 1 361 ? 16.071 26.418 13.131 1.00 79.50 361 PHE A C 1
ATOM 2865 O O . PHE A 1 361 ? 15.982 27.637 13.262 1.00 79.50 361 PHE A O 1
ATOM 2872 N N . ILE A 1 362 ? 15.563 25.768 12.085 1.00 81.50 362 ILE A N 1
ATOM 2873 C CA . ILE A 1 362 ? 14.817 26.415 11.000 1.00 81.50 362 ILE A CA 1
ATOM 2874 C C . ILE A 1 362 ? 13.430 25.795 10.840 1.00 81.50 362 ILE A C 1
ATOM 2876 O O . ILE A 1 362 ? 13.238 24.610 11.105 1.00 81.50 362 ILE A O 1
ATOM 2880 N N . ILE A 1 363 ? 12.460 26.558 10.333 1.00 83.88 363 ILE A N 1
ATOM 2881 C CA . ILE A 1 363 ? 11.198 25.982 9.841 1.00 83.88 363 ILE A CA 1
ATOM 2882 C C . ILE A 1 363 ? 11.430 25.456 8.427 1.00 83.88 363 ILE A C 1
ATOM 2884 O O . ILE A 1 363 ? 11.396 26.220 7.462 1.00 83.88 363 ILE A O 1
ATOM 2888 N N . LEU A 1 364 ? 11.672 24.151 8.296 1.00 86.75 364 LEU A N 1
ATOM 2889 C CA . LEU A 1 364 ? 11.965 23.531 7.004 1.00 86.75 364 LEU A CA 1
ATOM 2890 C C . LEU A 1 364 ? 10.712 23.449 6.123 1.00 86.75 364 LEU A C 1
ATOM 2892 O O . LEU A 1 364 ? 10.755 23.843 4.957 1.00 86.75 364 LEU A O 1
ATOM 2896 N N . TYR A 1 365 ? 9.595 22.991 6.693 1.00 87.00 365 TYR A N 1
ATOM 2897 C CA . TYR A 1 365 ? 8.296 22.947 6.017 1.00 87.00 365 TYR A CA 1
ATOM 2898 C C . TYR A 1 365 ? 7.230 23.584 6.904 1.00 87.00 365 TYR A C 1
ATOM 2900 O O . TYR A 1 365 ? 6.899 23.016 7.945 1.00 87.00 365 TYR A O 1
ATOM 2908 N N . PRO A 1 366 ? 6.686 24.753 6.544 1.00 82.75 366 PRO A N 1
ATOM 2909 C CA . PRO A 1 366 ? 5.666 25.393 7.360 1.00 82.75 366 PRO A CA 1
ATOM 2910 C C . PRO A 1 366 ? 4.324 24.646 7.273 1.00 82.75 366 PRO A C 1
ATOM 2912 O O . PRO A 1 366 ? 4.075 23.905 6.321 1.00 82.75 366 PRO A O 1
ATOM 2915 N N . ASP A 1 367 ? 3.458 24.856 8.261 1.00 80.00 367 ASP A N 1
ATOM 2916 C CA . ASP A 1 367 ? 2.089 24.332 8.287 1.00 80.00 367 ASP A CA 1
ATOM 2917 C C . ASP A 1 367 ? 1.263 24.901 7.122 1.00 80.00 367 ASP A C 1
ATOM 2919 O O . ASP A 1 367 ? 1.303 26.100 6.844 1.00 80.00 367 ASP A O 1
ATOM 2923 N N . ASN A 1 368 ? 0.522 24.033 6.432 1.00 71.69 368 ASN A N 1
ATOM 2924 C CA . ASN A 1 368 ? -0.355 24.413 5.327 1.00 71.69 368 ASN A CA 1
ATOM 2925 C C . ASN A 1 368 ? -1.790 24.785 5.771 1.00 71.69 368 ASN A C 1
ATOM 2927 O O . ASN A 1 368 ? -2.642 25.103 4.946 1.00 71.69 368 ASN A O 1
ATOM 2931 N N . THR A 1 369 ? -2.101 24.733 7.068 1.00 61.25 369 THR A N 1
ATOM 2932 C CA . THR A 1 369 ? -3.455 24.974 7.591 1.00 61.25 369 THR A CA 1
ATOM 2933 C C . THR A 1 369 ? -3.701 26.447 7.928 1.00 61.25 369 THR A C 1
ATOM 2935 O O . THR A 1 369 ? -3.679 26.841 9.087 1.00 61.25 369 THR A O 1
ATOM 2938 N N . ASP A 1 370 ? -3.928 27.266 6.895 1.00 51.25 370 ASP A N 1
ATOM 2939 C CA . ASP A 1 370 ? -4.554 28.609 6.924 1.00 51.25 370 ASP A CA 1
ATOM 2940 C C . ASP A 1 370 ? -4.211 29.498 8.152 1.00 51.25 370 ASP A C 1
ATOM 2942 O O . ASP A 1 370 ? -5.059 30.203 8.709 1.00 51.25 370 ASP A O 1
ATOM 2946 N N . SER A 1 371 ? -2.957 29.450 8.626 1.00 53.91 371 SER A N 1
ATOM 2947 C CA . SER A 1 371 ? -2.507 30.232 9.779 1.00 53.91 371 SER A CA 1
ATOM 2948 C C . SER A 1 371 ? -1.930 31.560 9.282 1.00 53.91 371 SER A C 1
ATOM 2950 O O . SER A 1 371 ? -0.891 31.568 8.618 1.00 53.91 371 SER A O 1
ATOM 2952 N N . PRO A 1 372 ? -2.527 32.719 9.626 1.00 47.88 372 PRO A N 1
ATOM 2953 C CA . PRO A 1 372 ? -2.081 34.029 9.137 1.00 47.88 372 PRO A CA 1
ATOM 2954 C C . PRO A 1 372 ? -0.696 34.444 9.664 1.00 47.88 372 PRO A C 1
ATOM 2956 O O . PRO A 1 372 ? -0.169 35.491 9.296 1.00 47.88 372 PRO A O 1
ATOM 2959 N N . SER A 1 373 ? -0.104 33.646 10.549 1.00 54.97 373 SER A N 1
ATOM 2960 C CA . SER A 1 373 ? 1.255 33.813 11.058 1.00 54.97 373 SER A CA 1
ATOM 2961 C C . SER A 1 373 ? 1.848 32.418 11.176 1.00 54.97 373 SER A C 1
ATOM 2963 O O . SER A 1 373 ? 1.453 31.666 12.056 1.00 54.97 373 SER A O 1
ATOM 2965 N N . MET A 1 374 ? 2.716 32.068 10.229 1.00 64.25 374 MET A N 1
ATOM 2966 C CA . MET A 1 374 ? 3.336 30.749 10.054 1.00 64.25 374 MET A CA 1
ATOM 2967 C C . MET A 1 374 ? 4.243 30.386 11.245 1.00 64.25 374 MET A C 1
ATOM 2969 O O . MET A 1 374 ? 5.463 30.407 11.135 1.00 64.25 374 MET A O 1
ATOM 2973 N N . ASP A 1 375 ? 3.654 30.108 12.408 1.00 70.75 375 ASP A N 1
ATOM 2974 C CA . ASP A 1 375 ? 4.326 29.739 13.662 1.00 70.75 375 ASP A CA 1
ATOM 2975 C C . ASP A 1 375 ? 4.247 28.240 13.965 1.00 70.75 375 ASP A C 1
ATOM 2977 O O . ASP A 1 375 ? 4.534 27.805 15.084 1.00 70.75 375 ASP A O 1
ATOM 2981 N N . SER A 1 376 ? 3.819 27.458 12.979 1.00 78.88 376 SER A N 1
ATOM 2982 C CA . SER A 1 376 ? 3.787 26.003 13.037 1.00 78.88 376 SER A CA 1
ATOM 2983 C C . SER A 1 376 ? 4.342 25.392 11.764 1.00 78.88 376 SER A C 1
ATOM 2985 O O . SER A 1 376 ? 4.365 26.029 10.709 1.00 78.88 376 SER A O 1
ATOM 2987 N N . GLY A 1 377 ? 4.826 24.164 11.894 1.00 84.44 377 GLY A N 1
ATOM 2988 C CA . GLY A 1 377 ? 5.444 23.419 10.812 1.00 84.44 377 GLY A CA 1
ATOM 2989 C C . GLY A 1 377 ? 6.409 22.364 11.333 1.00 84.44 377 GLY A C 1
ATOM 2990 O O . GLY A 1 377 ? 6.482 22.095 12.535 1.00 84.44 377 GLY A O 1
ATOM 2991 N N . LEU A 1 378 ? 7.163 21.791 10.404 1.00 88.81 378 LEU A N 1
ATOM 2992 C CA . LEU A 1 378 ? 8.257 20.873 10.656 1.00 88.81 378 LEU A CA 1
ATOM 2993 C C . LEU A 1 378 ? 9.553 21.671 10.853 1.00 88.81 378 LEU A C 1
ATOM 2995 O O . LEU A 1 378 ? 10.111 22.223 9.900 1.00 88.81 378 LEU A O 1
ATOM 2999 N N . PHE A 1 379 ? 10.007 21.735 12.099 1.00 88.38 379 PHE A N 1
ATOM 3000 C CA . PHE A 1 379 ? 11.268 22.352 12.489 1.00 88.38 379 PHE A CA 1
ATOM 3001 C C . PHE A 1 379 ? 12.412 21.381 12.233 1.00 88.38 379 PHE A C 1
ATOM 3003 O O . PHE A 1 379 ? 12.259 20.190 12.487 1.00 88.38 379 PHE A O 1
ATOM 3010 N N . PHE A 1 380 ? 13.537 21.887 11.740 1.00 88.50 380 PHE A N 1
ATOM 3011 C CA . PHE A 1 380 ? 14.779 21.146 11.557 1.00 88.50 380 PHE A CA 1
ATOM 3012 C C . PHE A 1 380 ? 15.845 21.725 12.477 1.00 88.50 380 PHE A C 1
ATOM 3014 O O . PHE A 1 380 ? 16.092 22.931 12.463 1.00 88.50 380 PHE A O 1
ATOM 3021 N N . ASP A 1 381 ? 16.468 20.853 13.254 1.00 85.69 381 ASP A N 1
ATOM 3022 C CA . ASP A 1 381 ? 17.556 21.182 14.156 1.00 85.69 381 ASP A CA 1
ATOM 3023 C C . ASP A 1 381 ? 18.897 21.090 13.439 1.00 85.69 381 ASP A C 1
ATOM 3025 O O . ASP A 1 381 ? 19.233 20.034 12.900 1.00 85.69 381 ASP A O 1
ATOM 3029 N N . LEU A 1 382 ? 19.673 22.170 13.432 1.00 80.31 382 LEU A N 1
ATOM 3030 C CA . LEU A 1 382 ? 20.941 22.200 12.705 1.00 80.31 382 LEU A CA 1
ATOM 3031 C C . LEU A 1 382 ? 22.075 21.478 13.434 1.00 80.31 382 LEU A C 1
ATOM 3033 O O . LEU A 1 382 ? 23.055 21.111 12.789 1.00 80.31 382 LEU A O 1
ATOM 3037 N N . GLU A 1 383 ? 21.952 21.257 14.742 1.00 80.44 383 GLU A N 1
ATOM 3038 C CA . GLU A 1 383 ? 22.956 20.544 15.532 1.00 80.44 383 GLU A CA 1
ATOM 3039 C C . GLU A 1 383 ? 22.645 19.046 15.611 1.00 80.44 383 GLU A C 1
ATOM 3041 O O . GLU A 1 383 ? 23.533 18.215 15.416 1.00 80.44 383 GLU A O 1
ATOM 3046 N N . LEU A 1 384 ? 21.385 18.688 15.877 1.00 82.81 384 LEU A N 1
ATOM 3047 C CA . LEU A 1 384 ? 20.961 17.290 15.982 1.00 82.81 384 LEU A CA 1
ATOM 3048 C C . LEU A 1 384 ? 20.698 16.632 14.622 1.00 82.81 384 LEU A C 1
ATOM 3050 O O . LEU A 1 384 ? 20.654 15.405 14.556 1.00 82.81 384 LEU A O 1
ATOM 3054 N N . GLU A 1 385 ? 20.489 17.420 13.564 1.00 85.12 385 GLU A N 1
ATOM 3055 C CA . GLU A 1 385 ? 20.055 16.953 12.237 1.00 85.12 385 GLU A CA 1
ATOM 3056 C C . GLU A 1 385 ? 18.735 16.154 12.277 1.00 85.12 385 GLU A C 1
ATOM 3058 O O . GLU A 1 385 ? 18.491 15.236 11.487 1.00 85.12 385 GLU A O 1
ATOM 3063 N N . LEU A 1 386 ? 17.857 16.509 13.216 1.00 87.69 386 LEU A N 1
ATOM 3064 C CA . LEU A 1 386 ? 16.539 15.905 13.396 1.00 87.69 386 LEU A CA 1
ATOM 3065 C C . LEU A 1 386 ? 15.436 16.920 13.117 1.00 87.69 386 LEU A C 1
ATOM 3067 O O . LEU A 1 386 ? 15.658 18.130 13.099 1.00 87.69 386 LEU A O 1
ATOM 3071 N N . VAL A 1 387 ? 14.217 16.417 12.948 1.00 89.81 387 VAL A N 1
ATOM 3072 C CA . VAL A 1 387 ? 13.015 17.227 12.808 1.00 89.81 387 VAL A CA 1
ATOM 3073 C C . VAL A 1 387 ? 11.999 16.973 13.905 1.00 89.81 387 VAL A C 1
ATOM 3075 O O . VAL A 1 387 ? 11.878 15.863 14.424 1.00 89.81 387 VAL A O 1
ATOM 3078 N N . ALA A 1 388 ? 11.216 18.001 14.198 1.00 88.19 388 ALA A N 1
ATOM 3079 C CA . ALA A 1 388 ? 10.028 17.892 15.021 1.00 88.19 388 ALA A CA 1
ATOM 3080 C C . ALA A 1 388 ? 8.935 18.830 14.517 1.00 88.19 388 ALA A C 1
ATOM 3082 O O . ALA A 1 388 ? 9.179 19.985 14.164 1.00 88.19 388 ALA A O 1
ATOM 3083 N N . TRP A 1 389 ? 7.701 18.345 14.507 1.00 86.81 389 TRP A N 1
ATOM 3084 C CA . TRP A 1 389 ? 6.544 19.194 14.303 1.00 86.81 389 TRP A CA 1
ATOM 3085 C C . TRP A 1 389 ? 6.271 20.017 15.560 1.00 86.81 389 TRP A C 1
ATOM 3087 O O . TRP A 1 389 ? 6.249 19.487 16.673 1.00 86.81 389 TRP A O 1
ATOM 3097 N N . GLY A 1 390 ? 6.018 21.312 15.388 1.00 80.75 390 GLY A N 1
ATOM 3098 C CA . GLY A 1 390 ? 5.790 22.219 16.507 1.00 80.75 390 GLY A CA 1
ATOM 3099 C C . GLY A 1 390 ? 4.844 23.365 16.182 1.00 80.75 390 GLY A C 1
ATOM 3100 O O . GLY A 1 390 ? 4.583 23.676 15.020 1.00 80.75 390 GLY A O 1
ATOM 3101 N N . ARG A 1 391 ? 4.338 24.011 17.240 1.00 77.56 391 ARG A N 1
ATOM 3102 C CA . ARG A 1 391 ? 3.591 25.276 17.165 1.00 77.56 391 ARG A CA 1
ATOM 3103 C C . ARG A 1 391 ? 4.082 26.221 18.257 1.00 77.56 391 ARG A C 1
ATOM 3105 O O . ARG A 1 391 ? 3.731 26.065 19.430 1.00 77.56 391 ARG A O 1
ATOM 3112 N N . LEU A 1 392 ? 4.880 27.209 17.866 1.00 70.50 392 LEU A N 1
ATOM 3113 C CA . LEU A 1 392 ? 5.701 28.002 18.782 1.00 70.50 392 LEU A CA 1
ATOM 3114 C C . LEU A 1 392 ? 4.884 28.802 19.796 1.00 70.50 392 LEU A C 1
ATOM 3116 O O . LEU A 1 392 ? 5.127 28.681 20.994 1.00 70.50 392 LEU A O 1
ATOM 3120 N N . ARG A 1 393 ? 3.873 29.566 19.363 1.00 65.56 393 ARG A N 1
ATOM 3121 C CA . ARG A 1 393 ? 3.143 30.469 20.277 1.00 65.56 393 ARG A CA 1
ATOM 3122 C C . ARG A 1 393 ? 2.152 29.759 21.200 1.00 65.56 393 ARG A C 1
ATOM 3124 O O . ARG A 1 393 ? 1.680 30.362 22.159 1.00 65.56 393 ARG A O 1
ATOM 3131 N N . HIS A 1 394 ? 1.816 28.499 20.917 1.00 62.69 394 HIS A N 1
ATOM 3132 C CA . HIS A 1 394 ? 0.765 27.775 21.637 1.00 62.69 394 HIS A CA 1
ATOM 3133 C C . HIS A 1 394 ? 1.263 26.568 22.434 1.00 62.69 394 HIS A C 1
ATOM 3135 O O . HIS A 1 394 ? 0.701 26.281 23.489 1.00 62.69 394 HIS A O 1
ATOM 3141 N N . GLN A 1 395 ? 2.258 25.836 21.928 1.00 66.88 395 GLN A N 1
ATOM 3142 C CA . GLN A 1 395 ? 2.688 24.552 22.496 1.00 66.88 395 GLN A CA 1
ATOM 3143 C C . GLN A 1 395 ? 4.201 24.469 22.739 1.00 66.88 395 GLN A C 1
ATOM 3145 O O . GLN A 1 395 ? 4.627 23.630 23.528 1.00 66.88 395 GLN A O 1
ATOM 3150 N N . GLY A 1 396 ? 4.997 25.347 22.118 1.00 72.31 396 GLY A N 1
ATOM 3151 C CA . GLY A 1 396 ? 6.455 25.225 22.102 1.00 72.31 396 GLY A CA 1
ATOM 3152 C C . GLY A 1 396 ? 6.931 24.063 21.221 1.00 72.31 396 GLY A C 1
ATOM 3153 O O . GLY A 1 396 ? 6.139 23.444 20.505 1.00 72.31 396 GLY A O 1
ATOM 3154 N N . LEU A 1 397 ? 8.238 23.791 21.257 1.00 76.81 397 LEU A N 1
ATOM 3155 C CA . LEU A 1 397 ? 8.838 22.613 20.623 1.00 76.81 397 LEU A CA 1
ATOM 3156 C C . LEU A 1 397 ? 8.840 21.425 21.600 1.00 76.81 397 LEU A C 1
ATOM 3158 O O . LEU A 1 397 ? 8.969 21.632 22.812 1.00 76.81 397 LEU A O 1
ATOM 3162 N N . PRO A 1 398 ? 8.684 20.185 21.106 1.00 77.81 398 PRO A N 1
ATOM 3163 C CA . PRO A 1 398 ? 8.755 19.000 21.953 1.00 77.81 398 PRO A CA 1
ATOM 3164 C C . PRO A 1 398 ? 10.197 18.746 22.442 1.00 77.81 398 PRO A C 1
ATOM 3166 O O . PRO A 1 398 ? 11.151 19.248 21.839 1.00 77.81 398 PRO A O 1
ATOM 3169 N N . PRO A 1 399 ? 10.381 17.969 23.529 1.00 80.38 399 PRO A N 1
ATOM 3170 C CA . PRO A 1 399 ? 11.712 17.635 24.036 1.00 80.38 399 PRO A CA 1
ATOM 3171 C C . PRO A 1 399 ? 12.501 16.785 23.031 1.00 80.38 399 PRO A C 1
ATOM 3173 O O . PRO A 1 399 ? 11.910 16.039 22.258 1.00 80.38 399 PRO A O 1
ATOM 3176 N N . ASP A 1 400 ? 13.833 16.830 23.095 1.00 82.00 400 ASP A N 1
ATOM 3177 C CA . ASP A 1 400 ? 14.759 16.199 22.129 1.00 82.00 400 ASP A CA 1
ATOM 3178 C C . ASP A 1 400 ? 14.512 14.714 21.878 1.00 82.00 400 ASP A C 1
ATOM 3180 O O . ASP A 1 400 ? 14.722 14.215 20.778 1.00 82.00 400 ASP A O 1
ATOM 3184 N N . THR A 1 401 ? 14.013 14.002 22.888 1.00 79.75 401 THR A N 1
ATOM 3185 C CA . THR A 1 401 ? 13.652 12.582 22.788 1.00 79.75 401 THR A CA 1
ATOM 3186 C C . THR A 1 401 ? 12.531 12.302 21.785 1.00 79.75 401 THR A C 1
ATOM 3188 O O . THR A 1 401 ? 12.333 11.152 21.397 1.00 79.75 401 THR A O 1
ATOM 3191 N N . GLU A 1 402 ? 11.803 13.339 21.378 1.00 79.25 402 GLU A N 1
ATOM 3192 C CA . GLU A 1 402 ? 10.695 13.305 20.427 1.00 79.25 402 GLU A CA 1
ATOM 3193 C C . GLU A 1 402 ? 11.088 13.863 19.052 1.00 79.25 402 GLU A C 1
ATOM 3195 O O . GLU A 1 402 ? 10.234 14.021 18.188 1.00 79.25 402 GLU A O 1
ATOM 3200 N N . TRP A 1 403 ? 12.356 14.186 18.812 1.00 86.62 403 TRP A N 1
ATOM 3201 C CA . TRP A 1 403 ? 12.805 14.573 17.478 1.00 86.62 403 TRP A CA 1
ATOM 3202 C C . TRP A 1 403 ? 13.134 13.317 16.666 1.00 86.62 403 TRP A C 1
ATOM 3204 O O . TRP A 1 403 ? 13.627 12.319 17.197 1.00 86.62 403 TRP A O 1
ATOM 3214 N N . VAL A 1 404 ? 12.828 13.339 15.371 1.00 87.50 404 VAL A N 1
ATOM 3215 C CA . VAL A 1 404 ? 12.949 12.178 14.477 1.00 87.50 404 VAL A CA 1
ATOM 3216 C C . VAL A 1 404 ? 13.762 12.511 13.227 1.00 87.50 404 VAL A C 1
ATOM 3218 O O . VAL A 1 404 ? 13.869 13.679 12.872 1.00 87.50 404 VAL A O 1
ATOM 3221 N N . PRO A 1 405 ? 14.339 11.526 12.517 1.00 88.25 405 PRO A N 1
ATOM 3222 C CA . PRO A 1 405 ? 15.038 11.800 11.265 1.00 88.25 405 PRO A CA 1
ATOM 3223 C C . PRO A 1 405 ? 14.116 12.438 10.216 1.00 88.25 405 PRO A C 1
ATOM 3225 O O . PRO A 1 405 ? 12.963 12.028 10.067 1.00 88.25 405 PRO A O 1
ATOM 3228 N N . LEU A 1 406 ? 14.634 13.385 9.428 1.00 86.25 406 LEU A N 1
ATOM 3229 C CA . LEU A 1 406 ? 13.884 14.006 8.324 1.00 86.25 406 LEU A CA 1
ATOM 3230 C C . LEU A 1 406 ? 13.343 12.963 7.330 1.00 86.25 406 LEU A C 1
ATOM 3232 O O . LEU A 1 406 ? 12.203 13.066 6.879 1.00 86.25 406 LEU A O 1
ATOM 3236 N N . GLU A 1 407 ? 14.139 11.932 7.029 1.00 81.62 407 GLU A N 1
ATOM 3237 C CA . GLU A 1 407 ? 13.745 10.821 6.155 1.00 81.62 407 GLU A CA 1
ATOM 3238 C C . GLU A 1 407 ? 12.451 10.151 6.624 1.00 81.62 407 GLU A C 1
ATOM 3240 O O . GLU A 1 407 ? 11.576 9.858 5.808 1.00 81.62 407 GLU A O 1
ATOM 3245 N N . LEU A 1 408 ? 12.297 9.954 7.935 1.00 82.19 408 LEU A N 1
ATOM 3246 C CA . LEU A 1 408 ? 11.106 9.346 8.510 1.00 82.19 408 LEU A CA 1
ATOM 3247 C C . LEU A 1 408 ? 9.872 10.212 8.245 1.00 82.19 408 LEU A C 1
ATOM 3249 O O . LEU A 1 408 ? 8.853 9.718 7.757 1.00 82.19 408 LEU A O 1
ATOM 3253 N N . ALA A 1 409 ? 9.981 11.514 8.520 1.00 84.44 409 ALA A N 1
ATOM 3254 C CA . ALA A 1 409 ? 8.872 12.440 8.352 1.00 84.44 409 ALA A CA 1
ATOM 3255 C C . ALA A 1 409 ? 8.408 12.519 6.892 1.00 84.44 409 ALA A C 1
ATOM 3257 O O . ALA A 1 409 ? 7.218 12.374 6.597 1.00 84.44 409 ALA A O 1
ATOM 3258 N N . LEU A 1 410 ? 9.360 12.638 5.965 1.00 84.00 410 LEU A N 1
ATOM 3259 C CA . LEU A 1 410 ? 9.075 12.647 4.532 1.00 84.00 410 LEU A CA 1
ATOM 3260 C C . LEU A 1 410 ? 8.525 11.301 4.042 1.00 84.00 410 LEU A C 1
ATOM 3262 O O . LEU A 1 410 ? 7.607 11.283 3.224 1.00 84.00 410 LEU A O 1
ATOM 3266 N N . THR A 1 411 ? 9.014 10.177 4.573 1.00 78.00 411 THR A N 1
ATOM 3267 C CA . THR A 1 411 ? 8.505 8.837 4.239 1.00 78.00 411 THR A CA 1
ATOM 3268 C C . THR A 1 411 ? 7.049 8.669 4.661 1.00 78.00 411 THR A C 1
ATOM 3270 O O . THR A 1 411 ? 6.258 8.090 3.917 1.00 78.00 411 THR A O 1
ATOM 3273 N N . LYS A 1 412 ? 6.644 9.210 5.816 1.00 80.44 412 LYS A N 1
ATOM 3274 C CA . LYS A 1 412 ? 5.235 9.185 6.240 1.00 80.44 412 LYS A CA 1
ATOM 3275 C C . LYS A 1 412 ? 4.346 10.018 5.336 1.00 80.44 412 LYS A C 1
ATOM 3277 O O . LYS A 1 412 ? 3.269 9.557 4.962 1.00 80.44 412 LYS A O 1
ATOM 3282 N N . ALA A 1 413 ? 4.798 11.205 4.954 1.00 81.50 413 ALA A N 1
ATOM 3283 C CA . ALA A 1 413 ? 4.066 12.046 4.020 1.00 81.50 413 ALA A CA 1
ATOM 3284 C C . ALA A 1 413 ? 3.942 11.383 2.631 1.00 81.50 413 ALA A C 1
ATOM 3286 O O . ALA A 1 413 ? 2.865 11.389 2.032 1.00 81.50 413 ALA A O 1
ATOM 3287 N N . LEU A 1 414 ? 5.008 10.732 2.155 1.00 77.81 414 LEU A N 1
ATOM 3288 C CA . LEU A 1 414 ? 4.998 9.959 0.912 1.00 77.81 414 LEU A CA 1
ATOM 3289 C C . LEU A 1 414 ? 4.052 8.756 0.995 1.00 77.81 414 LEU A C 1
ATOM 3291 O O . LEU A 1 414 ? 3.260 8.547 0.083 1.00 77.81 414 LEU A O 1
ATOM 3295 N N . TYR A 1 415 ? 4.065 8.010 2.100 1.00 73.81 415 TYR A N 1
ATOM 3296 C CA . TYR A 1 415 ? 3.152 6.885 2.311 1.00 73.81 415 TYR A CA 1
ATOM 3297 C C . TYR A 1 415 ? 1.684 7.316 2.206 1.00 73.81 415 TYR A C 1
ATOM 3299 O O . TYR A 1 415 ? 0.892 6.643 1.549 1.00 73.81 415 TYR A O 1
ATOM 3307 N N . MET A 1 416 ? 1.326 8.462 2.796 1.00 79.38 416 MET A N 1
ATOM 3308 C CA . MET A 1 416 ? -0.028 9.028 2.714 1.00 79.38 416 MET A CA 1
ATOM 3309 C C . MET A 1 416 ? -0.426 9.356 1.265 1.00 79.38 416 MET A C 1
ATOM 3311 O O . MET A 1 416 ? -1.581 9.176 0.877 1.00 79.38 416 MET A O 1
ATOM 3315 N N . TRP A 1 417 ? 0.522 9.796 0.437 1.00 77.56 417 TRP A N 1
ATOM 3316 C CA . TRP A 1 417 ? 0.307 9.955 -1.002 1.00 77.56 417 TRP A CA 1
ATOM 3317 C C . TRP A 1 417 ? 0.127 8.610 -1.711 1.00 77.56 417 TRP A C 1
ATOM 3319 O O . TRP A 1 417 ? -0.849 8.405 -2.431 1.00 77.56 417 TRP A O 1
ATOM 3329 N N . GLU A 1 418 ? 1.036 7.667 -1.481 1.00 68.75 418 GLU A N 1
ATOM 3330 C CA . GLU A 1 418 ? 1.058 6.370 -2.161 1.00 68.75 418 GLU A CA 1
ATOM 3331 C C . GLU A 1 418 ? -0.170 5.505 -1.849 1.00 68.75 418 GLU A C 1
ATOM 3333 O O . GLU A 1 418 ? -0.659 4.792 -2.733 1.00 68.75 418 GLU A O 1
ATOM 3338 N N . CYS A 1 419 ? -0.706 5.585 -0.627 1.00 64.25 419 CYS A N 1
ATOM 3339 C CA . CYS A 1 419 ? -1.946 4.906 -0.248 1.00 64.25 419 CYS A CA 1
ATOM 3340 C C . CYS A 1 419 ? -3.214 5.655 -0.704 1.00 64.25 419 CYS A C 1
ATOM 3342 O O . CYS A 1 419 ? -4.324 5.155 -0.527 1.00 64.25 419 CYS A O 1
ATOM 3344 N N . GLY A 1 420 ? -3.072 6.830 -1.329 1.00 71.56 420 GLY A N 1
ATOM 3345 C CA . GLY A 1 420 ? -4.182 7.628 -1.857 1.00 71.56 420 GLY A CA 1
ATOM 3346 C C . GLY A 1 420 ? -4.977 8.382 -0.791 1.00 71.56 420 GLY A C 1
ATOM 3347 O O . GLY A 1 420 ? -6.114 8.796 -1.057 1.00 71.56 420 GLY A O 1
ATOM 3348 N N . LYS A 1 421 ? -4.401 8.532 0.409 1.00 80.19 421 LYS A N 1
ATOM 3349 C CA . LYS A 1 421 ? -4.926 9.359 1.499 1.00 80.19 421 LYS A CA 1
ATOM 3350 C C . LYS A 1 421 ? -4.742 10.840 1.177 1.00 80.19 421 LYS A C 1
ATOM 3352 O O . LYS A 1 421 ? -5.669 11.614 1.399 1.00 80.19 421 LYS A O 1
ATOM 3357 N N . PHE A 1 422 ? -3.607 11.218 0.590 1.00 83.56 422 PHE A N 1
ATOM 3358 C CA . PHE A 1 422 ? -3.462 12.488 -0.121 1.00 83.56 422 PHE A CA 1
ATOM 3359 C C . PHE A 1 422 ? -3.908 12.344 -1.577 1.00 83.56 422 PHE A C 1
ATOM 3361 O O . PHE A 1 422 ? -3.713 11.298 -2.198 1.00 83.56 422 PHE A O 1
ATOM 3368 N N . TYR A 1 423 ? -4.521 13.392 -2.122 1.00 75.44 423 TYR A N 1
ATOM 3369 C CA . TYR A 1 423 ? -4.991 13.422 -3.505 1.00 75.44 423 TYR A CA 1
ATOM 3370 C C . TYR A 1 423 ? -5.065 14.857 -4.033 1.00 75.44 423 TYR A C 1
ATOM 3372 O O . TYR A 1 423 ? -5.184 15.808 -3.263 1.00 75.44 423 TYR A O 1
ATOM 3380 N N . TRP A 1 424 ? -5.017 15.021 -5.356 1.00 78.06 424 TRP A N 1
ATOM 3381 C CA . TRP A 1 424 ? -5.325 16.306 -5.985 1.00 78.06 424 TRP A CA 1
ATOM 3382 C C . TRP A 1 424 ? -6.831 16.560 -5.938 1.00 78.06 424 TRP A C 1
ATOM 3384 O O . TRP A 1 424 ? -7.605 15.753 -6.449 1.00 78.06 424 TRP A O 1
ATOM 3394 N N . GLY A 1 425 ? -7.240 17.695 -5.380 1.00 74.56 425 GLY A N 1
ATOM 3395 C CA . GLY A 1 425 ? -8.636 18.123 -5.337 1.00 74.56 425 GLY A CA 1
ATOM 3396 C C . GLY A 1 425 ? -8.792 19.613 -5.619 1.00 74.56 425 GLY A C 1
ATOM 3397 O O . GLY A 1 425 ? -7.816 20.315 -5.883 1.00 74.56 425 GLY A O 1
ATOM 3398 N N . GLU A 1 426 ? -10.031 20.095 -5.579 1.00 73.94 426 GLU A N 1
ATOM 3399 C CA . GLU A 1 426 ? -10.350 21.516 -5.719 1.00 73.94 426 GLU A CA 1
ATOM 3400 C C . GLU A 1 426 ? -10.806 22.086 -4.374 1.00 73.94 426 GLU A C 1
ATOM 3402 O O . GLU A 1 426 ? -11.775 21.617 -3.777 1.00 73.94 426 GLU A O 1
ATOM 3407 N N . SER A 1 427 ? -10.104 23.113 -3.908 1.00 68.38 427 SER A N 1
ATOM 3408 C CA . SER A 1 427 ? -10.486 23.932 -2.765 1.00 68.38 427 SER A CA 1
ATOM 3409 C C . SER A 1 427 ? -11.181 25.212 -3.253 1.00 68.38 427 SER A C 1
ATOM 3411 O O . SER A 1 427 ? -10.674 25.867 -4.170 1.00 68.38 427 SER A O 1
ATOM 3413 N N . PRO A 1 428 ? -12.305 25.633 -2.637 1.00 61.25 428 PRO A N 1
ATOM 3414 C CA . PRO A 1 428 ? -12.970 26.891 -2.979 1.00 61.25 428 PRO A CA 1
ATOM 3415 C C . PRO A 1 428 ? -12.085 28.138 -2.818 1.00 61.25 428 PRO A C 1
ATOM 3417 O O . PRO A 1 428 ? -12.326 29.135 -3.498 1.00 61.25 428 PRO A O 1
ATOM 3420 N N . SER A 1 429 ? -11.097 28.101 -1.915 1.00 61.22 429 SER A N 1
ATOM 3421 C CA . SER A 1 429 ? -10.181 29.215 -1.629 1.00 61.22 429 SER A CA 1
ATOM 3422 C C . SER A 1 429 ? -8.879 29.160 -2.435 1.00 61.22 429 SER A C 1
ATOM 3424 O O . SER A 1 429 ? -8.356 30.212 -2.794 1.00 61.22 429 SER A O 1
ATOM 3426 N N . GLU A 1 430 ? -8.377 27.963 -2.749 1.00 60.88 430 GLU A N 1
ATOM 3427 C CA . GLU A 1 430 ? -7.024 27.758 -3.303 1.00 60.88 430 GLU A CA 1
ATOM 3428 C C . GLU A 1 430 ? -7.011 27.201 -4.737 1.00 60.88 430 GLU A C 1
ATOM 3430 O O . GLU A 1 430 ? -5.957 27.096 -5.359 1.00 60.88 430 GLU A O 1
ATOM 3435 N N . GLY A 1 431 ? -8.167 26.846 -5.304 1.00 70.31 431 GLY A N 1
ATOM 3436 C CA . GLY A 1 431 ? -8.222 26.170 -6.600 1.00 70.31 431 GLY A CA 1
ATOM 3437 C C . GLY A 1 431 ? -7.716 24.727 -6.505 1.00 70.31 431 GLY A C 1
ATOM 3438 O O . GLY A 1 431 ? -8.035 24.021 -5.550 1.00 70.31 431 GLY A O 1
ATOM 3439 N N . LYS A 1 432 ? -6.967 24.250 -7.508 1.00 71.94 432 LYS A N 1
ATOM 3440 C CA . LYS A 1 432 ? -6.465 22.866 -7.529 1.00 71.94 432 LYS A CA 1
ATOM 3441 C C . LYS A 1 432 ? -5.278 22.711 -6.569 1.00 71.94 432 LYS A C 1
ATOM 3443 O O . LYS A 1 432 ? -4.213 23.258 -6.831 1.00 71.94 432 LYS A O 1
ATOM 3448 N N . THR A 1 433 ? -5.450 21.933 -5.503 1.00 77.12 433 THR A N 1
ATOM 3449 C CA . THR A 1 433 ? -4.477 21.771 -4.407 1.00 77.12 433 THR A CA 1
ATOM 3450 C C . THR A 1 433 ? -4.408 20.312 -3.931 1.00 77.12 433 THR A C 1
ATOM 3452 O O . THR A 1 433 ? -5.192 19.468 -4.378 1.00 77.12 433 THR A O 1
ATOM 3455 N N . ILE A 1 434 ? -3.452 19.988 -3.056 1.00 78.44 434 ILE A N 1
ATOM 3456 C CA . ILE A 1 434 ? -3.358 18.664 -2.428 1.00 78.44 434 ILE A CA 1
ATOM 3457 C C . ILE A 1 434 ? -4.248 18.652 -1.188 1.00 78.44 434 ILE A C 1
ATOM 3459 O O . ILE A 1 434 ? -4.045 19.425 -0.257 1.00 78.44 434 ILE A O 1
ATOM 3463 N N . LEU A 1 435 ? -5.216 17.742 -1.169 1.00 77.50 435 LEU A N 1
ATOM 3464 C CA . LEU A 1 435 ? -6.139 17.535 -0.061 1.00 77.50 435 LEU A CA 1
ATOM 3465 C C . LEU A 1 435 ? -5.895 16.172 0.590 1.00 77.50 435 LEU A C 1
ATOM 3467 O O . LEU A 1 435 ? -5.288 15.271 0.006 1.00 77.50 435 LEU A O 1
ATOM 3471 N N . ILE A 1 436 ? -6.405 16.010 1.807 1.00 80.44 436 ILE A N 1
ATOM 3472 C CA . ILE A 1 436 ? -6.408 14.750 2.551 1.00 80.44 436 ILE A CA 1
ATOM 3473 C C . ILE A 1 436 ? -7.834 14.195 2.622 1.00 80.44 436 ILE A C 1
ATOM 3475 O O . ILE A 1 436 ? -8.793 14.923 2.878 1.00 80.44 436 ILE A O 1
ATOM 3479 N N . LYS A 1 437 ? -7.986 12.893 2.375 1.00 79.25 437 LYS A N 1
ATOM 3480 C CA . LYS A 1 437 ? -9.248 12.176 2.586 1.00 79.25 437 LYS A CA 1
ATOM 3481 C C . LYS A 1 437 ? -9.458 11.913 4.070 1.00 79.25 437 LYS A C 1
ATOM 3483 O O . LYS A 1 437 ? -8.521 11.523 4.770 1.00 79.25 437 LYS A O 1
ATOM 3488 N N . SER A 1 438 ? -10.705 12.028 4.520 1.00 78.56 438 SER A N 1
ATOM 3489 C CA . SER A 1 438 ? -11.089 11.703 5.894 1.00 78.56 438 SER A CA 1
ATOM 3490 C C . SER A 1 438 ? -10.688 10.268 6.259 1.00 78.56 438 SER A C 1
ATOM 3492 O O . SER A 1 438 ? -9.991 10.051 7.246 1.00 78.56 438 SER A O 1
ATOM 3494 N N . TRP A 1 439 ? -10.983 9.297 5.398 1.00 83.81 439 TRP A N 1
ATOM 3495 C CA . TRP A 1 439 ? -10.516 7.912 5.494 1.00 83.81 439 TRP A CA 1
ATOM 3496 C C . TRP A 1 439 ? -10.366 7.271 4.106 1.00 83.81 439 TRP A C 1
ATOM 3498 O O . TRP A 1 439 ? -10.905 7.771 3.115 1.00 83.81 439 TRP A O 1
ATOM 3508 N N . ILE A 1 440 ? -9.595 6.188 4.030 1.00 78.69 440 ILE A N 1
ATOM 3509 C CA . ILE A 1 440 ? -9.450 5.311 2.857 1.00 78.69 440 ILE A CA 1
ATOM 3510 C C . ILE A 1 440 ? -9.760 3.856 3.245 1.00 78.69 440 ILE A C 1
ATOM 3512 O O . ILE A 1 440 ? -9.657 3.527 4.424 1.00 78.69 440 ILE A O 1
ATOM 3516 N N . PRO A 1 441 ? -10.086 2.952 2.300 1.00 81.19 441 PRO A N 1
ATOM 3517 C CA . PRO A 1 441 ? -10.375 1.546 2.614 1.00 81.19 441 PRO A CA 1
ATOM 3518 C C . PRO A 1 441 ? -9.316 0.857 3.483 1.00 81.19 441 PRO A C 1
ATOM 3520 O O . PRO A 1 441 ? -9.670 0.128 4.402 1.00 81.19 441 PRO A O 1
ATOM 3523 N N . LEU A 1 442 ? -8.037 1.180 3.272 1.00 77.94 442 LEU A N 1
ATOM 3524 C CA . LEU A 1 442 ? -6.939 0.671 4.094 1.00 77.94 442 LEU A CA 1
ATOM 3525 C C . LEU A 1 442 ? -7.094 1.024 5.584 1.00 77.94 442 LEU A C 1
ATOM 3527 O O . LEU A 1 442 ? -6.813 0.196 6.442 1.00 77.94 442 LEU A O 1
ATOM 3531 N N . ASP A 1 443 ? -7.590 2.222 5.906 1.00 82.81 443 ASP A N 1
ATOM 3532 C CA . ASP A 1 443 ? -7.838 2.629 7.294 1.00 82.81 443 ASP A CA 1
ATOM 3533 C C . ASP A 1 443 ? -8.919 1.754 7.952 1.00 82.81 443 ASP A C 1
ATOM 3535 O O . ASP A 1 443 ? -8.837 1.416 9.136 1.00 82.81 443 ASP A O 1
ATOM 3539 N N . LEU A 1 444 ? -9.944 1.380 7.176 1.00 87.00 444 LEU A N 1
ATOM 3540 C CA . LEU A 1 444 ? -11.009 0.487 7.621 1.00 87.00 444 LEU A CA 1
ATOM 3541 C C . LEU A 1 444 ? -10.475 -0.935 7.817 1.00 87.00 444 LEU A C 1
ATOM 3543 O O . LEU A 1 444 ? -10.752 -1.537 8.850 1.00 87.00 444 LEU A O 1
ATOM 3547 N N . GLU A 1 445 ? -9.692 -1.452 6.872 1.00 83.94 445 GLU A N 1
ATOM 3548 C CA . GLU A 1 445 ? -9.055 -2.771 6.968 1.00 83.94 445 GLU A CA 1
ATOM 3549 C C . GLU A 1 445 ? -8.135 -2.870 8.191 1.00 83.94 445 GLU A C 1
ATOM 3551 O O . GLU A 1 445 ? -8.261 -3.814 8.972 1.00 83.94 445 GLU A O 1
ATOM 3556 N N . GLU A 1 446 ? -7.277 -1.869 8.425 1.00 84.50 446 GLU A N 1
ATOM 3557 C CA . GLU A 1 446 ? -6.423 -1.798 9.619 1.00 84.50 446 GLU A CA 1
ATOM 3558 C C . GLU A 1 446 ? -7.263 -1.800 10.907 1.00 84.50 446 GLU A C 1
ATOM 3560 O O . GLU A 1 446 ? -6.954 -2.523 11.860 1.00 84.50 446 GLU A O 1
ATOM 3565 N N . ALA A 1 447 ? -8.343 -1.012 10.953 1.00 92.00 447 ALA A N 1
ATOM 3566 C CA . ALA A 1 447 ? -9.223 -0.944 12.118 1.00 92.00 447 ALA A CA 1
ATOM 3567 C C . ALA A 1 447 ? -9.979 -2.258 12.366 1.00 92.00 447 ALA A C 1
ATOM 3569 O O . ALA A 1 447 ? -10.128 -2.659 13.522 1.00 92.00 447 ALA A O 1
ATOM 3570 N N . ILE A 1 448 ? -10.436 -2.938 11.313 1.00 95.25 448 ILE A N 1
ATOM 3571 C CA . ILE A 1 448 ? -11.092 -4.248 11.407 1.00 95.25 448 ILE A CA 1
ATOM 3572 C C . ILE A 1 448 ? -10.094 -5.318 11.854 1.00 95.25 448 ILE A C 1
ATOM 3574 O O . ILE A 1 448 ? -10.403 -6.074 12.772 1.00 95.25 448 ILE A O 1
ATOM 3578 N N . GLY A 1 449 ? -8.882 -5.340 11.298 1.00 90.50 449 GLY A N 1
ATOM 3579 C CA . GLY A 1 449 ? -7.850 -6.300 11.692 1.00 90.50 449 GLY A CA 1
ATOM 3580 C C . GLY A 1 449 ? -7.468 -6.182 13.171 1.00 90.50 449 GLY A C 1
ATOM 3581 O O . GLY A 1 449 ? -7.421 -7.185 13.885 1.00 90.50 449 GLY A O 1
ATOM 3582 N N . GLN A 1 450 ? -7.261 -4.960 13.680 1.00 95.81 450 GLN A N 1
ATOM 3583 C CA . GLN A 1 450 ? -6.953 -4.761 15.106 1.00 95.81 450 GLN A CA 1
ATOM 3584 C C . GLN A 1 450 ? -8.163 -5.009 16.016 1.00 95.81 450 GLN A C 1
ATOM 3586 O O . GLN A 1 450 ? -7.999 -5.476 17.144 1.00 95.81 450 GLN A O 1
ATOM 3591 N N . TRP A 1 451 ? -9.381 -4.752 15.532 1.00 98.12 451 TRP A N 1
ATOM 3592 C CA . TRP A 1 451 ? -10.606 -5.134 16.232 1.00 98.12 451 TRP A CA 1
ATOM 3593 C C . TRP A 1 451 ? -10.718 -6.653 16.392 1.00 98.12 451 TRP A C 1
ATOM 3595 O O . TRP A 1 451 ? -10.937 -7.140 17.501 1.00 98.12 451 TRP A O 1
ATOM 3605 N N . GLU A 1 452 ? -10.519 -7.418 15.318 1.00 96.19 452 GLU A N 1
ATOM 3606 C CA . GLU A 1 452 ? -10.559 -8.882 15.368 1.00 96.19 452 GLU A CA 1
ATOM 3607 C C . GLU A 1 452 ? -9.464 -9.438 16.287 1.00 96.19 452 GLU A C 1
ATOM 3609 O O . GLU A 1 452 ? -9.757 -10.284 17.135 1.00 96.19 452 GLU A O 1
ATOM 3614 N N . ARG A 1 453 ? -8.248 -8.878 16.230 1.00 97.44 453 ARG A N 1
ATOM 3615 C CA . ARG A 1 453 ? -7.161 -9.198 17.169 1.00 97.44 453 ARG A CA 1
ATOM 3616 C C . ARG A 1 453 ? -7.564 -8.964 18.630 1.00 97.44 453 ARG A C 1
ATOM 3618 O O . ARG A 1 453 ? -7.306 -9.821 19.475 1.00 97.44 453 ARG A O 1
ATOM 3625 N N . LEU A 1 454 ? -8.205 -7.837 18.947 1.00 98.44 454 LEU A N 1
ATOM 3626 C CA . LEU A 1 454 ? -8.717 -7.568 20.296 1.00 98.44 454 LEU A CA 1
ATOM 3627 C C . LEU A 1 454 ? -9.736 -8.634 20.727 1.00 98.44 454 LEU A C 1
ATOM 3629 O O . LEU A 1 454 ? -9.643 -9.165 21.837 1.00 98.44 454 LEU A O 1
ATOM 3633 N N . LEU A 1 455 ? -10.694 -8.971 19.860 1.00 98.00 455 LEU A N 1
ATOM 3634 C CA . LEU A 1 455 ? -11.700 -9.992 20.161 1.00 98.00 455 LEU A CA 1
ATOM 3635 C C . LEU A 1 455 ? -11.069 -11.371 20.388 1.00 98.00 455 LEU A C 1
ATOM 3637 O O . LEU A 1 455 ? -11.503 -12.102 21.284 1.00 98.00 455 LEU A O 1
ATOM 3641 N N . GLU A 1 456 ? -10.039 -11.721 19.623 1.00 95.81 456 GLU A N 1
ATOM 3642 C CA . GLU A 1 456 ? -9.269 -12.949 19.810 1.00 95.81 456 GLU A CA 1
ATOM 3643 C C . GLU A 1 456 ? -8.530 -12.972 21.148 1.00 95.81 456 GLU A C 1
ATOM 3645 O O . GLU A 1 456 ? -8.621 -13.969 21.868 1.00 95.81 456 GLU A O 1
ATOM 3650 N N . GLU A 1 457 ? -7.836 -11.893 21.518 1.00 97.56 457 GLU A N 1
ATOM 3651 C CA . GLU A 1 457 ? -7.120 -11.804 22.797 1.00 97.56 457 GLU A CA 1
ATOM 3652 C C . GLU A 1 457 ? -8.064 -11.918 23.998 1.00 97.56 457 GLU A C 1
ATOM 3654 O O . GLU A 1 457 ? -7.766 -12.638 24.958 1.00 97.56 457 GLU A O 1
ATOM 3659 N N . ILE A 1 458 ? -9.246 -11.298 23.926 1.00 98.06 458 ILE A N 1
ATOM 3660 C CA . ILE A 1 458 ? -10.281 -11.474 24.952 1.00 98.06 458 ILE A CA 1
ATOM 3661 C C . ILE A 1 458 ? -10.752 -12.929 24.964 1.00 98.06 458 ILE A C 1
ATOM 3663 O O . ILE A 1 458 ? -10.778 -13.556 26.023 1.00 98.06 458 ILE A O 1
ATOM 3667 N N . THR A 1 459 ? -11.063 -13.502 23.798 1.00 95.81 459 THR A N 1
ATOM 3668 C CA . THR A 1 459 ? -11.575 -14.877 23.679 1.00 95.81 459 THR A CA 1
ATOM 3669 C C . THR A 1 459 ? -10.605 -15.910 24.251 1.00 95.81 459 THR A C 1
ATOM 3671 O O . THR A 1 459 ? -11.036 -16.817 24.966 1.00 95.81 459 THR A O 1
ATOM 3674 N N . LYS A 1 460 ? -9.296 -15.753 24.014 1.00 94.38 460 LYS A N 1
ATOM 3675 C CA . LYS A 1 460 ? -8.236 -16.621 24.566 1.00 94.38 460 LYS A CA 1
ATOM 3676 C C . LYS A 1 460 ? -8.222 -16.640 26.097 1.00 94.38 460 LYS A C 1
ATOM 3678 O O . LYS A 1 460 ? -7.783 -17.624 26.690 1.00 94.38 460 LYS A O 1
ATOM 3683 N N . ARG A 1 461 ? -8.675 -15.558 26.733 1.00 94.94 461 ARG A N 1
ATOM 3684 C CA . ARG A 1 461 ? -8.618 -15.344 28.186 1.00 94.94 461 ARG A CA 1
ATOM 3685 C C . ARG A 1 461 ? -9.980 -15.442 28.878 1.00 94.94 461 ARG A C 1
ATOM 3687 O O . ARG A 1 461 ? -10.035 -15.309 30.098 1.00 94.94 461 ARG A O 1
ATOM 3694 N N . LEU A 1 462 ? -11.061 -15.695 28.137 1.00 94.50 462 LEU A N 1
ATOM 3695 C CA . LEU A 1 462 ? -12.404 -15.840 28.700 1.00 94.50 462 LEU A CA 1
ATOM 3696 C C . LEU A 1 462 ? -12.473 -16.971 29.728 1.00 94.50 462 LEU A C 1
ATOM 3698 O O . LEU A 1 462 ? -12.055 -18.105 29.485 1.00 94.50 462 LEU A O 1
ATOM 3702 N N . VAL A 1 463 ? -13.107 -16.678 30.862 1.00 89.69 463 VAL A N 1
ATOM 3703 C CA . VAL A 1 463 ? -13.395 -17.682 31.889 1.00 89.69 463 VAL A CA 1
ATOM 3704 C C . VAL A 1 463 ? -14.697 -18.393 31.529 1.00 89.69 463 VAL A C 1
ATOM 3706 O O . VAL A 1 463 ? -15.787 -17.959 31.902 1.00 89.69 463 VAL A O 1
ATOM 3709 N N . LEU A 1 464 ? -14.585 -19.492 30.780 1.00 87.00 464 LEU A N 1
ATOM 3710 C CA . LEU A 1 464 ? -15.729 -20.299 30.353 1.00 87.00 464 LEU A CA 1
ATOM 3711 C C . LEU A 1 464 ? -16.074 -21.410 31.366 1.00 87.00 464 LEU A C 1
ATOM 3713 O O . LEU A 1 464 ? -15.181 -21.953 32.026 1.00 87.00 464 LEU A O 1
ATOM 3717 N N . PRO A 1 465 ? -17.359 -21.805 31.484 1.00 83.81 465 PRO A N 1
ATOM 3718 C CA . PRO A 1 465 ? -17.758 -22.976 32.262 1.00 83.81 465 PRO A CA 1
ATOM 3719 C C . PRO A 1 465 ? -17.039 -24.252 31.805 1.00 83.81 465 PRO A C 1
ATOM 3721 O O . PRO A 1 465 ? -16.746 -24.431 30.623 1.00 83.81 465 PRO A O 1
ATOM 3724 N N . ALA A 1 466 ? -16.796 -25.181 32.735 1.00 78.56 466 ALA A N 1
ATOM 3725 C CA . ALA A 1 466 ? -16.094 -26.428 32.438 1.00 78.56 466 ALA A CA 1
ATOM 3726 C C . ALA A 1 466 ? -16.775 -27.214 31.298 1.00 78.56 466 ALA A C 1
ATOM 3728 O O . ALA A 1 466 ? -17.930 -27.622 31.418 1.00 78.56 466 ALA A O 1
ATOM 3729 N N . GLY A 1 467 ? -16.037 -27.443 30.206 1.00 75.50 467 GLY A N 1
ATOM 3730 C CA . GLY A 1 467 ? -16.515 -28.163 29.021 1.00 75.50 467 GLY A CA 1
ATOM 3731 C C . GLY A 1 467 ? -17.219 -27.302 27.964 1.00 75.50 467 GLY A C 1
ATOM 3732 O O . GLY A 1 467 ? -17.660 -27.856 26.960 1.00 75.50 467 GLY A O 1
ATOM 3733 N N . ALA A 1 468 ? -17.319 -25.983 28.154 1.00 80.81 468 ALA A N 1
ATOM 3734 C CA . ALA A 1 468 ? -17.828 -25.058 27.144 1.00 80.81 468 ALA A CA 1
ATOM 3735 C C . ALA A 1 468 ? -16.702 -24.552 26.224 1.00 80.81 468 ALA A C 1
ATOM 3737 O O . ALA A 1 468 ? -15.588 -24.293 26.678 1.00 80.81 468 ALA A O 1
ATOM 3738 N N . SER A 1 469 ? -17.005 -24.386 24.936 1.00 81.31 469 SER A N 1
ATOM 3739 C CA . SER A 1 469 ? -16.151 -23.693 23.967 1.00 81.31 469 SER A CA 1
ATOM 3740 C C . SER A 1 469 ? -16.657 -22.272 23.729 1.00 81.31 469 SER A C 1
ATOM 3742 O O . SER A 1 469 ? -17.845 -21.998 23.912 1.00 81.31 469 SER A O 1
ATOM 3744 N N . ALA A 1 470 ? -15.770 -21.381 23.284 1.00 84.56 470 ALA A N 1
ATOM 3745 C CA . ALA A 1 470 ? -16.163 -20.056 22.817 1.00 84.56 470 ALA A CA 1
ATOM 3746 C C . ALA A 1 470 ? -17.192 -20.178 21.681 1.00 84.56 470 ALA A C 1
ATOM 3748 O O . ALA A 1 470 ? -17.052 -21.028 20.796 1.00 84.56 470 ALA A O 1
ATOM 3749 N N . ALA A 1 471 ? -18.240 -19.354 21.729 1.00 87.31 471 ALA A N 1
ATOM 3750 C CA . ALA A 1 471 ? -19.180 -19.245 20.622 1.00 87.31 471 ALA A CA 1
ATOM 3751 C C . ALA A 1 471 ? -18.505 -18.513 19.443 1.00 87.31 471 ALA A C 1
ATOM 3753 O O . ALA A 1 471 ? -17.537 -17.778 19.652 1.00 87.31 471 ALA A O 1
ATOM 3754 N N . PRO A 1 472 ? -18.972 -18.703 18.198 1.00 89.81 472 PRO A N 1
ATOM 3755 C CA . PRO A 1 472 ? -18.473 -17.911 17.083 1.00 89.81 472 PRO A CA 1
ATOM 3756 C C . PRO A 1 472 ? -18.828 -16.430 17.269 1.00 89.81 472 PRO A C 1
ATOM 3758 O O . PRO A 1 472 ? -19.822 -16.089 17.919 1.00 89.81 472 PRO A O 1
ATOM 3761 N N . LEU A 1 473 ? -18.022 -15.554 16.665 1.00 93.56 473 LEU A N 1
ATOM 3762 C CA . LEU A 1 473 ? -18.374 -14.144 16.524 1.00 93.56 473 LEU A CA 1
ATOM 3763 C C . LEU A 1 473 ? -19.674 -14.010 15.718 1.00 93.56 473 LEU A C 1
ATOM 3765 O O . LEU A 1 473 ? -19.956 -14.811 14.827 1.00 93.56 473 LEU A O 1
ATOM 3769 N N . GLN A 1 474 ? -20.469 -13.004 16.057 1.00 95.12 474 GLN A N 1
ATOM 3770 C CA . GLN A 1 474 ? -21.730 -12.689 15.402 1.00 95.12 474 GLN A CA 1
ATOM 3771 C C . GLN A 1 474 ? -21.501 -11.787 14.187 1.00 95.12 474 GLN A C 1
ATOM 3773 O O . GLN A 1 474 ? -20.532 -11.023 14.137 1.00 95.12 474 GLN A O 1
ATOM 3778 N N . ASP A 1 475 ? -22.448 -11.826 13.251 1.00 95.62 475 ASP A N 1
ATOM 3779 C CA . ASP A 1 475 ? -22.444 -10.944 12.086 1.00 95.62 475 ASP A CA 1
ATOM 3780 C C . ASP A 1 475 ? -22.481 -9.457 12.500 1.00 95.62 475 ASP A C 1
ATOM 3782 O O . ASP A 1 475 ? -23.073 -9.132 13.545 1.00 95.62 475 ASP A O 1
ATOM 3786 N N . PRO A 1 476 ? -21.884 -8.555 11.695 1.00 97.44 476 PRO A N 1
ATOM 3787 C CA . PRO A 1 476 ? -21.953 -7.105 11.893 1.00 97.44 476 PRO A CA 1
ATOM 3788 C C . PRO A 1 476 ? -23.386 -6.557 11.955 1.00 97.44 476 PRO A C 1
ATOM 3790 O O . PRO A 1 476 ? -24.367 -7.282 11.759 1.00 97.44 476 PRO A O 1
ATOM 3793 N N . LEU A 1 477 ? -23.533 -5.261 12.243 1.00 96.69 477 LEU A N 1
ATOM 3794 C CA . LEU A 1 477 ? -24.854 -4.635 12.163 1.00 96.69 477 LEU A CA 1
ATOM 3795 C C . LEU A 1 477 ? -25.341 -4.604 10.700 1.00 96.69 477 LEU A C 1
ATOM 3797 O O . LEU A 1 477 ? -24.545 -4.307 9.809 1.00 96.69 477 LEU A O 1
ATOM 3801 N N . PRO A 1 478 ? -26.634 -4.880 10.435 1.00 96.56 478 PRO A N 1
ATOM 3802 C CA . PRO A 1 478 ? -27.182 -4.798 9.084 1.00 96.56 478 PRO A CA 1
ATOM 3803 C C . PRO A 1 478 ? -27.041 -3.390 8.494 1.00 96.56 478 PRO A C 1
ATOM 3805 O O . PRO A 1 478 ? -27.327 -2.399 9.166 1.00 96.56 478 PRO A O 1
ATOM 3808 N N . THR A 1 479 ? -26.634 -3.295 7.229 1.00 94.50 479 THR A N 1
ATOM 3809 C CA . THR A 1 479 ? -26.419 -2.007 6.550 1.00 94.50 479 THR A CA 1
ATOM 3810 C C . THR A 1 479 ? -27.686 -1.155 6.510 1.00 94.50 479 THR A C 1
ATOM 3812 O O . THR A 1 479 ? -27.642 0.027 6.837 1.00 94.50 479 THR A O 1
ATOM 3815 N N . ASP A 1 480 ? -28.832 -1.769 6.218 1.00 94.81 480 ASP A N 1
ATOM 3816 C CA . ASP A 1 480 ? -30.143 -1.114 6.198 1.00 94.81 480 ASP A CA 1
ATOM 3817 C C . ASP A 1 480 ? -30.577 -0.589 7.574 1.00 94.81 480 ASP A C 1
ATOM 3819 O O . ASP A 1 480 ? -31.382 0.338 7.658 1.00 94.81 480 ASP A O 1
ATOM 3823 N N . LEU A 1 481 ? -30.049 -1.160 8.660 1.00 95.25 481 LEU A N 1
ATOM 3824 C CA . LEU A 1 481 ? -30.260 -0.670 10.019 1.00 95.25 481 LEU A CA 1
ATOM 3825 C C . LEU A 1 481 ? -29.398 0.559 10.311 1.00 95.25 481 LEU A C 1
ATOM 3827 O O . LEU A 1 481 ? -29.894 1.553 10.838 1.00 95.25 481 LEU A O 1
ATOM 3831 N N . VAL A 1 482 ? -28.107 0.488 9.981 1.00 93.19 482 VAL A N 1
ATOM 3832 C CA . VAL A 1 482 ? -27.143 1.567 10.242 1.00 93.19 482 VAL A CA 1
ATOM 3833 C C . VAL A 1 482 ? -27.487 2.812 9.420 1.00 93.19 482 VAL A C 1
ATOM 3835 O O . VAL A 1 482 ? -27.439 3.923 9.943 1.00 93.19 482 VAL A O 1
ATOM 3838 N N . GLU A 1 483 ? -27.919 2.636 8.169 1.00 90.44 483 GLU A N 1
ATOM 3839 C CA . GLU A 1 483 ? -28.288 3.727 7.257 1.00 90.44 483 GLU A CA 1
ATOM 3840 C C . GLU A 1 483 ? -29.501 4.560 7.701 1.00 90.44 483 GLU A C 1
ATOM 3842 O O . GLU A 1 483 ? -29.679 5.669 7.197 1.00 90.44 483 GLU A O 1
ATOM 3847 N N . GLN A 1 484 ? -30.309 4.082 8.655 1.00 90.62 484 GLN A N 1
ATOM 3848 C CA . GLN A 1 484 ? -31.474 4.817 9.177 1.00 90.62 484 GLN A CA 1
ATOM 3849 C C . GLN A 1 484 ? -31.105 6.053 10.004 1.00 90.62 484 GLN A C 1
ATOM 3851 O O . GLN A 1 484 ? -31.978 6.862 10.316 1.00 90.62 484 GLN A O 1
ATOM 3856 N N . PHE A 1 485 ? -29.834 6.196 10.374 1.00 87.38 485 PHE A N 1
ATOM 3857 C CA . PHE A 1 485 ? -29.370 7.209 11.308 1.00 87.38 485 PHE A CA 1
ATOM 3858 C C . PHE A 1 485 ? -28.176 7.997 10.735 1.00 87.38 485 PHE A C 1
ATOM 3860 O O . PHE A 1 485 ? -27.474 7.571 9.811 1.00 87.38 485 PHE A O 1
ATOM 3867 N N . ASP A 1 486 ? -27.943 9.183 11.296 1.00 80.31 486 ASP A N 1
ATOM 3868 C CA . ASP A 1 486 ? -26.852 10.066 10.882 1.00 80.31 486 ASP A CA 1
ATOM 3869 C C . ASP A 1 486 ? -25.552 9.719 11.615 1.00 80.31 486 ASP A C 1
ATOM 3871 O O . ASP A 1 486 ? -25.384 10.062 12.790 1.00 80.31 486 ASP A O 1
ATOM 3875 N N . GLN A 1 487 ? -24.610 9.094 10.906 1.00 81.31 487 GLN A N 1
ATOM 3876 C CA . GLN A 1 487 ? -23.224 8.874 11.342 1.00 81.31 487 GLN A CA 1
ATOM 3877 C C . GLN A 1 487 ? -22.220 9.332 10.282 1.00 81.31 487 GLN A C 1
ATOM 3879 O O . GLN A 1 487 ? -22.569 9.510 9.111 1.00 81.31 487 GLN A O 1
ATOM 3884 N N . SER A 1 488 ? -20.955 9.465 10.686 1.00 81.81 488 SER A N 1
ATOM 3885 C CA . SER A 1 488 ? -19.834 9.634 9.764 1.00 81.81 488 SER A CA 1
ATOM 3886 C C . SER A 1 488 ? -19.701 8.437 8.831 1.00 81.81 488 SER A C 1
ATOM 3888 O O . SER A 1 488 ? -20.065 7.304 9.157 1.00 81.81 488 SER A O 1
ATOM 3890 N N . SER A 1 489 ? -19.141 8.702 7.654 1.00 85.31 489 SER A N 1
ATOM 3891 C CA . SER A 1 489 ? -18.972 7.693 6.615 1.00 85.31 489 SER A CA 1
ATOM 3892 C C . SER A 1 489 ? -18.092 6.523 7.089 1.00 85.31 489 SER A C 1
ATOM 3894 O O . SER A 1 489 ? -18.459 5.364 6.888 1.00 85.31 489 SER A O 1
ATOM 3896 N N . PHE A 1 490 ? -17.013 6.812 7.825 1.00 88.06 490 PHE A N 1
ATOM 3897 C CA . PHE A 1 490 ? -16.159 5.794 8.438 1.00 88.06 490 PHE A CA 1
ATOM 3898 C C . PHE A 1 490 ? -16.903 4.951 9.483 1.00 88.06 490 PHE A C 1
ATOM 3900 O O . PHE A 1 490 ? -16.805 3.726 9.467 1.00 88.06 490 PHE A O 1
ATOM 3907 N N . ALA A 1 491 ? -17.692 5.577 10.368 1.00 90.56 491 ALA A N 1
ATOM 3908 C CA . ALA A 1 491 ? -18.441 4.847 11.389 1.00 90.56 491 ALA A CA 1
ATOM 3909 C C . ALA A 1 491 ? -19.461 3.883 10.776 1.00 90.56 491 ALA A C 1
ATOM 3911 O O . ALA A 1 491 ? -19.573 2.747 11.236 1.00 90.56 491 ALA A O 1
ATOM 3912 N N . LYS A 1 492 ? -20.165 4.303 9.715 1.00 91.50 492 LYS A N 1
ATOM 3913 C CA . LYS A 1 492 ? -21.085 3.426 8.974 1.00 91.50 492 LYS A CA 1
ATOM 3914 C C . LYS A 1 492 ? -20.353 2.216 8.409 1.00 91.50 492 LYS A C 1
ATOM 3916 O O . LYS A 1 492 ? -20.786 1.087 8.632 1.00 91.50 492 LYS A O 1
ATOM 3921 N N . ALA A 1 493 ? -19.236 2.456 7.723 1.00 92.06 493 ALA A N 1
ATOM 3922 C CA . ALA A 1 493 ? -18.438 1.398 7.119 1.00 92.06 493 ALA A CA 1
ATOM 3923 C C . ALA A 1 493 ? -17.925 0.406 8.176 1.00 92.06 493 ALA A C 1
ATOM 3925 O O . ALA A 1 493 ? -18.083 -0.802 8.013 1.00 92.06 493 ALA A O 1
ATOM 3926 N N . TRP A 1 494 ? -17.403 0.908 9.299 1.00 96.00 494 TRP A N 1
ATOM 3927 C CA . TRP A 1 494 ? -16.915 0.066 10.389 1.00 96.00 494 TRP A CA 1
ATOM 3928 C C . TRP A 1 494 ? -18.034 -0.731 11.069 1.00 96.00 494 TRP A C 1
ATOM 3930 O O . TRP A 1 494 ? -17.902 -1.942 11.216 1.00 96.00 494 TRP A O 1
ATOM 3940 N N . LEU A 1 495 ? -19.168 -0.110 11.417 1.00 96.88 495 LEU A N 1
ATOM 3941 C CA . LEU A 1 495 ? -20.301 -0.794 12.065 1.00 96.88 495 LEU A CA 1
ATOM 3942 C C . LEU A 1 495 ? -20.909 -1.910 11.193 1.00 96.88 495 LEU A C 1
ATOM 3944 O O . LEU A 1 495 ? -21.409 -2.901 11.731 1.00 96.88 495 LEU A O 1
ATOM 3948 N N . CYS A 1 496 ? -20.848 -1.762 9.866 1.00 96.62 496 CYS A N 1
ATOM 3949 C CA . CYS A 1 496 ? -21.326 -2.761 8.906 1.00 96.62 496 CYS A CA 1
ATOM 3950 C C . CYS A 1 496 ? -20.298 -3.864 8.596 1.00 96.62 496 CYS A C 1
ATOM 3952 O O . CYS A 1 496 ? -20.668 -4.882 8.016 1.00 96.62 496 CYS A O 1
ATOM 3954 N N . ALA A 1 497 ? -19.025 -3.679 8.955 1.00 95.81 497 ALA A N 1
ATOM 3955 C CA . ALA A 1 497 ? -17.950 -4.635 8.680 1.00 95.81 497 ALA A CA 1
ATOM 3956 C C . ALA A 1 497 ? -17.464 -5.375 9.939 1.00 95.81 497 ALA A C 1
ATOM 3958 O O . ALA A 1 497 ? -17.067 -6.538 9.867 1.00 95.81 497 ALA A O 1
ATOM 3959 N N . ALA A 1 498 ? -17.504 -4.726 11.103 1.00 97.12 498 ALA A N 1
ATOM 3960 C CA . ALA A 1 498 ? -16.968 -5.257 12.348 1.00 97.12 498 ALA A CA 1
ATOM 3961 C C . ALA A 1 498 ? -17.843 -6.385 12.905 1.00 97.12 498 ALA A C 1
ATOM 3963 O O . ALA A 1 498 ? -18.996 -6.178 13.294 1.00 97.12 498 ALA A O 1
ATOM 3964 N N . LYS A 1 499 ? -17.274 -7.592 13.000 1.00 96.00 499 LYS A N 1
ATOM 3965 C CA . LYS A 1 499 ? -17.922 -8.719 13.684 1.00 96.00 499 LYS A CA 1
ATOM 3966 C C . LYS A 1 499 ? -18.199 -8.370 15.140 1.00 96.00 499 LYS A C 1
ATOM 3968 O O . LYS A 1 499 ? -17.405 -7.690 15.792 1.00 96.00 499 LYS A O 1
ATOM 3973 N N . ARG A 1 500 ? -19.306 -8.877 15.674 1.00 96.19 500 ARG A N 1
ATOM 3974 C CA . ARG A 1 500 ? -19.732 -8.581 17.046 1.00 96.19 500 ARG A CA 1
ATOM 3975 C C . ARG A 1 500 ? -19.371 -9.742 17.981 1.00 96.19 500 ARG A C 1
ATOM 3977 O O . ARG A 1 500 ? -19.553 -10.902 17.609 1.00 96.19 500 ARG A O 1
ATOM 3984 N N . PRO A 1 501 ? -18.847 -9.482 19.188 1.00 95.69 501 PRO A N 1
ATOM 3985 C CA . PRO A 1 501 ? -18.527 -10.539 20.135 1.00 95.69 501 PRO A CA 1
ATOM 3986 C C . PRO A 1 501 ? -19.788 -11.227 20.665 1.00 95.69 501 PRO A C 1
ATOM 3988 O O . PRO A 1 501 ? -20.877 -10.660 20.697 1.00 95.69 501 PRO A O 1
ATOM 3991 N N . PHE A 1 502 ? -19.624 -12.461 21.137 1.00 93.19 502 PHE A N 1
ATOM 3992 C CA . PHE A 1 502 ? -20.659 -13.186 21.885 1.00 93.19 502 PHE A CA 1
ATOM 3993 C C . PHE A 1 502 ? -20.643 -12.865 23.393 1.00 93.19 502 PHE A C 1
ATOM 3995 O O . PHE A 1 502 ? -21.459 -13.393 24.147 1.00 93.19 502 PHE A O 1
ATOM 4002 N N . PHE A 1 503 ? -19.699 -12.030 23.829 1.00 94.31 503 PHE A N 1
ATOM 4003 C CA . PHE A 1 503 ? -19.534 -11.523 25.188 1.00 94.31 503 PHE A CA 1
ATOM 4004 C C . PHE A 1 503 ? -19.805 -10.011 25.232 1.00 94.31 503 PHE A C 1
ATOM 4006 O O . PHE A 1 503 ? -19.920 -9.359 24.196 1.00 94.31 503 PHE A O 1
ATOM 4013 N N . VAL A 1 504 ? -19.937 -9.451 26.435 1.00 94.19 504 VAL A N 1
ATOM 4014 C CA . VAL A 1 504 ? -20.495 -8.106 26.642 1.00 94.19 504 VAL A CA 1
ATOM 4015 C C . VAL A 1 504 ? -19.423 -7.018 26.580 1.00 94.19 504 VAL A C 1
ATOM 4017 O O . VAL A 1 504 ? -19.614 -6.013 25.897 1.00 94.19 504 VAL A O 1
ATOM 4020 N N . TYR A 1 505 ? -18.304 -7.210 27.283 1.00 97.25 505 TYR A N 1
ATOM 4021 C CA . TYR A 1 505 ? -17.317 -6.161 27.541 1.00 97.25 505 TYR A CA 1
ATOM 4022 C C . TYR A 1 505 ? -16.050 -6.328 26.704 1.00 97.25 505 TYR A C 1
ATOM 4024 O O . TYR A 1 505 ? -15.383 -7.363 26.768 1.00 97.25 505 TYR A O 1
ATOM 4032 N N . VAL A 1 506 ? -15.687 -5.278 25.968 1.00 97.56 506 VAL A N 1
ATOM 4033 C CA . VAL A 1 506 ? -14.481 -5.231 25.115 1.00 97.56 506 VAL A CA 1
ATOM 4034 C C . VAL A 1 506 ? -13.381 -4.327 25.670 1.00 97.56 506 VAL A C 1
ATOM 4036 O O . VAL A 1 506 ? -12.225 -4.452 25.285 1.00 97.56 506 VAL A O 1
ATOM 4039 N N . ALA A 1 507 ? -13.732 -3.455 26.614 1.00 97.31 507 ALA A N 1
ATOM 4040 C CA . ALA A 1 507 ? -12.818 -2.658 27.428 1.00 97.31 507 ALA A CA 1
ATOM 4041 C C . ALA A 1 507 ? -13.504 -2.344 28.778 1.00 97.31 507 ALA A C 1
ATOM 4043 O O . ALA A 1 507 ? -14.699 -2.630 28.921 1.00 97.31 507 ALA A O 1
ATOM 4044 N N . PRO A 1 508 ? -12.813 -1.757 29.775 1.00 96.06 508 PRO A N 1
ATOM 4045 C CA . PRO A 1 508 ? -13.395 -1.454 31.083 1.00 96.06 508 PRO A CA 1
ATOM 4046 C C . PRO A 1 508 ? -14.682 -0.612 30.994 1.00 96.06 508 PRO A C 1
ATOM 4048 O O . PRO A 1 508 ? -14.646 0.594 30.765 1.00 96.06 508 PRO A O 1
ATOM 4051 N N . GLY A 1 509 ? -15.842 -1.250 31.172 1.00 93.56 509 GLY A N 1
ATOM 4052 C CA . GLY A 1 509 ? -17.158 -0.604 31.059 1.00 93.56 509 GLY A CA 1
ATOM 4053 C C . GLY A 1 509 ? -17.628 -0.268 29.637 1.00 93.56 509 GLY A C 1
ATOM 4054 O O . GLY A 1 509 ? -18.668 0.375 29.501 1.00 93.56 509 GLY A O 1
ATOM 4055 N N . ILE A 1 510 ? -16.910 -0.698 28.594 1.00 96.12 510 ILE A N 1
ATOM 4056 C CA . ILE A 1 510 ? -17.271 -0.490 27.182 1.00 96.12 510 ILE A CA 1
ATOM 4057 C C . ILE A 1 510 ? -17.824 -1.784 26.591 1.00 96.12 510 ILE A C 1
ATOM 4059 O O . ILE A 1 510 ? -17.248 -2.860 26.763 1.00 96.12 510 ILE A O 1
ATOM 4063 N N . THR A 1 511 ? -18.933 -1.660 25.871 1.00 95.38 511 THR A N 1
ATOM 4064 C CA . THR A 1 511 ? -19.703 -2.771 25.302 1.00 95.38 511 THR A CA 1
ATOM 4065 C C . THR A 1 511 ? -19.841 -2.652 23.791 1.00 95.38 511 THR A C 1
ATOM 4067 O O . THR A 1 511 ? -19.370 -1.691 23.187 1.00 95.38 511 THR A O 1
ATOM 4070 N N . THR A 1 512 ? -20.4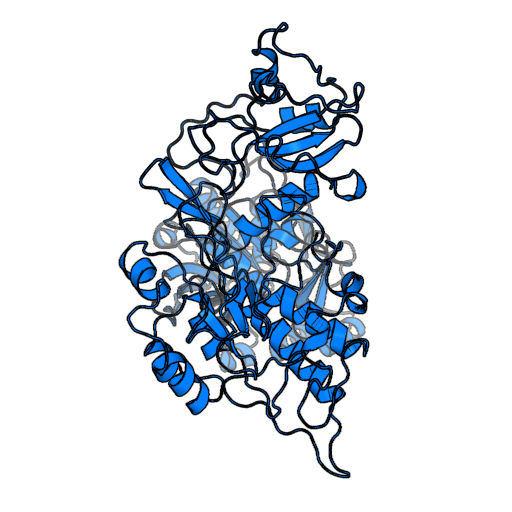87 -3.640 23.175 1.00 94.38 512 THR A N 1
ATOM 4071 C CA . THR A 1 512 ? -20.806 -3.642 21.744 1.00 94.38 512 THR A CA 1
ATOM 4072 C C . THR A 1 512 ? -22.309 -3.543 21.512 1.00 94.38 512 THR A C 1
ATOM 4074 O O . THR A 1 512 ? -23.119 -3.853 22.388 1.00 94.38 512 THR A O 1
ATOM 4077 N N . PHE A 1 513 ? -22.698 -3.090 20.323 1.00 94.94 513 PHE A N 1
ATOM 4078 C CA . PHE A 1 513 ? -24.103 -2.998 19.957 1.00 94.94 513 PHE A CA 1
ATOM 4079 C C . PHE A 1 513 ? -24.729 -4.372 19.691 1.00 94.94 513 PHE A C 1
ATOM 4081 O O . PHE A 1 513 ? -24.156 -5.238 19.030 1.00 94.94 513 PHE A O 1
ATOM 4088 N N . THR A 1 514 ? -25.975 -4.539 20.122 1.00 93.44 514 THR A N 1
ATOM 4089 C CA . THR A 1 514 ? -26.925 -5.420 19.441 1.00 93.44 514 THR A CA 1
ATOM 4090 C C . THR A 1 514 ? -27.727 -4.573 18.456 1.00 93.44 514 THR A C 1
ATOM 4092 O O . THR A 1 514 ? -27.748 -3.348 18.563 1.00 93.44 514 THR A O 1
ATOM 4095 N N . SER A 1 515 ? -28.414 -5.199 17.497 1.00 94.25 515 SER A N 1
ATOM 4096 C CA . SER A 1 515 ? -29.316 -4.458 16.604 1.00 94.25 515 SER A CA 1
ATOM 4097 C C . SER A 1 515 ? -30.381 -3.675 17.383 1.00 94.25 515 SER A C 1
ATOM 4099 O O . SER A 1 515 ? -30.695 -2.548 17.023 1.00 94.25 515 SER A O 1
ATOM 4101 N N . GLU A 1 516 ? -30.890 -4.247 18.477 1.00 94.44 516 GLU A N 1
ATOM 4102 C CA . GLU A 1 516 ? -31.861 -3.599 19.366 1.00 94.44 516 GLU A CA 1
ATOM 4103 C C . GLU A 1 516 ? -31.232 -2.423 20.124 1.00 94.44 516 GLU A C 1
ATOM 4105 O O . GLU A 1 516 ? -31.737 -1.306 20.043 1.00 94.44 516 GLU A O 1
ATOM 4110 N N . SER A 1 517 ? -30.076 -2.623 20.774 1.00 92.94 517 SER A N 1
ATOM 4111 C CA . SER A 1 517 ? -29.448 -1.553 21.557 1.00 92.94 517 SER A CA 1
ATOM 4112 C C . SER A 1 517 ? -28.939 -0.401 20.691 1.00 92.94 517 SER A C 1
ATOM 4114 O O . SER A 1 517 ? -28.933 0.743 21.144 1.00 92.94 517 SER A O 1
ATOM 4116 N N . PHE A 1 518 ? -28.546 -0.676 19.444 1.00 94.44 518 PHE A N 1
ATOM 4117 C CA . PHE A 1 518 ? -28.188 0.354 18.472 1.00 94.44 518 PHE A CA 1
ATOM 4118 C C . PHE A 1 518 ? -29.376 1.269 18.166 1.00 94.44 518 PHE A C 1
ATOM 4120 O O . PHE A 1 518 ? -29.258 2.488 18.298 1.00 94.44 518 PHE A O 1
ATOM 4127 N N . VAL A 1 519 ? -30.530 0.683 17.828 1.00 94.38 519 VAL A N 1
ATOM 4128 C CA . VAL A 1 519 ? -31.764 1.435 17.558 1.00 94.38 519 VAL A CA 1
ATOM 4129 C C . VAL A 1 519 ? -32.198 2.215 18.788 1.00 94.38 519 VAL A C 1
ATOM 4131 O O . VAL A 1 519 ? -32.476 3.407 18.671 1.00 94.38 519 VAL A O 1
ATOM 4134 N N . ASP A 1 520 ? -32.217 1.583 19.960 1.00 91.69 520 ASP A N 1
ATOM 4135 C CA . ASP A 1 520 ? -32.646 2.230 21.199 1.00 91.69 520 ASP A CA 1
ATOM 4136 C C . ASP A 1 520 ? -31.787 3.456 21.525 1.00 91.69 520 ASP A C 1
ATOM 4138 O O . ASP A 1 520 ? -32.315 4.514 21.867 1.00 91.69 520 ASP A O 1
ATOM 4142 N N . ILE A 1 521 ? -30.463 3.340 21.390 1.00 90.06 521 ILE A N 1
ATOM 4143 C CA . ILE A 1 521 ? -29.532 4.424 21.720 1.00 90.06 521 ILE A CA 1
ATOM 4144 C C . ILE A 1 521 ? -29.635 5.573 20.715 1.00 90.06 521 ILE A C 1
ATOM 4146 O O . ILE A 1 521 ? -29.753 6.723 21.136 1.00 90.06 521 ILE A O 1
ATOM 4150 N N . TYR A 1 522 ? -29.617 5.288 19.411 1.00 88.56 522 TYR A N 1
ATOM 4151 C CA . TYR A 1 522 ? -29.684 6.342 18.395 1.00 88.56 522 TYR A CA 1
ATOM 4152 C C . TYR A 1 522 ? -31.081 6.978 18.293 1.00 88.56 522 TYR A C 1
ATOM 4154 O O . TYR A 1 522 ? -31.190 8.159 17.979 1.00 88.56 522 TYR A O 1
ATOM 4162 N N . THR A 1 523 ? -32.154 6.253 18.627 1.00 89.00 523 THR A N 1
ATOM 4163 C CA . THR A 1 523 ? -33.522 6.813 18.674 1.00 89.00 523 THR A CA 1
ATOM 4164 C C . THR A 1 523 ? -33.765 7.656 19.928 1.00 89.00 523 THR A C 1
ATOM 4166 O O . THR A 1 523 ? -34.590 8.568 19.907 1.00 89.00 523 THR A O 1
ATOM 4169 N N . ALA A 1 524 ? -33.062 7.373 21.029 1.00 85.31 524 ALA A N 1
ATOM 4170 C CA . ALA A 1 524 ? -33.165 8.144 22.268 1.00 85.31 524 ALA A CA 1
ATOM 4171 C C . ALA A 1 524 ? -32.473 9.517 22.198 1.00 85.31 524 ALA A C 1
ATOM 4173 O O . ALA A 1 524 ? -32.567 10.298 23.148 1.00 85.31 524 ALA A O 1
ATOM 4174 N N . GLU A 1 525 ? -31.769 9.823 21.107 1.00 77.81 525 GLU A N 1
ATOM 4175 C CA . GLU A 1 525 ? -31.110 11.108 20.932 1.00 77.81 525 GLU A CA 1
ATOM 4176 C C . GLU A 1 525 ? -32.127 12.259 20.840 1.00 77.81 525 GLU A C 1
ATOM 4178 O O . GLU A 1 525 ? -33.100 12.218 20.087 1.00 77.81 525 GLU A O 1
ATOM 4183 N N . SER A 1 526 ? -31.904 13.311 21.634 1.00 70.50 526 SER A N 1
ATOM 4184 C CA . SER A 1 526 ? -32.783 14.480 21.641 1.00 70.50 526 SER A CA 1
ATOM 4185 C C . SER A 1 526 ? -32.681 15.241 20.312 1.00 70.50 526 SER A C 1
ATOM 4187 O O . SER A 1 526 ? -31.570 15.596 19.915 1.00 70.50 526 SER A O 1
ATOM 4189 N N . PRO A 1 527 ? -33.805 15.624 19.674 1.00 64.19 527 PRO A N 1
ATOM 4190 C CA . PRO A 1 527 ? -33.789 16.479 18.484 1.00 64.19 527 PRO A CA 1
ATOM 4191 C C . PRO A 1 527 ? -33.107 17.840 18.703 1.00 64.19 527 PRO A C 1
ATOM 4193 O O . PRO A 1 527 ? -32.710 18.489 17.744 1.00 64.19 527 PRO A O 1
ATOM 4196 N N . GLY A 1 528 ? -32.986 18.285 19.961 1.00 59.81 528 GLY A N 1
ATOM 4197 C CA . GLY A 1 528 ? -32.260 19.500 20.346 1.00 59.81 528 GLY A CA 1
ATOM 4198 C C . GLY A 1 528 ? -30.766 19.284 20.616 1.00 59.81 528 GLY A C 1
ATOM 4199 O O . GLY A 1 528 ? -30.113 20.198 21.118 1.00 59.81 528 GLY A O 1
ATOM 4200 N N . ASN A 1 529 ? -30.220 18.090 20.352 1.00 64.94 529 ASN A N 1
ATOM 4201 C CA . ASN A 1 529 ? -28.789 17.839 20.482 1.00 64.94 529 ASN A CA 1
ATOM 4202 C C . ASN A 1 529 ? -28.027 18.697 19.459 1.00 64.94 529 ASN A C 1
ATOM 4204 O O . ASN A 1 529 ? -28.289 18.624 18.256 1.00 64.94 529 ASN A O 1
ATOM 4208 N N . ARG A 1 530 ? -27.044 19.480 19.929 1.00 58.56 530 ARG A N 1
ATOM 4209 C CA . ARG A 1 530 ? -26.208 20.361 19.091 1.00 58.56 530 ARG A CA 1
ATOM 4210 C C . ARG A 1 530 ? -25.493 19.609 17.961 1.00 58.56 530 ARG A C 1
ATOM 4212 O O . ARG A 1 530 ? -25.141 20.236 16.964 1.00 58.56 530 ARG A O 1
ATOM 4219 N N . ARG A 1 531 ? -25.330 18.282 18.071 1.00 65.75 531 ARG A N 1
ATOM 4220 C CA . ARG A 1 531 ? -24.854 17.424 16.974 1.00 65.75 531 ARG A CA 1
ATOM 4221 C C . ARG A 1 531 ? -25.701 17.595 15.705 1.00 65.75 531 ARG A C 1
ATOM 4223 O O . ARG A 1 531 ? -25.125 17.833 14.650 1.00 65.75 531 ARG A O 1
ATOM 4230 N N . HIS A 1 532 ? -27.033 17.561 15.801 1.00 63.84 532 HIS A N 1
ATOM 4231 C CA . HIS A 1 532 ? -27.926 17.706 14.641 1.00 63.84 532 HIS A CA 1
ATOM 4232 C C . HIS A 1 532 ? -27.857 19.109 14.014 1.00 63.84 532 HIS A C 1
ATOM 4234 O O . HIS A 1 532 ? -27.835 19.237 12.794 1.00 63.84 532 HIS A O 1
ATOM 4240 N N . GLU A 1 533 ? -27.730 20.167 14.824 1.00 60.38 533 GLU A N 1
ATOM 4241 C CA . GLU A 1 533 ? -27.588 21.538 14.304 1.00 60.38 533 GLU A CA 1
ATOM 4242 C C . GLU A 1 533 ? -26.283 21.753 13.522 1.00 60.38 533 GLU A C 1
ATOM 4244 O O . GLU A 1 533 ? -26.233 22.571 12.602 1.00 60.38 533 GLU A O 1
ATOM 4249 N N . ILE A 1 534 ? -25.214 21.050 13.904 1.00 58.62 534 ILE A N 1
ATOM 4250 C CA . ILE A 1 534 ? -23.925 21.085 13.204 1.00 58.62 534 ILE A CA 1
ATOM 4251 C C . ILE A 1 534 ? -24.012 20.261 11.914 1.00 58.62 534 ILE A C 1
ATOM 4253 O O . ILE A 1 534 ? -23.516 20.719 10.884 1.00 58.62 534 ILE A O 1
ATOM 4257 N N . VAL A 1 535 ? -24.717 19.120 11.942 1.00 59.91 535 VAL A N 1
ATOM 4258 C CA . VAL A 1 535 ? -24.982 18.285 10.756 1.00 59.91 535 VAL A CA 1
ATOM 4259 C C . VAL A 1 535 ? -25.602 19.079 9.617 1.00 59.91 535 VAL A C 1
ATOM 4261 O O . VAL A 1 535 ? -25.116 19.023 8.487 1.00 59.91 535 VAL A O 1
ATOM 4264 N N . GLU A 1 536 ? -26.608 19.891 9.921 1.00 54.94 536 GLU A N 1
ATOM 4265 C CA . GLU A 1 536 ? -27.289 20.706 8.914 1.00 54.94 536 GLU A CA 1
ATOM 4266 C C . GLU A 1 536 ? -26.427 21.853 8.358 1.00 54.94 536 GLU A C 1
ATOM 4268 O O . GLU A 1 536 ? -26.674 22.321 7.245 1.00 54.94 536 GLU A O 1
ATOM 4273 N N . LYS A 1 537 ? -25.426 22.333 9.111 1.00 52.91 537 LYS A N 1
ATOM 4274 C CA . LYS A 1 537 ? -24.700 23.576 8.794 1.00 52.91 537 LYS A CA 1
ATOM 4275 C C . LYS A 1 537 ? -23.341 23.379 8.129 1.00 52.91 537 LYS A C 1
ATOM 4277 O O . LYS A 1 537 ? -22.928 24.281 7.403 1.00 52.91 537 LYS A O 1
ATOM 4282 N N . THR A 1 538 ? -22.624 22.283 8.389 1.00 54.69 538 THR A N 1
ATOM 4283 C CA . THR A 1 538 ? -21.179 22.227 8.085 1.00 54.69 538 THR A CA 1
ATOM 4284 C C . THR A 1 538 ? -20.743 21.180 7.060 1.00 54.69 538 THR A C 1
ATOM 4286 O O . THR A 1 538 ? -19.585 21.224 6.661 1.00 54.69 538 THR A O 1
ATOM 4289 N N . GLN A 1 539 ? -21.611 20.263 6.605 1.00 54.12 539 GLN A N 1
ATOM 4290 C CA . GLN A 1 539 ? -21.240 19.167 5.677 1.00 54.12 539 GLN A CA 1
ATOM 4291 C C . GLN A 1 539 ? -19.968 18.377 6.097 1.00 54.12 539 GLN A C 1
ATOM 4293 O O . GLN A 1 539 ? -19.268 17.818 5.259 1.00 54.12 539 GLN A O 1
ATOM 4298 N N . CYS A 1 540 ? -19.649 18.350 7.394 1.00 56.94 540 CYS A N 1
ATOM 4299 C CA . CYS A 1 540 ? -18.433 17.760 7.963 1.00 56.94 540 CYS A CA 1
ATOM 4300 C C . CYS A 1 540 ? -18.606 16.274 8.318 1.00 56.94 540 CYS A C 1
ATOM 4302 O O . CYS A 1 540 ? -19.728 15.786 8.406 1.00 56.94 540 CYS A O 1
ATOM 4304 N N . GLU A 1 541 ? -17.516 15.549 8.595 1.00 64.81 541 GLU A N 1
ATOM 4305 C CA . GLU A 1 541 ? -17.648 14.252 9.271 1.00 64.81 541 GLU A CA 1
ATOM 4306 C C . GLU A 1 541 ? -17.958 14.468 10.757 1.00 64.81 541 GLU A C 1
ATOM 4308 O O . GLU A 1 541 ? -17.320 15.282 11.429 1.00 64.81 541 GLU A O 1
ATOM 4313 N N . PHE A 1 542 ? -18.969 13.759 11.265 1.00 71.69 542 PHE A N 1
ATOM 4314 C CA . PHE A 1 542 ? -19.502 13.948 12.616 1.00 71.69 542 PHE A CA 1
ATOM 4315 C C . PHE A 1 542 ? -19.007 12.883 13.586 1.00 71.69 542 PHE A C 1
ATOM 4317 O O . PHE A 1 542 ? -18.783 11.726 13.221 1.00 71.69 542 PHE A O 1
ATOM 4324 N N . ALA A 1 543 ? -18.929 13.245 14.864 1.00 77.94 543 ALA A N 1
ATOM 4325 C CA . ALA A 1 543 ? -18.662 12.256 15.889 1.00 77.94 543 ALA A CA 1
ATOM 4326 C C . ALA A 1 543 ? -19.821 11.253 15.973 1.00 77.94 543 ALA A C 1
ATOM 4328 O O . ALA A 1 543 ? -20.990 11.641 16.034 1.00 77.94 543 ALA A O 1
ATOM 4329 N N . SER A 1 544 ? -19.484 9.967 15.941 1.00 85.00 544 SER A N 1
ATOM 4330 C CA . SER A 1 544 ? -20.443 8.863 15.872 1.00 85.00 544 SER A CA 1
ATOM 4331 C C . SER A 1 544 ? -20.082 7.811 16.903 1.00 85.00 544 SER A C 1
ATOM 4333 O O . SER A 1 544 ? -18.918 7.427 17.007 1.00 85.00 544 SER A O 1
ATOM 4335 N N . LEU A 1 545 ? -21.067 7.350 17.673 1.00 90.00 545 LEU A N 1
ATOM 4336 C CA . LEU A 1 545 ? -20.853 6.341 18.707 1.00 90.00 545 LEU A CA 1
ATOM 4337 C C . LEU A 1 545 ? -20.634 4.970 18.059 1.00 90.00 545 LEU A C 1
ATOM 4339 O O . LEU A 1 545 ? -21.533 4.461 17.384 1.00 90.00 545 LEU A O 1
ATOM 4343 N N . LEU A 1 546 ? -19.464 4.377 18.297 1.00 94.12 546 LEU A N 1
ATOM 4344 C CA . LEU A 1 546 ? -19.085 3.047 17.810 1.00 94.12 546 LEU A CA 1
ATOM 4345 C C . LEU A 1 546 ? -19.327 1.967 18.865 1.00 94.12 546 LEU A C 1
ATOM 4347 O O . LEU A 1 546 ? -19.879 0.916 18.554 1.00 94.12 546 LEU A O 1
ATOM 4351 N N . LEU A 1 547 ? -18.917 2.232 20.110 1.00 95.38 547 LEU A N 1
ATOM 4352 C CA . LEU A 1 547 ? -18.988 1.277 21.219 1.00 95.38 547 LEU A CA 1
ATOM 4353 C C . LEU A 1 547 ? -19.564 1.959 22.470 1.00 95.38 547 LEU A C 1
ATOM 4355 O O . LEU A 1 547 ? -18.896 2.824 23.043 1.00 95.38 547 LEU A O 1
ATOM 4359 N N . PRO A 1 548 ? -20.788 1.617 22.912 1.00 93.94 548 PRO A N 1
ATOM 4360 C CA . PRO A 1 548 ? -21.420 2.270 24.056 1.00 93.94 548 PRO A CA 1
ATOM 4361 C C . PRO A 1 548 ? -20.807 1.845 25.394 1.00 93.94 548 PRO A C 1
ATOM 4363 O O . PRO A 1 548 ? -20.481 0.674 25.605 1.00 93.94 548 PRO A O 1
ATOM 4366 N N . ALA A 1 549 ? -20.724 2.778 26.343 1.00 90.56 549 ALA A N 1
ATOM 4367 C CA . ALA A 1 549 ? -20.476 2.449 27.744 1.00 90.56 549 ALA A CA 1
ATOM 4368 C C . ALA A 1 549 ? -21.744 1.904 28.431 1.00 90.56 549 ALA A C 1
ATOM 4370 O O . ALA A 1 549 ? -22.873 2.241 28.051 1.00 90.56 549 ALA A O 1
ATOM 4371 N N . THR A 1 550 ? -21.564 1.094 29.479 1.00 82.06 550 THR A N 1
ATOM 4372 C CA . THR A 1 550 ? -22.677 0.510 30.254 1.00 82.06 550 THR A CA 1
ATOM 4373 C C . THR A 1 550 ? -23.455 1.502 31.111 1.00 82.06 550 THR A C 1
ATOM 4375 O O . THR A 1 550 ? -24.601 1.229 31.469 1.00 82.06 550 THR A O 1
ATOM 4378 N N . SER A 1 551 ? -22.863 2.642 31.463 1.00 74.12 551 SER A N 1
ATOM 4379 C CA . SER A 1 551 ? -23.518 3.671 32.271 1.00 74.12 551 SER A CA 1
ATOM 4380 C C . SER A 1 551 ? -24.678 4.342 31.526 1.00 74.12 551 SER A C 1
ATOM 4382 O O . SER A 1 551 ? -24.727 4.347 30.297 1.00 74.12 551 SER A O 1
ATOM 4384 N N . GLY A 1 552 ? -25.626 4.918 32.275 1.00 68.62 552 GLY A N 1
ATOM 4385 C CA . GLY A 1 552 ? -26.682 5.777 31.723 1.00 68.62 552 GLY A CA 1
ATOM 4386 C C . GLY A 1 552 ? -26.137 7.100 31.153 1.00 68.62 552 GLY A C 1
ATOM 4387 O O . GLY A 1 552 ? -24.936 7.196 30.891 1.00 68.62 552 GLY A O 1
ATOM 4388 N N . PRO A 1 553 ? -26.998 8.118 30.965 1.00 74.38 553 PRO A N 1
ATOM 4389 C CA . PRO A 1 553 ? -26.555 9.452 30.567 1.00 74.38 553 PRO A CA 1
ATOM 4390 C C . PRO A 1 553 ? -25.430 9.956 31.480 1.00 74.38 553 PRO A C 1
ATOM 4392 O O . PRO A 1 553 ? -25.484 9.757 32.700 1.00 74.38 553 PRO A O 1
ATOM 4395 N N . ILE A 1 554 ? -24.403 10.565 30.890 1.00 76.12 554 ILE A N 1
ATOM 4396 C CA . ILE A 1 554 ? -23.290 11.177 31.613 1.00 76.12 554 ILE A CA 1
ATOM 4397 C C . ILE A 1 554 ? -23.839 12.289 32.518 1.00 76.12 554 ILE A C 1
ATOM 4399 O O . ILE A 1 554 ? -24.736 13.025 32.102 1.00 76.12 554 ILE A O 1
ATOM 4403 N N . PRO A 1 555 ? -23.339 12.430 33.757 1.00 66.88 555 PRO A N 1
ATOM 4404 C CA . PRO A 1 555 ? -23.734 13.540 34.618 1.00 66.88 555 PRO A CA 1
ATOM 4405 C C . PRO A 1 555 ? -23.444 14.889 33.938 1.00 66.88 555 PRO A C 1
ATOM 4407 O O . PRO A 1 555 ? -22.411 15.026 33.283 1.00 66.88 555 PRO A O 1
ATOM 4410 N N . GLU A 1 556 ? -24.305 15.899 34.129 1.00 57.34 556 GLU A N 1
ATOM 4411 C CA . GLU A 1 556 ? -23.988 17.287 33.756 1.00 57.34 556 GLU A CA 1
ATOM 4412 C C . GLU A 1 556 ? -22.688 17.704 34.470 1.00 57.34 556 GLU A C 1
ATOM 4414 O O . GLU A 1 556 ? -22.678 17.936 35.680 1.00 57.34 556 GLU A O 1
ATOM 4419 N N . SER A 1 557 ? -21.563 17.756 33.753 1.00 45.38 557 SER A N 1
ATOM 4420 C CA . SER A 1 557 ? -20.299 18.242 34.313 1.00 45.38 557 SER A CA 1
ATOM 4421 C C . SER A 1 557 ? -20.295 19.774 34.367 1.00 45.38 557 SER A C 1
ATOM 4423 O O . SER A 1 557 ? -20.787 20.435 33.467 1.00 45.38 557 SER A O 1
ATOM 4425 N N . GLU A 1 558 ? -19.754 20.406 35.406 1.00 37.12 558 GLU A N 1
ATOM 4426 C CA . GLU A 1 558 ? -19.441 21.839 35.314 1.00 37.12 558 GLU A CA 1
ATOM 4427 C C . GLU A 1 558 ? -18.265 22.011 34.334 1.00 37.12 558 GLU A C 1
ATOM 4429 O O . GLU A 1 558 ? -17.216 21.400 34.529 1.00 37.12 558 GLU A O 1
ATOM 4434 N N . GLY A 1 559 ? -18.424 22.824 33.280 1.00 43.66 559 GLY A N 1
ATOM 4435 C CA . GLY A 1 559 ? -17.337 23.118 32.329 1.00 43.66 559 GLY A CA 1
ATOM 4436 C C . GLY A 1 559 ? -17.566 22.723 30.868 1.00 43.66 559 GLY A C 1
ATOM 4437 O O . GLY A 1 559 ? -16.594 22.631 30.122 1.00 43.66 559 GLY A O 1
ATOM 4438 N N . TRP A 1 560 ? -18.818 22.525 30.434 1.00 45.62 560 TRP A N 1
ATOM 4439 C CA . TRP A 1 560 ? -19.179 22.450 29.011 1.00 45.62 560 TRP A CA 1
ATOM 4440 C C . TRP A 1 560 ? -18.714 23.735 28.313 1.00 45.62 560 TRP A C 1
ATOM 4442 O O . TRP A 1 560 ? -19.395 24.758 28.374 1.00 45.62 560 TRP A O 1
ATOM 4452 N N . MET A 1 561 ? -17.530 23.720 27.697 1.00 37.28 561 MET A N 1
ATOM 4453 C CA . MET A 1 561 ? -17.080 24.850 26.891 1.00 37.28 561 MET A CA 1
ATOM 4454 C C . MET A 1 561 ? -18.021 25.000 25.696 1.00 37.28 561 MET A C 1
ATOM 4456 O O . MET A 1 561 ? -18.271 24.054 24.951 1.00 37.28 561 MET A O 1
ATOM 4460 N N . GLU A 1 562 ? -18.582 26.195 25.528 1.00 36.22 562 GLU A N 1
ATOM 4461 C CA . GLU A 1 562 ? -19.365 26.530 24.347 1.00 36.22 562 GLU A CA 1
ATOM 4462 C C . GLU A 1 562 ? -18.468 26.510 23.104 1.00 36.22 562 GLU A C 1
ATOM 4464 O O . GLU A 1 562 ? -17.396 27.112 23.079 1.00 36.22 562 GLU A O 1
ATOM 4469 N N . VAL A 1 563 ? -18.923 25.827 22.051 1.00 36.22 563 VAL A N 1
ATOM 4470 C CA . VAL A 1 563 ? -18.294 25.878 20.728 1.00 36.22 563 VAL A CA 1
ATOM 4471 C C . VAL A 1 563 ? -18.373 27.322 20.217 1.00 36.22 563 VAL A C 1
ATOM 4473 O O . VAL A 1 563 ? -19.467 27.823 19.955 1.00 36.22 563 VAL A O 1
ATOM 4476 N N . GLY A 1 564 ? -17.216 27.988 20.108 1.00 35.59 564 GLY A N 1
ATOM 4477 C CA . GLY A 1 564 ? -17.107 29.378 19.649 1.00 35.59 564 GLY A CA 1
ATOM 4478 C C . GLY A 1 564 ? -15.835 30.142 20.047 1.00 35.59 564 GLY A C 1
ATOM 4479 O O . GLY A 1 564 ? -15.638 31.244 19.541 1.00 35.59 564 GLY A O 1
ATOM 4480 N N . SER A 1 565 ? -14.958 29.611 20.908 1.00 30.00 565 SER A N 1
ATOM 4481 C CA . SER A 1 565 ? -13.627 30.203 21.117 1.00 30.00 565 SER A CA 1
ATOM 4482 C C . SER A 1 565 ? -12.619 29.648 20.110 1.00 30.00 565 SER A C 1
ATOM 4484 O O . SER A 1 565 ? -12.653 28.463 19.788 1.00 30.00 565 SER A O 1
ATOM 4486 N N . GLU A 1 566 ? -11.685 30.490 19.665 1.00 33.12 566 GLU A N 1
ATOM 4487 C CA . GLU A 1 566 ? -10.614 30.228 18.678 1.00 33.12 566 GLU A CA 1
ATOM 4488 C C . GLU A 1 566 ? -9.669 29.046 19.020 1.00 33.12 566 GLU A C 1
ATOM 4490 O O . GLU A 1 566 ? -8.718 28.766 18.300 1.00 33.12 566 GLU A O 1
ATOM 4495 N N . SER A 1 567 ? -9.937 28.308 20.099 1.00 33.44 567 SER A N 1
ATOM 4496 C CA . SER A 1 567 ? -9.129 27.214 20.633 1.00 33.44 567 SER A CA 1
ATOM 4497 C C . SER A 1 567 ? -9.968 25.950 20.910 1.00 33.44 567 SER A C 1
ATOM 4499 O O . SER A 1 567 ? -10.168 25.564 22.059 1.00 33.44 567 SER A O 1
ATOM 4501 N N . GLY A 1 568 ? -10.433 25.274 19.857 1.00 39.44 568 GLY A N 1
ATOM 4502 C CA . GLY A 1 568 ? -10.608 23.813 19.863 1.00 39.44 568 GLY A CA 1
ATOM 4503 C C . GLY A 1 568 ? -11.995 23.229 20.194 1.00 39.44 568 GLY A C 1
ATOM 4504 O O . GLY A 1 568 ? -12.637 23.528 21.195 1.00 39.44 568 GLY A O 1
ATOM 4505 N N . TYR A 1 569 ? -12.406 22.289 19.340 1.00 45.19 569 TYR A N 1
ATOM 4506 C CA . TYR A 1 569 ? -13.661 21.525 19.314 1.00 45.19 569 TYR A CA 1
ATOM 4507 C C . TYR A 1 569 ? -13.843 20.501 20.460 1.00 45.19 569 TYR A C 1
ATOM 4509 O O . TYR A 1 569 ? -13.920 19.298 20.203 1.00 45.19 569 TYR A O 1
ATOM 4517 N N . ARG A 1 570 ? -13.911 20.911 21.733 1.00 48.47 570 ARG A N 1
ATOM 4518 C CA . ARG A 1 570 ? -14.124 19.961 22.853 1.00 48.47 570 ARG A CA 1
ATOM 4519 C C . ARG A 1 570 ? -15.318 20.326 23.760 1.00 48.47 570 ARG A C 1
ATOM 4521 O O . ARG A 1 570 ? -15.102 20.819 24.859 1.00 48.47 570 ARG A O 1
ATOM 4528 N N . ALA A 1 571 ? -16.551 20.069 23.282 1.00 44.00 571 ALA A N 1
ATOM 4529 C CA . ALA A 1 571 ? -17.794 19.689 24.016 1.00 44.00 571 ALA A CA 1
ATOM 4530 C C . ALA A 1 571 ? -19.055 19.840 23.113 1.00 44.00 571 ALA A C 1
ATOM 4532 O O . ALA A 1 571 ? -19.041 20.696 22.231 1.00 44.00 571 ALA A O 1
ATOM 4533 N N . PRO A 1 572 ? -20.207 19.176 23.370 1.00 50.94 572 PRO A N 1
ATOM 4534 C CA . PRO A 1 572 ? -20.482 17.764 23.645 1.00 50.94 572 PRO A CA 1
ATOM 4535 C C . PRO A 1 572 ? -21.042 17.047 22.394 1.00 50.94 572 PRO A C 1
ATOM 4537 O O . PRO A 1 572 ? -22.079 17.421 21.852 1.00 50.94 572 PRO A O 1
ATOM 4540 N N . PHE A 1 573 ? -20.387 15.988 21.929 1.00 60.41 573 PHE A N 1
ATOM 4541 C CA . PHE A 1 573 ? -20.862 15.212 20.774 1.00 60.41 573 PHE A CA 1
ATOM 4542 C C . PHE A 1 573 ? -21.230 13.780 21.163 1.00 60.41 573 PHE A C 1
ATOM 4544 O O . PHE A 1 573 ? -20.894 12.828 20.464 1.00 60.41 573 PHE A O 1
ATOM 4551 N N . THR A 1 574 ? -21.871 13.611 22.317 1.00 70.06 574 THR A N 1
ATOM 4552 C CA . THR A 1 574 ? -22.282 12.291 22.791 1.00 70.06 574 THR A CA 1
ATOM 4553 C C . THR A 1 574 ? -23.689 11.963 22.299 1.00 70.06 574 THR A C 1
ATOM 4555 O O . THR A 1 574 ? -24.619 12.764 22.419 1.00 70.06 574 THR A O 1
ATOM 4558 N N . VAL A 1 575 ? -23.850 10.771 21.723 1.00 77.06 575 VAL A N 1
ATOM 4559 C CA . VAL A 1 575 ? -25.152 10.264 21.267 1.00 77.06 575 VAL A CA 1
ATOM 4560 C C . VAL A 1 575 ? -25.941 9.860 22.508 1.00 77.06 575 VAL A C 1
ATOM 4562 O O . VAL A 1 575 ? -25.445 9.088 23.333 1.00 77.06 575 VAL A O 1
ATOM 4565 N N . ALA A 1 576 ? -27.142 10.425 22.663 1.00 75.12 576 ALA A N 1
ATOM 4566 C CA . ALA A 1 576 ? -27.990 10.255 23.848 1.00 75.12 576 ALA A CA 1
ATOM 4567 C C . ALA A 1 576 ? -27.256 10.534 25.182 1.00 75.12 576 ALA A C 1
ATOM 4569 O O . ALA A 1 576 ? -27.484 9.842 26.175 1.00 75.12 576 ALA A O 1
ATOM 4570 N N . GLU A 1 577 ? -26.343 11.517 25.183 1.00 78.62 577 GLU A N 1
ATOM 4571 C CA . GLU A 1 577 ? -25.537 11.907 26.350 1.00 78.62 577 GLU A CA 1
ATOM 4572 C C . GLU A 1 577 ? -24.747 10.736 26.958 1.00 78.62 577 GLU A C 1
ATOM 4574 O O . GLU A 1 577 ? -24.539 10.671 28.161 1.00 78.62 577 GLU A O 1
ATOM 4579 N N . ARG A 1 578 ? -24.309 9.761 26.156 1.00 83.69 578 ARG A N 1
ATOM 4580 C CA . ARG A 1 578 ? -23.702 8.527 26.676 1.00 83.69 578 ARG A CA 1
ATOM 4581 C C . ARG A 1 578 ? -22.170 8.534 26.633 1.00 83.69 578 ARG A C 1
ATOM 4583 O O . ARG A 1 578 ? -21.565 9.056 25.700 1.00 83.69 578 ARG A O 1
ATOM 4590 N N . GLY A 1 579 ? -21.534 7.878 27.602 1.00 87.38 579 GLY A N 1
ATOM 4591 C CA . GLY A 1 579 ? -20.126 7.477 27.493 1.00 87.38 579 GLY A CA 1
ATOM 4592 C C . GLY A 1 579 ? -19.918 6.396 26.421 1.00 87.38 579 GLY A C 1
ATOM 4593 O O . GLY A 1 579 ? -20.844 5.672 26.052 1.00 87.38 579 GLY A O 1
ATOM 4594 N N . GLY A 1 580 ? -18.703 6.251 25.915 1.00 91.81 580 GLY A N 1
ATOM 4595 C CA . GLY A 1 580 ? -18.386 5.268 24.884 1.00 91.81 580 GLY A CA 1
ATOM 4596 C C . GLY A 1 580 ? -17.192 5.662 24.030 1.00 91.81 580 GLY A C 1
ATOM 4597 O O . GLY A 1 580 ? -16.579 6.707 24.246 1.00 91.81 580 GLY A O 1
ATOM 4598 N N . LEU A 1 581 ? -16.873 4.818 23.052 1.00 92.75 581 LEU A N 1
ATOM 4599 C CA . LEU A 1 581 ? -15.892 5.112 22.013 1.00 92.75 581 LEU A CA 1
ATOM 4600 C C . LEU A 1 581 ? -16.595 5.710 20.794 1.00 92.75 581 LEU A C 1
ATOM 4602 O O . LEU A 1 581 ? -17.533 5.117 20.256 1.00 92.75 581 LEU A O 1
ATOM 4606 N N . TYR A 1 582 ? -16.105 6.858 20.352 1.00 88.81 582 TYR A N 1
ATOM 4607 C CA . TYR A 1 582 ? -16.645 7.646 19.256 1.00 88.81 582 TYR A CA 1
ATOM 4608 C C . TYR A 1 582 ? -15.614 7.810 18.139 1.00 88.81 582 TYR A C 1
ATOM 4610 O O . TYR A 1 582 ? -14.418 7.908 18.417 1.00 88.81 582 TYR A O 1
ATOM 4618 N N . THR A 1 583 ? -16.070 7.937 16.891 1.00 85.50 583 THR A N 1
ATOM 4619 C CA . THR A 1 583 ? -15.297 8.687 15.887 1.00 85.50 583 THR A CA 1
ATOM 4620 C C . THR A 1 583 ? -15.300 10.164 16.262 1.00 85.50 583 THR A C 1
ATOM 4622 O O . THR A 1 583 ? -16.241 10.644 16.896 1.00 85.50 583 THR A O 1
ATOM 4625 N N . ARG A 1 584 ? -14.275 10.912 15.874 1.00 76.12 584 ARG A N 1
ATOM 4626 C CA . ARG A 1 584 ? -14.180 12.347 16.142 1.00 76.12 584 ARG A CA 1
ATOM 4627 C C . ARG A 1 584 ? -14.794 13.165 15.000 1.00 76.12 584 ARG A C 1
ATOM 4629 O O . ARG A 1 584 ? -14.887 12.695 13.871 1.00 76.12 584 ARG A O 1
ATOM 4636 N N . ALA A 1 585 ? -15.283 14.366 15.312 1.00 64.25 585 ALA A N 1
ATOM 4637 C CA . ALA A 1 585 ? -15.822 15.289 14.313 1.00 64.25 585 ALA A CA 1
ATOM 4638 C C . ALA A 1 585 ? -14.690 16.114 13.687 1.00 64.25 585 ALA A C 1
ATOM 4640 O O . ALA A 1 585 ? -13.812 16.576 14.417 1.00 64.25 585 ALA A O 1
ATOM 4641 N N . ILE A 1 586 ? -14.730 16.343 12.372 1.00 64.44 586 ILE A N 1
ATOM 4642 C CA . ILE A 1 586 ? -13.658 17.045 11.652 1.00 64.44 586 ILE A CA 1
ATOM 4643 C C . ILE A 1 586 ? -14.215 18.078 10.688 1.00 64.44 586 ILE A C 1
ATOM 4645 O O . ILE A 1 586 ? -15.054 17.764 9.846 1.00 64.44 586 ILE A O 1
ATOM 4649 N N . SER A 1 587 ? -13.677 19.298 10.761 1.00 53.38 587 SER A N 1
ATOM 4650 C CA . SER A 1 587 ? -13.927 20.344 9.774 1.00 53.38 587 SER A CA 1
ATOM 4651 C C . SER A 1 587 ? -12.989 20.225 8.569 1.00 53.38 587 SER A C 1
ATOM 4653 O O . SER A 1 587 ? -11.786 20.449 8.694 1.00 53.38 587 SER A O 1
ATOM 4655 N N . GLY A 1 588 ? -13.548 19.930 7.395 1.00 52.88 588 GLY A N 1
ATOM 4656 C CA . GLY A 1 588 ? -12.960 20.239 6.086 1.00 52.88 588 GLY A CA 1
ATOM 4657 C C . GLY A 1 588 ? -11.850 19.316 5.562 1.00 52.88 588 GLY A C 1
ATOM 4658 O O . GLY A 1 588 ? -11.971 18.856 4.433 1.00 52.88 588 GLY A O 1
ATOM 4659 N N . VAL A 1 589 ? -10.779 19.062 6.326 1.00 50.84 589 VAL A N 1
ATOM 4660 C CA . VAL A 1 589 ? -9.511 18.488 5.796 1.00 50.84 589 VAL A CA 1
ATOM 4661 C C . VAL A 1 589 ? -8.671 17.729 6.848 1.00 50.84 589 VAL A C 1
ATOM 4663 O O . VAL A 1 589 ? -7.449 17.756 6.818 1.00 50.84 589 VAL A O 1
ATOM 4666 N N . GLY A 1 590 ? -9.294 17.064 7.822 1.00 59.00 590 GLY A N 1
ATOM 4667 C CA . GLY A 1 590 ? -8.583 16.282 8.853 1.00 59.00 590 GLY A CA 1
ATOM 4668 C C . GLY A 1 590 ? -8.798 14.768 8.742 1.00 59.00 590 GLY A C 1
ATOM 4669 O O . GLY A 1 590 ? -9.589 14.283 7.934 1.00 59.00 590 GLY A O 1
ATOM 4670 N N . ASN A 1 591 ? -8.102 14.008 9.586 1.00 61.12 591 ASN A N 1
ATOM 4671 C CA . ASN A 1 591 ? -8.091 12.545 9.565 1.00 61.12 591 ASN A CA 1
ATOM 4672 C C . ASN A 1 591 ? -9.354 11.921 10.214 1.00 61.12 591 ASN A C 1
ATOM 4674 O O . ASN A 1 591 ? -9.359 11.633 11.406 1.00 61.12 591 ASN A O 1
ATOM 4678 N N . GLY A 1 592 ? -10.430 11.730 9.440 1.00 58.22 592 GLY A N 1
ATOM 4679 C CA . GLY A 1 592 ? -11.806 11.388 9.877 1.00 58.22 592 GLY A CA 1
ATOM 4680 C C . GLY A 1 592 ? -12.009 10.114 10.698 1.00 58.22 592 GLY A C 1
ATOM 4681 O O . GLY A 1 592 ? -13.051 9.941 11.326 1.00 58.22 592 GLY A O 1
ATOM 4682 N N . HIS A 1 593 ? -11.015 9.230 10.754 1.00 70.56 593 HIS A N 1
ATOM 4683 C CA . HIS A 1 593 ? -11.041 8.020 11.590 1.00 70.56 593 HIS A CA 1
ATOM 4684 C C . HIS A 1 593 ? -10.443 8.207 12.994 1.00 70.56 593 HIS A C 1
ATOM 4686 O O . HIS A 1 593 ? -10.186 7.224 13.697 1.00 70.56 593 HIS A O 1
ATOM 4692 N N . GLY A 1 594 ? -10.139 9.449 13.388 1.00 80.56 594 GLY A N 1
ATOM 4693 C CA . GLY A 1 594 ? -9.711 9.765 14.747 1.00 80.56 594 GLY A CA 1
ATOM 4694 C C . GLY A 1 594 ? -10.769 9.332 15.758 1.00 80.56 594 GLY A C 1
ATOM 4695 O O . GLY A 1 594 ? -11.970 9.340 15.466 1.00 80.56 594 GLY A O 1
ATOM 4696 N N . THR A 1 595 ? -10.337 8.924 16.949 1.00 85.50 595 THR A N 1
ATOM 4697 C CA . THR A 1 595 ? -11.241 8.421 17.988 1.00 85.50 595 THR A CA 1
ATOM 4698 C C . THR A 1 595 ? -11.237 9.281 19.232 1.00 85.50 595 THR A C 1
ATOM 4700 O O . THR A 1 595 ? -10.250 9.933 19.568 1.00 85.50 595 THR A O 1
ATOM 4703 N N . SER A 1 596 ? -12.373 9.272 19.924 1.00 85.19 596 SER A N 1
ATOM 4704 C CA . SER A 1 596 ? -12.517 9.870 21.241 1.00 85.19 596 SER A CA 1
ATOM 4705 C C . SER A 1 596 ? -13.207 8.894 22.179 1.00 85.19 596 SER A C 1
ATOM 4707 O O . SER A 1 596 ? -14.242 8.316 21.843 1.00 85.19 596 SER A O 1
ATOM 4709 N N . LEU A 1 597 ? -12.624 8.689 23.356 1.00 88.00 597 LEU A N 1
ATOM 4710 C CA . LEU A 1 597 ? -13.195 7.833 24.391 1.00 88.00 597 LEU A CA 1
ATOM 4711 C C . LEU A 1 597 ? -13.780 8.713 25.491 1.00 88.00 597 LEU A C 1
ATOM 4713 O O . LEU A 1 597 ? -13.068 9.506 26.097 1.00 88.00 597 LEU A O 1
ATOM 4717 N N . VAL A 1 598 ? -15.064 8.545 25.780 1.00 86.75 598 VAL A N 1
ATOM 4718 C CA . VAL A 1 598 ? -15.760 9.255 26.857 1.00 86.75 598 VAL A CA 1
ATOM 4719 C C . VAL A 1 598 ? -16.103 8.260 27.958 1.00 86.75 598 VAL A C 1
ATOM 4721 O O . VAL A 1 598 ? -16.804 7.278 27.708 1.00 86.75 598 VAL A O 1
ATOM 4724 N N . THR A 1 599 ? -15.618 8.487 29.178 1.00 85.81 599 THR A N 1
ATOM 4725 C CA . THR A 1 599 ? -15.914 7.601 30.313 1.00 85.81 599 THR A CA 1
ATOM 4726 C C . THR A 1 599 ? -17.353 7.768 30.805 1.00 85.81 599 THR A C 1
ATOM 4728 O O . THR A 1 599 ? -18.054 8.716 30.448 1.00 85.81 599 THR A O 1
ATOM 4731 N N . ALA A 1 600 ? -17.793 6.855 31.675 1.00 79.44 600 ALA A N 1
ATOM 4732 C CA . ALA A 1 600 ? -19.092 6.931 32.346 1.00 79.44 600 ALA A CA 1
ATOM 4733 C C . ALA A 1 600 ? -19.284 8.227 33.159 1.00 79.44 600 ALA A C 1
ATOM 4735 O O . ALA A 1 600 ? -20.401 8.715 33.314 1.00 79.44 600 ALA A O 1
ATOM 4736 N N . GLU A 1 601 ? -18.190 8.790 33.667 1.00 78.62 601 GLU A N 1
ATOM 4737 C CA . GLU A 1 601 ? -18.146 10.036 34.433 1.00 78.62 601 GLU A CA 1
ATOM 4738 C C . GLU A 1 601 ? -18.068 11.288 33.540 1.00 78.62 601 GLU A C 1
ATOM 4740 O O . GLU A 1 601 ? -17.980 12.400 34.056 1.00 78.62 601 GLU A O 1
ATOM 4745 N N . GLY A 1 602 ? -18.075 11.126 32.211 1.00 76.62 602 GLY A N 1
ATOM 4746 C CA . GLY A 1 602 ? -17.974 12.226 31.251 1.00 76.62 602 GLY A CA 1
ATOM 4747 C C . GLY A 1 602 ? -16.546 12.728 31.008 1.00 76.62 602 GLY A C 1
ATOM 4748 O O . GLY A 1 602 ? -16.370 13.772 30.379 1.00 76.62 602 GLY A O 1
ATOM 4749 N N . ILE A 1 603 ? -15.518 12.009 31.475 1.00 79.94 603 ILE A N 1
ATOM 4750 C CA . ILE A 1 603 ? -14.117 12.357 31.200 1.00 79.94 603 ILE A CA 1
ATOM 4751 C C . ILE A 1 603 ? -13.795 11.991 29.751 1.00 79.94 603 ILE A C 1
ATOM 4753 O O . ILE A 1 603 ? -14.026 10.861 29.326 1.00 79.94 603 ILE A O 1
ATOM 4757 N N . GLN A 1 604 ? -13.260 12.948 28.998 1.00 79.69 604 GLN A N 1
ATOM 4758 C CA . GLN A 1 604 ? -12.899 12.769 27.592 1.00 79.69 604 GLN A CA 1
ATOM 4759 C C . GLN A 1 604 ? -11.429 12.375 27.439 1.00 79.69 604 GLN A C 1
ATOM 4761 O O . GLN A 1 604 ? -10.566 12.912 28.131 1.00 79.69 604 GLN A O 1
ATOM 4766 N N . ASP A 1 605 ? -11.171 11.472 26.498 1.00 83.94 605 ASP A N 1
ATOM 4767 C CA . ASP A 1 605 ? -9.860 10.986 26.060 1.00 83.94 605 ASP A CA 1
ATOM 4768 C C . ASP A 1 605 ? -8.926 10.611 27.225 1.00 83.94 605 ASP A C 1
ATOM 4770 O O . ASP A 1 605 ? -7.810 11.124 27.334 1.00 83.94 605 ASP A O 1
ATOM 4774 N N . PRO A 1 606 ? -9.352 9.698 28.123 1.00 87.12 606 PRO A N 1
ATOM 4775 C CA . PRO A 1 606 ? -8.522 9.269 29.244 1.00 87.12 606 PRO A CA 1
ATOM 4776 C C . PRO A 1 606 ? -7.265 8.510 28.798 1.00 87.12 606 PRO A C 1
ATOM 4778 O O . PRO A 1 606 ? -6.388 8.315 29.638 1.00 87.12 606 PRO A O 1
ATOM 4781 N N . VAL A 1 607 ? -7.211 8.068 27.533 1.00 88.94 607 VAL A N 1
ATOM 4782 C CA . VAL A 1 607 ? -6.061 7.474 26.838 1.00 88.94 607 VAL A CA 1
ATOM 4783 C C . VAL A 1 607 ? -5.664 8.421 25.710 1.00 88.94 607 VAL A C 1
ATOM 4785 O O . VAL A 1 607 ? -6.499 8.752 24.870 1.00 88.94 607 VAL A O 1
ATOM 4788 N N . GLN A 1 608 ? -4.408 8.857 25.692 1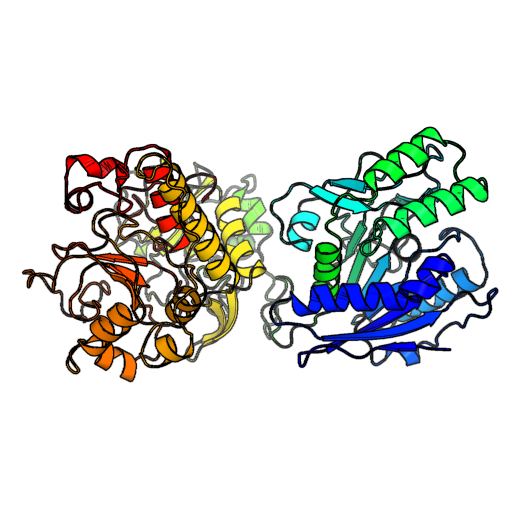.00 83.44 608 GLN A N 1
ATOM 4789 C CA . GLN A 1 608 ? -3.911 9.821 24.710 1.00 83.44 608 GLN A CA 1
ATOM 4790 C C . GLN A 1 608 ? -2.414 9.644 24.468 1.00 83.44 608 GLN A C 1
ATOM 4792 O O . GLN A 1 608 ? -1.693 9.114 25.319 1.00 83.44 608 GLN A O 1
ATOM 4797 N N . TRP A 1 609 ? -1.942 10.137 23.325 1.00 81.50 609 TRP A N 1
ATOM 4798 C CA . TRP A 1 609 ? -0.514 10.303 23.084 1.00 81.50 609 TRP A CA 1
ATOM 4799 C C . TRP A 1 609 ? 0.086 11.267 24.111 1.00 81.50 609 TRP A C 1
ATOM 4801 O O . TRP A 1 609 ? -0.508 12.294 24.442 1.00 81.50 609 TRP A O 1
ATOM 4811 N N . MET A 1 610 ? 1.259 10.920 24.634 1.00 76.31 610 MET A N 1
ATOM 4812 C CA . MET A 1 610 ? 2.003 11.749 25.581 1.00 76.31 610 MET A CA 1
ATOM 4813 C C . MET A 1 610 ? 2.456 13.061 24.928 1.00 76.31 610 MET A C 1
ATOM 4815 O O . MET A 1 610 ? 2.443 14.103 25.582 1.00 76.31 610 MET A O 1
ATOM 4819 N N . TYR A 1 611 ? 2.786 13.002 23.635 1.00 73.31 611 TYR A N 1
ATOM 4820 C CA . TYR A 1 611 ? 3.234 14.124 22.816 1.00 73.31 611 TYR A CA 1
ATOM 4821 C C . TYR A 1 611 ? 2.516 14.141 21.462 1.00 73.31 611 TYR A C 1
ATOM 4823 O O . TYR A 1 611 ? 1.913 13.150 21.041 1.00 73.31 611 TYR A O 1
ATOM 4831 N N . GLY A 1 612 ? 2.581 15.285 20.776 1.00 72.19 612 GLY A N 1
ATOM 4832 C CA . GLY A 1 612 ? 2.119 15.400 19.396 1.00 72.19 612 GLY A CA 1
ATOM 4833 C C . GLY A 1 612 ? 2.857 14.440 18.459 1.00 72.19 612 GLY A C 1
ATOM 4834 O O . GLY A 1 612 ? 3.916 13.914 18.789 1.00 72.19 612 GLY A O 1
ATOM 4835 N N . ARG A 1 613 ? 2.280 14.212 17.278 1.00 78.50 613 ARG A N 1
ATOM 4836 C CA . ARG A 1 613 ? 2.944 13.469 16.205 1.00 78.50 613 ARG A CA 1
ATOM 4837 C C . ARG A 1 613 ? 4.231 14.208 15.825 1.00 78.50 613 ARG A C 1
ATOM 4839 O O . ARG A 1 613 ? 4.180 15.389 15.513 1.00 78.50 613 ARG A O 1
ATOM 4846 N N . GLN A 1 614 ? 5.372 13.528 15.850 1.00 79.00 614 GLN A N 1
ATOM 4847 C CA . GLN A 1 614 ? 6.682 14.170 15.689 1.00 79.00 614 GLN A CA 1
ATOM 4848 C C . GLN A 1 614 ? 6.929 14.631 14.251 1.00 79.00 614 GLN A C 1
ATOM 4850 O O . GLN A 1 614 ? 7.633 15.605 14.018 1.00 79.00 614 GLN A O 1
ATOM 4855 N N . TRP A 1 615 ? 6.340 13.942 13.276 1.00 81.81 615 TRP A N 1
ATOM 4856 C CA . TRP A 1 615 ? 6.529 14.212 11.854 1.00 81.81 615 TRP A CA 1
ATOM 4857 C C . TRP A 1 615 ? 5.389 15.002 11.210 1.00 81.81 615 TRP A C 1
ATOM 4859 O O . TRP A 1 615 ? 5.378 15.155 10.000 1.00 81.81 615 TRP A O 1
ATOM 4869 N N . GLY A 1 616 ? 4.391 15.487 11.938 1.00 79.62 616 GLY A N 1
ATOM 4870 C CA . GLY A 1 616 ? 3.282 16.194 11.298 1.00 79.62 616 GLY A CA 1
ATOM 4871 C C . GLY A 1 616 ? 2.295 16.772 12.297 1.00 79.62 616 GLY A C 1
ATOM 4872 O O . GLY A 1 616 ? 2.480 16.594 13.501 1.00 79.62 616 GLY A O 1
ATOM 4873 N N . PRO A 1 617 ? 1.230 17.437 11.820 1.00 74.56 617 PRO A N 1
ATOM 4874 C CA . PRO A 1 617 ? 0.186 17.957 12.690 1.00 74.56 617 PRO A CA 1
ATOM 4875 C C . PRO A 1 617 ? -0.347 16.870 13.627 1.00 74.56 617 PRO A C 1
ATOM 4877 O O . PRO A 1 617 ? -0.298 15.673 13.324 1.00 74.56 617 PRO A O 1
ATOM 4880 N N . THR A 1 618 ? -0.806 17.293 14.808 1.00 64.12 618 THR A N 1
ATOM 4881 C CA . THR A 1 618 ? -1.137 16.396 15.920 1.00 64.12 618 THR A CA 1
ATOM 4882 C C . THR A 1 618 ? -2.090 15.286 15.475 1.00 64.12 618 THR A C 1
ATOM 4884 O O . THR A 1 618 ? -3.262 15.513 15.187 1.00 64.12 618 THR A O 1
ATOM 4887 N N . GLY A 1 619 ? -1.558 14.062 15.418 1.00 66.06 619 GLY A N 1
ATOM 4888 C CA . GLY A 1 619 ? -2.313 12.873 15.052 1.00 66.06 619 GLY A CA 1
ATOM 4889 C C . GLY A 1 619 ? -3.260 12.483 16.177 1.00 66.06 619 GLY A C 1
ATOM 4890 O O . GLY A 1 619 ? -2.828 12.167 17.285 1.00 66.06 619 GLY A O 1
ATOM 4891 N N . GLU A 1 620 ? -4.556 12.512 15.897 1.00 75.06 620 GLU A N 1
ATOM 4892 C CA . GLU A 1 620 ? -5.558 11.921 16.778 1.00 75.06 620 GLU A CA 1
ATOM 4893 C C . GLU A 1 620 ? -5.337 10.404 16.865 1.00 75.06 620 GLU A C 1
ATOM 4895 O O . GLU A 1 620 ? -4.914 9.779 15.891 1.00 75.06 620 GLU A O 1
ATOM 4900 N N . LEU A 1 621 ? -5.628 9.808 18.027 1.00 82.31 621 LEU A N 1
ATOM 4901 C CA . LEU A 1 621 ? -5.514 8.363 18.208 1.00 82.31 621 LEU A CA 1
ATOM 4902 C C . LEU A 1 621 ? -6.520 7.663 17.288 1.00 82.31 621 LEU A C 1
ATOM 4904 O O . LEU A 1 621 ? -7.735 7.856 17.420 1.00 82.31 621 LEU A O 1
ATOM 4908 N N . ARG A 1 622 ? -6.022 6.878 16.333 1.00 87.31 622 ARG A N 1
ATOM 4909 C CA . ARG A 1 622 ? -6.855 6.186 15.344 1.00 87.31 622 ARG A CA 1
ATOM 4910 C C . ARG A 1 622 ? -7.548 4.982 15.966 1.00 87.31 622 ARG A C 1
ATOM 4912 O O . ARG A 1 622 ? -7.088 4.415 16.956 1.00 87.31 622 ARG A O 1
ATOM 4919 N N . LEU A 1 623 ? -8.634 4.542 15.335 1.00 90.75 623 LEU A N 1
ATOM 4920 C CA . LEU A 1 623 ? -9.390 3.384 15.811 1.00 90.75 623 LEU A CA 1
ATOM 4921 C C . LEU A 1 623 ? -8.542 2.102 15.840 1.00 90.75 623 LEU A C 1
ATOM 4923 O O . LEU A 1 623 ? -8.594 1.356 16.816 1.00 90.75 623 LEU A O 1
ATOM 4927 N N . CYS A 1 624 ? -7.709 1.884 14.818 1.00 90.44 624 CYS A N 1
ATOM 4928 C CA . CYS A 1 624 ? -6.778 0.756 14.778 1.00 90.44 624 CYS A CA 1
ATOM 4929 C C . CYS A 1 624 ? -5.749 0.802 15.921 1.00 90.44 624 CYS A C 1
ATOM 4931 O O . CYS A 1 624 ? -5.499 -0.220 16.554 1.00 90.44 624 CYS A O 1
ATOM 4933 N N . GLU A 1 625 ? -5.209 1.981 16.238 1.00 90.75 625 GLU A N 1
ATOM 4934 C CA . GLU A 1 625 ? -4.235 2.182 17.320 1.00 90.75 625 GLU A CA 1
ATOM 4935 C C . GLU A 1 625 ? -4.870 1.948 18.694 1.00 90.75 625 GLU A C 1
ATOM 4937 O O . GLU A 1 625 ? -4.284 1.268 19.537 1.00 90.75 625 GLU A O 1
ATOM 4942 N N . MET A 1 626 ? -6.095 2.444 18.906 1.00 93.38 626 MET A N 1
ATOM 4943 C CA . MET A 1 626 ? -6.853 2.197 20.134 1.00 93.38 626 MET A CA 1
ATOM 4944 C C . MET A 1 626 ? -7.096 0.696 20.344 1.00 93.38 626 MET A C 1
ATOM 4946 O O . MET A 1 626 ? -6.860 0.185 21.438 1.00 93.38 626 MET A O 1
ATOM 4950 N N . PHE A 1 627 ? -7.536 -0.028 19.308 1.00 96.38 627 PHE A N 1
ATOM 4951 C CA . PHE A 1 627 ? -7.794 -1.467 19.414 1.00 96.38 627 PHE A CA 1
ATOM 4952 C C . PHE A 1 627 ? -6.525 -2.298 19.566 1.00 96.38 627 PHE A C 1
ATOM 4954 O O . PHE A 1 627 ? -6.523 -3.225 20.374 1.00 96.38 627 PHE A O 1
ATOM 4961 N N . ALA A 1 628 ? -5.446 -1.950 18.862 1.00 94.12 628 ALA A N 1
ATOM 4962 C CA . ALA A 1 628 ? -4.147 -2.590 19.046 1.00 94.12 628 ALA A CA 1
ATOM 4963 C C . ALA A 1 628 ? -3.681 -2.449 20.502 1.00 94.12 628 ALA A C 1
ATOM 4965 O O . ALA A 1 628 ? -3.357 -3.441 21.154 1.00 94.12 628 ALA A O 1
ATOM 4966 N N . TYR A 1 629 ? -3.760 -1.233 21.044 1.00 94.75 629 TYR A N 1
ATOM 4967 C CA . TYR A 1 629 ? -3.409 -0.953 22.430 1.00 94.75 629 TYR A CA 1
ATOM 4968 C C . TYR A 1 629 ? -4.301 -1.710 23.431 1.00 94.75 629 TYR A C 1
ATOM 4970 O O . TYR A 1 629 ? -3.804 -2.303 24.388 1.00 94.75 629 TYR A O 1
ATOM 4978 N N . TRP A 1 630 ? -5.619 -1.759 23.213 1.00 97.31 630 TRP A N 1
ATOM 4979 C CA . TRP A 1 630 ? -6.528 -2.549 24.053 1.00 97.31 630 TRP A CA 1
ATOM 4980 C C . TRP A 1 630 ? -6.210 -4.045 23.995 1.00 97.31 630 TRP A C 1
ATOM 4982 O O . TRP A 1 630 ? -6.239 -4.717 25.029 1.00 97.31 630 TRP A O 1
ATOM 4992 N N . ALA A 1 631 ? -5.866 -4.564 22.814 1.00 97.44 631 ALA A N 1
ATOM 4993 C CA . ALA A 1 631 ? -5.465 -5.955 22.645 1.00 97.44 631 ALA A CA 1
ATOM 4994 C C . ALA A 1 631 ? -4.187 -6.250 23.439 1.00 97.44 631 ALA A C 1
ATOM 4996 O O . ALA A 1 631 ? -4.113 -7.284 24.099 1.00 97.44 631 ALA A O 1
ATOM 4997 N N . ASP A 1 632 ? -3.226 -5.324 23.463 1.00 95.62 632 ASP A N 1
ATOM 4998 C CA . ASP A 1 632 ? -1.996 -5.454 24.250 1.00 95.62 632 ASP A CA 1
ATOM 4999 C C . ASP A 1 632 ? -2.268 -5.435 25.764 1.00 95.62 632 ASP A C 1
ATOM 5001 O O . ASP A 1 632 ? -1.674 -6.217 26.513 1.00 95.62 632 ASP A O 1
ATOM 5005 N N . LEU A 1 633 ? -3.198 -4.605 26.248 1.00 97.38 633 LEU A N 1
ATOM 5006 C CA . LEU A 1 633 ? -3.593 -4.595 27.666 1.00 97.38 633 LEU A CA 1
ATOM 5007 C C . LEU A 1 633 ? -4.251 -5.914 28.091 1.00 97.38 633 LEU A C 1
ATOM 5009 O O . LEU A 1 633 ? -3.980 -6.421 29.183 1.00 97.38 633 LEU A O 1
ATOM 5013 N N . VAL A 1 634 ? -5.081 -6.498 27.226 1.00 98.00 634 VAL A N 1
ATOM 5014 C CA . VAL A 1 634 ? -5.675 -7.823 27.454 1.00 98.00 634 VAL A CA 1
ATOM 5015 C C . VAL A 1 634 ? -4.602 -8.910 27.379 1.00 98.00 634 VAL A C 1
ATOM 5017 O O . VAL A 1 634 ? -4.470 -9.714 28.305 1.00 98.00 634 VAL A O 1
ATOM 5020 N N . GLY A 1 635 ? -3.794 -8.906 26.319 1.00 95.75 635 GLY A N 1
ATOM 5021 C CA . GLY A 1 635 ? -2.748 -9.887 26.033 1.00 95.75 635 GLY A CA 1
ATOM 5022 C C . GLY A 1 635 ? -1.609 -9.895 27.054 1.00 95.75 635 GLY A C 1
ATOM 5023 O O . GLY A 1 635 ? -1.031 -10.950 27.316 1.00 95.75 635 GLY A O 1
ATOM 5024 N N . SER A 1 636 ? -1.334 -8.767 27.710 1.00 95.44 636 SER A N 1
ATOM 5025 C CA . SER A 1 636 ? -0.395 -8.665 28.839 1.00 95.44 636 SER A CA 1
ATOM 5026 C C . SER A 1 636 ? -1.026 -9.033 30.187 1.00 95.44 636 SER A C 1
ATOM 5028 O O . SER A 1 636 ? -0.316 -9.379 31.130 1.00 95.44 636 SER A O 1
ATOM 5030 N N . GLY A 1 637 ? -2.359 -9.031 30.285 1.00 95.25 637 GLY A N 1
ATOM 5031 C CA . GLY A 1 637 ? -3.097 -9.258 31.529 1.00 95.25 637 GLY A CA 1
ATOM 5032 C C . GLY A 1 637 ? -3.212 -8.038 32.435 1.00 95.25 637 GLY A C 1
ATOM 5033 O O . GLY A 1 637 ? -3.615 -8.195 33.583 1.00 95.25 637 GLY A O 1
ATOM 5034 N N . VAL A 1 638 ? -2.882 -6.842 31.937 1.00 96.62 638 VAL A N 1
ATOM 5035 C CA . VAL A 1 638 ? -3.193 -5.578 32.624 1.00 96.62 638 VAL A CA 1
ATOM 5036 C C . VAL A 1 638 ? -4.707 -5.401 32.734 1.00 96.62 638 VAL A C 1
ATOM 5038 O O . VAL A 1 638 ? -5.207 -4.959 33.769 1.00 96.62 638 VAL A O 1
ATOM 5041 N N . TRP A 1 639 ? -5.442 -5.774 31.684 1.00 98.06 639 TRP A N 1
ATOM 5042 C CA . TRP A 1 639 ? -6.889 -5.934 31.750 1.00 98.06 639 TRP A CA 1
ATOM 5043 C C . TRP A 1 639 ? -7.255 -7.382 32.066 1.00 98.06 639 TRP A C 1
ATOM 5045 O O . TRP A 1 639 ? -6.906 -8.318 31.345 1.00 98.06 639 TRP A O 1
ATOM 5055 N N . GLU A 1 640 ? -7.971 -7.557 33.171 1.00 97.44 640 GLU A N 1
ATOM 5056 C CA . GLU A 1 640 ? -8.516 -8.835 33.603 1.00 97.44 640 GLU A CA 1
ATOM 5057 C C . GLU A 1 640 ? -9.704 -9.205 32.714 1.00 97.44 640 GLU A C 1
ATOM 5059 O O . GLU A 1 640 ? -10.521 -8.353 32.362 1.00 97.44 640 GLU A O 1
ATOM 5064 N N . VAL A 1 641 ? -9.825 -10.488 32.373 1.00 97.88 641 VAL A N 1
ATOM 5065 C CA . VAL A 1 641 ? -10.922 -11.025 31.560 1.00 97.88 641 VAL A CA 1
ATOM 5066 C C . VAL A 1 641 ? -11.711 -12.028 32.398 1.00 97.88 641 VAL A C 1
ATOM 5068 O O . VAL A 1 641 ? -11.143 -12.931 33.010 1.00 97.88 641 VAL A O 1
ATOM 5071 N N . GLY A 1 642 ? -13.028 -11.840 32.456 1.00 95.69 642 GLY A N 1
ATOM 5072 C CA . GLY A 1 642 ? -13.980 -12.690 33.165 1.00 95.69 642 GLY A CA 1
ATOM 5073 C C . GLY A 1 642 ? -14.852 -13.513 32.216 1.00 95.69 642 GLY A C 1
ATOM 5074 O O . GLY A 1 642 ? -14.471 -13.815 31.088 1.00 95.69 642 GLY A O 1
ATOM 5075 N N . ALA A 1 643 ? -16.047 -13.889 32.681 1.00 92.50 643 ALA A N 1
ATOM 5076 C CA . ALA A 1 643 ? -16.999 -14.672 31.886 1.00 92.50 643 ALA A CA 1
ATOM 5077 C C . ALA A 1 643 ? -17.724 -13.844 30.806 1.00 92.50 643 ALA A C 1
ATOM 5079 O O . ALA A 1 643 ? -18.161 -14.400 29.804 1.00 92.50 643 ALA A O 1
ATOM 5080 N N . GLU A 1 644 ? -17.842 -12.525 30.997 1.00 94.19 644 GLU A N 1
ATOM 5081 C CA . GLU A 1 644 ? -18.542 -11.614 30.077 1.00 94.19 644 GLU A CA 1
ATOM 5082 C C . GLU A 1 644 ? -17.592 -10.733 29.246 1.00 94.19 644 GLU A C 1
ATOM 5084 O O . GLU A 1 644 ? -18.032 -9.748 28.655 1.00 94.19 644 GLU A O 1
ATOM 5089 N N . GLY A 1 645 ? -16.302 -11.078 29.168 1.00 96.81 645 GLY A N 1
ATOM 5090 C CA . GLY A 1 645 ? -15.270 -10.273 28.506 1.00 96.81 645 GLY A CA 1
ATOM 5091 C C . GLY A 1 645 ? -14.385 -9.538 29.511 1.00 96.81 645 GLY A C 1
ATOM 5092 O O . GLY A 1 645 ? -14.093 -10.080 30.578 1.00 96.81 645 GLY A O 1
ATOM 5093 N N . VAL A 1 646 ? -13.932 -8.326 29.185 1.00 97.81 646 VAL A N 1
ATOM 5094 C CA . VAL A 1 646 ? -13.069 -7.525 30.075 1.00 97.81 646 VAL A CA 1
ATOM 5095 C C . VAL A 1 646 ? -13.780 -7.241 31.406 1.00 97.81 646 VAL A C 1
ATOM 5097 O O . VAL A 1 646 ? -14.840 -6.624 31.438 1.00 97.81 646 VAL A O 1
ATOM 5100 N N . ALA A 1 647 ? -13.188 -7.701 32.509 1.00 97.00 647 ALA A N 1
ATOM 5101 C CA . ALA A 1 647 ? -13.710 -7.598 33.873 1.00 97.00 647 ALA A CA 1
ATOM 5102 C C . ALA A 1 647 ? -13.082 -6.452 34.684 1.00 97.00 647 ALA A C 1
ATOM 5104 O O . ALA A 1 647 ? -13.577 -6.115 35.761 1.00 97.00 647 ALA A O 1
ATOM 5105 N N . THR A 1 648 ? -12.010 -5.839 34.176 1.00 96.69 648 THR A N 1
ATOM 5106 C CA . THR A 1 648 ? -11.423 -4.631 34.767 1.00 96.69 648 THR A CA 1
ATOM 5107 C C . THR A 1 648 ? -12.487 -3.530 34.912 1.00 96.69 648 THR A C 1
ATOM 5109 O O . THR A 1 648 ? -13.233 -3.268 33.965 1.00 96.69 648 THR A O 1
ATOM 5112 N N . PRO A 1 649 ? -12.583 -2.864 36.079 1.00 94.06 649 PRO A N 1
ATOM 5113 C CA . PRO A 1 649 ? -13.633 -1.882 36.339 1.00 94.06 649 PRO A CA 1
ATOM 5114 C C . PRO A 1 649 ? -13.455 -0.618 35.491 1.00 94.06 649 PRO A C 1
ATOM 5116 O O . PRO A 1 649 ? -12.332 -0.172 35.267 1.00 94.06 649 PRO A O 1
ATOM 5119 N N . HIS A 1 650 ? -14.564 0.018 35.093 1.00 91.00 650 HIS A N 1
ATOM 5120 C CA . HIS A 1 650 ? -14.549 1.261 34.300 1.00 91.00 650 HIS A CA 1
ATOM 5121 C C . HIS A 1 650 ? -13.738 2.396 34.952 1.00 91.00 650 HIS A C 1
ATOM 5123 O O . HIS A 1 650 ? -13.159 3.223 34.248 1.00 91.00 650 HIS A O 1
ATOM 5129 N N . SER A 1 651 ? -13.622 2.395 36.287 1.00 91.62 651 SER A N 1
ATOM 5130 C CA . SER A 1 651 ? -12.781 3.329 37.039 1.00 91.62 651 SER A CA 1
ATOM 5131 C C . SER A 1 651 ? -11.301 3.249 36.660 1.00 91.62 651 SER A C 1
ATOM 5133 O O . SER A 1 651 ? -10.555 4.168 36.969 1.00 91.62 651 SER A O 1
ATOM 5135 N N . TRP A 1 652 ? -10.852 2.201 35.963 1.00 95.19 652 TRP A N 1
ATOM 5136 C CA . TRP A 1 652 ? -9.493 2.120 35.430 1.00 95.19 652 TRP A CA 1
ATOM 5137 C C . TRP A 1 652 ? -9.143 3.322 34.545 1.00 95.19 652 TRP A C 1
ATOM 5139 O O . TRP A 1 652 ? -8.014 3.799 34.591 1.00 95.19 652 TRP A O 1
ATOM 5149 N N . PHE A 1 653 ? -10.103 3.871 33.794 1.00 92.19 653 PHE A N 1
ATOM 5150 C CA . PHE A 1 653 ? -9.871 5.062 32.969 1.00 92.19 653 PHE A CA 1
ATOM 5151 C C . PHE A 1 653 ? -9.716 6.356 33.776 1.00 92.19 653 PHE A C 1
ATOM 5153 O O . PHE A 1 653 ? -9.235 7.354 33.246 1.00 92.19 653 PHE A O 1
ATOM 5160 N N . THR A 1 654 ? -10.107 6.364 35.048 1.00 89.38 654 THR A N 1
ATOM 5161 C CA . THR A 1 654 ? -10.100 7.560 35.902 1.00 89.38 654 THR A CA 1
ATOM 5162 C C . THR A 1 654 ? -9.145 7.431 37.088 1.00 89.38 654 THR A C 1
ATOM 5164 O O . THR A 1 654 ? -8.760 8.441 37.675 1.00 89.38 654 THR A O 1
ATOM 5167 N N . ASP A 1 655 ? -8.690 6.215 37.390 1.00 92.12 655 ASP A N 1
ATOM 5168 C CA . ASP A 1 655 ? -7.738 5.913 38.452 1.00 92.12 655 ASP A CA 1
ATOM 5169 C C . ASP A 1 655 ? -6.375 6.585 38.181 1.00 92.12 655 ASP A C 1
ATOM 5171 O O . ASP A 1 655 ? -5.753 6.342 37.140 1.00 92.12 655 ASP A O 1
ATOM 5175 N N . PRO A 1 656 ? -5.860 7.422 39.100 1.00 90.69 656 PRO A N 1
ATOM 5176 C CA . PRO A 1 656 ? -4.504 7.954 39.004 1.00 90.69 656 PRO A CA 1
ATOM 5177 C C . PRO A 1 656 ? -3.424 6.866 38.918 1.00 90.69 656 PRO A C 1
ATOM 5179 O O . PRO A 1 656 ? -2.390 7.090 38.294 1.00 90.69 656 PRO A O 1
ATOM 5182 N N . GLY A 1 657 ? -3.653 5.685 39.503 1.00 92.12 657 GLY A N 1
ATOM 5183 C CA . GLY A 1 657 ? -2.715 4.560 39.476 1.00 92.12 657 GLY A CA 1
ATOM 5184 C C . GLY A 1 657 ? -2.510 3.938 38.092 1.00 92.12 657 GLY A C 1
ATOM 5185 O O . GLY A 1 657 ? -1.503 3.267 37.874 1.00 92.12 657 GLY A O 1
ATOM 5186 N N . SER A 1 658 ? -3.417 4.179 37.141 1.00 91.88 658 SER A N 1
ATOM 5187 C CA . SER A 1 658 ? -3.315 3.672 35.767 1.00 91.88 658 SER A CA 1
ATOM 5188 C C . SER A 1 658 ? -2.728 4.687 34.781 1.00 91.88 658 SER A C 1
ATOM 5190 O O . SER A 1 658 ? -2.622 4.384 33.594 1.00 91.88 658 SER A O 1
ATOM 5192 N N . ILE A 1 659 ? -2.355 5.893 35.231 1.00 89.38 659 ILE A N 1
ATOM 5193 C CA . ILE A 1 659 ? -2.005 7.010 34.338 1.00 89.38 659 ILE A CA 1
ATOM 5194 C C . ILE A 1 659 ? -0.846 6.694 33.384 1.00 89.38 659 ILE A C 1
ATOM 5196 O O . ILE A 1 659 ? -0.903 7.083 32.221 1.00 89.38 659 ILE A O 1
ATOM 5200 N N . GLU A 1 660 ? 0.158 5.946 33.848 1.00 87.06 660 GLU A N 1
ATOM 5201 C CA . GLU A 1 660 ? 1.326 5.560 33.044 1.00 87.06 660 GLU A CA 1
ATOM 5202 C C . GLU A 1 660 ? 0.950 4.619 31.900 1.00 87.06 660 GLU A C 1
ATOM 5204 O O . GLU A 1 660 ? 1.498 4.725 30.811 1.00 87.06 660 GLU A O 1
ATOM 5209 N N . TYR A 1 661 ? -0.042 3.745 32.100 1.00 88.75 661 TYR A N 1
ATOM 5210 C CA . TYR A 1 661 ? -0.541 2.908 31.012 1.00 88.75 661 TYR A CA 1
ATOM 5211 C C . TYR A 1 661 ? -1.252 3.758 29.963 1.00 88.75 661 TYR A C 1
ATOM 5213 O O . TYR A 1 661 ? -1.130 3.485 28.775 1.00 88.75 661 TYR A O 1
ATOM 5221 N N . ARG A 1 662 ? -1.975 4.798 30.385 1.00 90.44 662 ARG A N 1
ATOM 5222 C CA . ARG A 1 662 ? -2.869 5.588 29.529 1.00 90.44 662 ARG A CA 1
ATOM 5223 C C . ARG A 1 662 ? -2.177 6.695 28.724 1.00 90.44 662 ARG A C 1
ATOM 5225 O O . ARG A 1 662 ? -2.837 7.356 27.921 1.00 90.44 662 ARG A O 1
ATOM 5232 N N . ARG A 1 663 ? -0.875 6.909 28.930 1.00 87.25 663 ARG A N 1
ATOM 5233 C CA . ARG A 1 663 ? -0.055 7.868 28.176 1.00 87.25 663 ARG A CA 1
ATOM 5234 C C . ARG A 1 663 ? 0.798 7.127 27.158 1.00 87.25 663 ARG A C 1
ATOM 5236 O O . ARG A 1 663 ? 1.845 6.583 27.490 1.00 87.25 663 ARG A O 1
ATOM 5243 N N . LEU A 1 664 ? 0.328 7.108 25.919 1.00 85.19 664 LEU A N 1
ATOM 5244 C CA . LEU A 1 664 ? 0.964 6.365 24.838 1.00 85.19 664 LEU A CA 1
ATOM 5245 C C . LEU A 1 664 ? 2.198 7.108 24.318 1.00 85.19 664 LEU A C 1
ATOM 5247 O O . LEU A 1 664 ? 2.179 8.331 24.187 1.00 85.19 664 LEU A O 1
ATOM 5251 N N . ALA A 1 665 ? 3.247 6.368 23.973 1.00 76.44 665 ALA A N 1
ATOM 5252 C CA . ALA A 1 665 ? 4.433 6.900 23.307 1.00 76.44 665 ALA A CA 1
ATOM 5253 C C . ALA A 1 665 ? 4.492 6.403 21.860 1.00 76.44 665 ALA A C 1
ATOM 5255 O O . ALA A 1 665 ? 4.139 5.257 21.573 1.00 76.44 665 ALA A O 1
ATOM 5256 N N . TRP A 1 666 ? 4.971 7.244 20.947 1.00 70.25 666 TRP A N 1
ATOM 5257 C CA . TRP A 1 666 ? 5.163 6.857 19.551 1.00 70.25 666 TRP A CA 1
ATOM 5258 C C . TRP A 1 666 ? 6.352 5.882 19.421 1.00 70.25 666 TRP A C 1
ATOM 5260 O O . TRP A 1 666 ? 7.514 6.275 19.555 1.00 70.25 666 TRP A O 1
ATOM 5270 N N . ALA A 1 667 ? 6.064 4.601 19.176 1.00 56.56 667 ALA A N 1
ATOM 5271 C CA . ALA A 1 667 ? 7.051 3.526 18.991 1.00 56.56 667 ALA A CA 1
ATOM 5272 C C . ALA A 1 667 ? 7.553 3.428 17.538 1.00 56.56 667 ALA A C 1
ATOM 5274 O O . ALA A 1 667 ? 6.852 3.877 16.643 1.00 56.56 667 ALA A O 1
ATOM 5275 N N . GLU A 1 668 ? 8.712 2.799 17.286 1.00 46.00 668 GLU A N 1
ATOM 5276 C CA . GLU A 1 668 ? 9.294 2.635 15.933 1.00 46.00 668 GLU A CA 1
ATOM 5277 C C . GLU A 1 668 ? 8.351 1.992 14.902 1.00 46.00 668 GLU A C 1
ATOM 5279 O O . GLU A 1 668 ? 8.348 2.372 13.739 1.00 46.00 668 GLU A O 1
ATOM 5284 N N . GLU A 1 669 ? 7.476 1.093 15.339 1.00 41.69 669 GLU A N 1
ATOM 5285 C CA . GLU A 1 669 ? 6.448 0.466 14.495 1.00 41.69 669 GLU A CA 1
ATOM 5286 C C . GLU A 1 669 ? 5.309 1.440 14.116 1.00 41.69 669 GLU A C 1
ATOM 5288 O O . GLU A 1 669 ? 4.631 1.258 13.104 1.00 41.69 669 GLU A O 1
ATOM 5293 N N . ASN A 1 670 ? 5.141 2.510 14.901 1.00 40.94 670 ASN A N 1
ATOM 5294 C CA . ASN A 1 670 ? 4.259 3.650 14.640 1.00 40.94 670 ASN A CA 1
ATOM 5295 C C . ASN A 1 670 ? 5.003 4.849 14.008 1.00 40.94 670 ASN A C 1
ATOM 5297 O O . ASN A 1 670 ? 4.332 5.780 13.558 1.00 40.94 670 ASN A O 1
ATOM 5301 N N . ARG A 1 671 ? 6.347 4.832 13.975 1.00 37.66 671 ARG A N 1
ATOM 5302 C CA . ARG A 1 671 ? 7.238 5.913 13.512 1.00 37.66 671 ARG A CA 1
ATOM 5303 C C . ARG A 1 671 ? 7.415 5.936 12.021 1.00 37.66 671 ARG A C 1
ATOM 5305 O O . ARG A 1 671 ? 7.379 4.866 11.367 1.00 37.66 671 ARG A O 1
#

pLDDT: mean 82.71, std 15.54, range [30.0, 98.56]

Sequence (671 aa):
MAQHFKPTIDATVLKIFVLETDRPHPDTQDEKGSFGQILHHHFCKAGADHHPPLGVETEQVFVVTEEGGRMPKFEEFDSYDGLLITGSMYDAHGDNPWILDLLQLLKELWTKRPDFRFTGVCFGHQLLARLLGGTVGPSPTNDWELGHSAIDLTPIGQRLFRTRSASIDLHQMHQDQVLTAPTAGGLLGPGAEVHVWGRSAHTAVQGLYVADRLFTTQAHLAFDEDMVRRQIQMRVDSGGIDDLEHADRAAETAHLEHDGVEVAAAILRLLRVDEDGAKVISHIPGSTPVKRDVITRWQQVPADQRRTDIPQDSPLFEFLSLVDSYEPWDAPLTAEYGQPNPWWFDNDQFDVDFNDEDREFIILYPDNTDSPSMDSGLFFDLELELVAWGRLRHQGLPPDTEWVPLELALTKALYMWECGKFYWGESPSEGKTILIKSWIPLDLEEAIGQWERLLEEITKRLVLPAGASAAPLQDPLPTDLVEQFDQSSFAKAWLCAAKRPFFVYVAPGITTFTSESFVDIYTAESPGNRRHEIVEKTQCEFASLLLPATSGPIPESEGWMEVGSESGYRAPFTVAERGGLYTRAISGVGNGHGTSLVTAEGIQDPVQWMYGRQWGPTGELRLCEMFAYWADLVGSGVWEVGAEGVATPHSWFTDPGSIEYRRLAWAEENR